Protein AF-0000000079855780 (afdb_homodimer)

Sequence (756 aa):
MIYIISLTVVFCFPNRWIQNNVDSSVEILTSETDYPSYVFHSDAVSFDNFTDKLILQKAIKTQSNPLIYAMDIDNYARYWHGYHTLTRILLVFFNILQIRYLLMMVFYLLFGITCILLYKRFKLAGTIPFILSMISIYPNTVNTSLQFSSVFLLTLIFTDIILIFYEKINLKKLLLFYIFGSITNFFDLLTTPLLTLGIPLLFVLLLSETQLKNKLFTILKLSISWAAGYGFTWIGKWLFGSLILQKNVFTEAIESIFIRTNGTETYSLDRKFTYLANWQNIIPPFSLKYVLVLFLLLGIALCVLCKKYAATRKVMLQILPLLIVGVYPFIWYYVLGNHSQVHHFFTYRTQLIFSLAVLLFFFYPIIAWLENYFETKKMIYIISLTVVFCFPNRWIQNNVDSSVEILTSETDYPSYVFHSDAVSFDNFTDKLILQKAIKTQSNPLIYAMDIDNYARYWHGYHTLTRILLVFFNILQIRYLLMMVFYLLFGITCILLYKRFKLAGTIPFILSMISIYPNTVNTSLQFSSVFLLTLIFTDIILIFYEKINLKKLLLFYIFGSITNFFDLLTTPLLTLGIPLLFVLLLSETQLKNKLFTILKLSISWAAGYGFTWIGKWLFGSLILQKNVFTEAIESIFIRTNGTETYSLDRKFTYLANWQNIIPPFSLKYVLVLFLLLGIALCVLCKKYAATRKVMLQILPLLIVGVYPFIWYYVLGNHSQVHHFFTYRTQLIFSLAVLLFFFYPIIAWLENYFETKK

Radius of gyration: 27.49 Å; Cα contacts (8 Å, |Δi|>4): 1086; chains: 2; bounding box: 56×88×62 Å

Solvent-accessible surface area (backbone atoms only — not comparable to full-atom values): 37831 Å² total; per-residue (Å²): 108,68,67,58,50,47,39,22,55,54,49,63,52,62,51,80,57,27,44,66,27,39,53,54,29,43,53,52,40,58,75,57,41,46,60,41,43,66,93,64,70,42,56,50,45,37,44,60,36,53,57,40,41,48,56,46,56,62,63,48,73,88,52,90,51,28,60,61,31,47,38,32,51,88,80,40,38,62,51,59,62,41,46,45,56,52,49,50,61,47,25,53,80,31,34,54,56,40,47,28,52,49,39,37,47,52,44,54,51,47,51,38,51,44,35,36,51,31,32,74,73,45,35,64,24,48,27,52,27,49,54,57,26,47,50,44,52,41,52,66,51,33,28,52,31,74,74,54,27,55,49,55,53,48,24,49,50,51,31,42,49,47,71,72,38,52,86,78,31,66,85,46,44,44,56,47,31,18,49,45,19,28,53,43,45,33,49,46,86,77,62,45,61,63,38,52,50,40,50,34,48,46,52,51,52,68,69,48,84,68,55,68,72,56,49,52,51,47,54,50,52,40,50,50,26,18,48,46,20,27,48,51,44,47,50,50,38,24,51,53,29,18,66,74,67,70,44,74,34,56,60,58,41,52,53,49,52,46,37,32,30,55,28,45,90,89,48,64,61,50,65,69,55,23,54,48,51,19,53,57,42,41,48,65,84,55,60,66,66,59,56,50,49,50,52,48,52,48,47,50,51,47,52,52,43,38,73,73,30,66,68,44,41,52,48,50,61,65,46,49,66,35,52,62,56,22,45,47,44,60,55,46,41,63,61,34,26,24,47,31,43,77,39,22,44,56,34,23,51,30,38,41,33,27,45,29,26,51,34,36,62,58,42,23,52,53,43,46,49,51,53,50,54,55,54,66,72,98,108,67,69,59,51,49,38,22,56,56,49,62,53,62,50,79,57,28,46,66,29,37,52,53,28,43,52,52,40,59,76,58,41,46,60,42,43,67,92,64,71,40,57,52,45,38,44,59,36,54,56,40,40,48,54,47,57,61,61,49,72,87,53,90,51,30,61,60,31,44,39,32,53,87,82,39,38,64,53,61,62,42,46,46,56,51,49,51,60,48,25,52,79,30,35,52,59,41,46,28,52,49,40,37,44,52,44,54,50,46,52,38,50,43,34,36,51,31,30,75,74,45,34,64,23,46,28,50,28,49,53,58,25,48,48,44,51,42,52,67,50,33,30,52,31,75,71,56,27,56,50,54,52,49,25,49,50,51,30,44,49,46,69,72,39,52,88,78,32,65,86,45,44,44,58,47,31,18,48,43,20,28,53,43,44,33,48,46,86,76,62,45,62,64,37,53,50,41,51,36,48,48,51,52,52,68,69,47,85,68,56,67,73,57,49,53,50,48,53,50,51,39,51,50,27,19,47,47,20,27,47,51,45,48,50,48,39,26,52,52,29,17,66,74,67,70,43,72,34,55,58,58,41,52,54,48,50,46,37,31,29,56,27,45,90,90,48,66,62,50,67,69,56,24,54,49,51,19,50,59,41,42,48,65,84,56,61,64,67,59,57,51,50,52,52,49,53,46,48,50,52,48,52,52,43,38,73,73,30,67,67,43,42,53,49,50,61,64,46,49,64,35,50,62,56,22,46,48,44,60,54,46,39,62,60,34,26,25,46,30,43,78,38,22,47,56,36,23,50,30,37,42,34,28,43,29,26,53,35,37,61,56,41,23,52,52,43,46,49,50,54,51,55,55,54,67,72,97

Foldseek 3Di:
DVLLVLQLVLLVDALVLQVVQLVVQLVVLVVCPQWDAPDPPDLLLTAGSVVVNVLSVLLHQPDPRSSLCQCQRPNPNLANQSQSSPVSVCSSPHHLQVVLVVLLVLLVVLLVLLLVLQCVQQNCLQNVLLVVLCVLSPVNSQSRHSQNSQLVSLLSVLLSCCSVCVVPCVVVLLVSLLVLLQVLRNNHPPQQNCSSQLVSLLVNLVNDPDDPVVNVVSNVSSVVSSVNSNVVNSVVSQVVSCVVNVHRSVVVNVVVLCCQQANDPVQGFDLVLLVVLLVVSSDPPDDVVVVVVVVVVLVVVLVVCVVVPVVLVVSLNSLVCLQVSLCVLVVVCNRRVNNSNVSSSRSSSSNSSNSSSSSSNRRNSVVVVVVVVVVVVD/DCLLVLQLVLLVDALVLQVVQLVVQLVVLVVCPQWDAPDPPDLLLTAGSVVVNVLSVLLHQPDPRSSLCQCQRPNPNLANQSQSSPVSVCSSPHHLQVVLVVLLVLLVVLLVLLLVLQCVQQNCLQNVLLVVLCVLSPVNSQSRHSQNSQLVSLLSVLLSCCSVCVVPCVVVLLVSLLVLLQVLRNNHPPQQNCSSQLVSLLVNLVNDPDDPVVNVVSNVSSVVSSVNSNVVSSVVSQVVSCVVVVHRSVVVNVVVLCCQQQNDPVQGFDLVLLVVLLVVSSDPPDDVVVVVVVVVVLVVVLVVCVVVDVVLVVSLNSLVCLQVSLCVLVVVCNRRVNNSNVSSSRSSSSNSSNSSSSSSNRRNSVVVVVVVVVVVVD

Organism: NCBI:txid1812858

pLDDT: mean 94.57, std 5.44, range [59.91, 98.88]

Nearest PDB structures (foldseek):
  8pn9-assembly1_A  TM=2.980E-01  e=8.329E+00  Homo sapiens

Structure (mmCIF, N/CA/C/O backbone):
data_AF-0000000079855780-model_v1
#
loop_
_entity.id
_entity.type
_entity.pdbx_description
1 polymer 'Glycosyltransferase RgtA/B/C/D-like domain-containing protein'
#
loop_
_atom_site.group_PDB
_atom_site.id
_atom_site.type_symbol
_atom_site.label_atom_id
_atom_site.label_alt_id
_atom_site.label_comp_id
_atom_site.label_asym_id
_atom_site.label_entity_id
_atom_site.label_seq_id
_atom_site.pdbx_PDB_ins_code
_atom_site.Cartn_x
_atom_site.Cartn_y
_atom_site.Cartn_z
_atom_site.occupancy
_atom_site.B_iso_or_equiv
_atom_site.auth_seq_id
_atom_site.auth_comp_id
_atom_site.auth_asym_id
_atom_site.auth_atom_id
_atom_site.pdbx_PDB_model_num
ATOM 1 N N . MET A 1 1 ? 6.895 -35.25 -3.934 1 87.19 1 MET A N 1
ATOM 2 C CA . MET A 1 1 ? 6.871 -35.844 -2.6 1 87.19 1 MET A CA 1
ATOM 3 C C . MET A 1 1 ? 6.762 -34.781 -1.528 1 87.19 1 MET A C 1
ATOM 5 O O . MET A 1 1 ? 5.906 -34.844 -0.645 1 87.19 1 MET A O 1
ATOM 9 N N . ILE A 1 2 ? 7.398 -33.656 -1.661 1 94.56 2 ILE A N 1
ATOM 10 C CA . ILE A 1 2 ? 7.391 -32.594 -0.657 1 94.56 2 ILE A CA 1
ATOM 11 C C . ILE A 1 2 ? 5.996 -31.969 -0.564 1 94.56 2 ILE A C 1
ATOM 13 O O . ILE A 1 2 ? 5.516 -31.672 0.531 1 94.56 2 ILE A O 1
ATOM 17 N N . TYR A 1 3 ? 5.324 -31.844 -1.674 1 97.25 3 TYR A N 1
ATOM 18 C CA . TYR A 1 3 ? 3.992 -31.25 -1.708 1 97.25 3 TYR A CA 1
ATOM 19 C C . TYR A 1 3 ? 2.975 -32.156 -1.021 1 97.25 3 TYR A C 1
ATOM 21 O O . TYR A 1 3 ? 2.145 -31.688 -0.24 1 97.25 3 TYR A O 1
ATOM 29 N N . ILE A 1 4 ? 3.094 -33.438 -1.234 1 96.69 4 ILE A N 1
ATOM 30 C CA . ILE A 1 4 ? 2.188 -34.406 -0.633 1 96.69 4 ILE A CA 1
ATOM 31 C C . ILE A 1 4 ? 2.408 -34.438 0.877 1 96.69 4 ILE A C 1
ATOM 33 O O . ILE A 1 4 ? 1.448 -34.406 1.651 1 96.69 4 ILE A O 1
ATOM 37 N N . ILE A 1 5 ? 3.641 -34.5 1.258 1 97.06 5 ILE A N 1
ATOM 38 C CA . ILE A 1 5 ? 3.986 -34.594 2.67 1 97.06 5 ILE A CA 1
ATOM 39 C C . ILE A 1 5 ? 3.545 -33.344 3.412 1 97.06 5 ILE A C 1
ATOM 41 O O . ILE A 1 5 ? 2.951 -33.438 4.488 1 97.06 5 ILE A O 1
ATOM 45 N N . SER A 1 6 ? 3.818 -32.188 2.85 1 97.25 6 SER A N 1
ATOM 46 C CA . SER A 1 6 ? 3.475 -30.953 3.512 1 97.25 6 SER A CA 1
ATOM 47 C C . SER A 1 6 ? 1.967 -30.828 3.713 1 97.25 6 SER A C 1
ATOM 49 O O . SER A 1 6 ? 1.509 -30.438 4.789 1 97.25 6 SER A O 1
ATOM 51 N N . LEU A 1 7 ? 1.221 -31.156 2.709 1 96.81 7 LEU A N 1
ATOM 52 C CA . LEU A 1 7 ? -0.233 -31.094 2.805 1 96.81 7 LEU A CA 1
ATOM 53 C C . LEU A 1 7 ? -0.762 -32.125 3.803 1 96.81 7 LEU A C 1
ATOM 55 O O . LEU A 1 7 ? -1.667 -31.812 4.582 1 96.81 7 LEU A O 1
ATOM 59 N N . THR A 1 8 ? -0.196 -33.312 3.768 1 96.69 8 THR A N 1
ATOM 60 C CA . THR A 1 8 ? -0.633 -34.375 4.676 1 96.69 8 THR A CA 1
ATOM 61 C C . THR A 1 8 ? -0.361 -33.969 6.125 1 96.69 8 THR A C 1
ATOM 63 O O . THR A 1 8 ? -1.209 -34.188 6.996 1 96.69 8 THR A O 1
ATOM 66 N N . VAL A 1 9 ? 0.755 -33.406 6.367 1 97 9 VAL A N 1
ATOM 67 C CA . VAL A 1 9 ? 1.158 -33.031 7.719 1 97 9 VAL A CA 1
ATOM 68 C C . VAL A 1 9 ? 0.186 -31.984 8.281 1 97 9 VAL A C 1
ATOM 70 O O . VAL A 1 9 ? -0.262 -32.094 9.43 1 97 9 VAL A O 1
ATOM 73 N N . VAL A 1 10 ? -0.196 -31.016 7.516 1 96.44 10 VAL A N 1
ATOM 74 C CA . VAL A 1 10 ? -1.055 -29.953 8.023 1 96.44 10 VAL A CA 1
ATOM 75 C C . VAL A 1 10 ? -2.459 -30.5 8.273 1 96.44 10 VAL A C 1
ATOM 77 O O . VAL A 1 10 ? -3.146 -30.047 9.195 1 96.44 10 VAL A O 1
ATOM 80 N N . PHE A 1 11 ? -2.84 -31.516 7.539 1 96.62 11 PHE A N 1
ATOM 81 C CA . PHE A 1 11 ? -4.172 -32.062 7.715 1 96.62 11 PHE A CA 1
ATOM 82 C C . PHE A 1 11 ? -4.176 -33.125 8.82 1 96.62 11 PHE A C 1
ATOM 84 O O . PHE A 1 11 ? -5.227 -33.656 9.172 1 96.62 11 PHE A O 1
ATOM 91 N N . CYS A 1 12 ? -3.018 -33.406 9.375 1 95.94 12 CYS A N 1
ATOM 92 C CA . CYS A 1 12 ? -2.951 -34.25 10.555 1 95.94 12 CYS A CA 1
ATOM 93 C C . CYS A 1 12 ? -3.402 -33.469 11.797 1 95.94 12 CYS A C 1
ATOM 95 O O . CYS A 1 12 ? -3.812 -34.094 12.789 1 95.94 12 CYS A O 1
ATOM 97 N N . PHE A 1 13 ? -3.318 -32.188 11.734 1 94.94 13 PHE A N 1
ATOM 98 C CA . PHE A 1 13 ? -3.809 -31.375 12.852 1 94.94 13 PHE A CA 1
ATOM 99 C C . PHE A 1 13 ? -5.32 -31.516 12.992 1 94.94 13 PHE A C 1
ATOM 101 O O . PHE A 1 13 ? -6.043 -31.516 12 1 94.94 13 PHE A O 1
ATOM 108 N N . PRO A 1 14 ? -5.793 -31.656 14.195 1 95.75 14 PRO A N 1
ATOM 109 C CA . PRO A 1 14 ? -7.23 -31.875 14.367 1 95.75 14 PRO A CA 1
ATOM 110 C C . PRO A 1 14 ? -8.062 -30.656 13.961 1 95.75 14 PRO A C 1
ATOM 112 O O . PRO A 1 14 ? -7.633 -29.516 14.164 1 95.75 14 PRO A O 1
ATOM 115 N N . ASN A 1 15 ? -9.188 -30.875 13.5 1 97 15 ASN A N 1
ATOM 116 C CA . ASN A 1 15 ? -10.125 -29.844 13.086 1 97 15 ASN A CA 1
ATOM 117 C C . ASN A 1 15 ? -10.477 -28.906 14.242 1 97 15 ASN A C 1
ATOM 119 O O . ASN A 1 15 ? -10.703 -27.719 14.039 1 97 15 ASN A O 1
ATOM 123 N N . ARG A 1 16 ? -10.492 -29.422 15.422 1 97 16 ARG A N 1
ATOM 124 C CA . ARG A 1 16 ? -10.906 -28.656 16.594 1 97 16 ARG A CA 1
ATOM 125 C C . ARG A 1 16 ? -10.008 -27.438 16.797 1 97 16 ARG A C 1
ATOM 127 O O . ARG A 1 16 ? -10.43 -26.438 17.375 1 97 16 ARG A O 1
ATOM 134 N N . TRP A 1 17 ? -8.797 -27.531 16.281 1 97.31 17 TRP A N 1
ATOM 135 C CA . TRP A 1 17 ? -7.84 -26.438 16.469 1 97.31 17 TRP A CA 1
ATOM 136 C C . TRP A 1 17 ? -8.219 -25.234 15.609 1 97.31 17 TRP A C 1
ATOM 138 O O . TRP A 1 17 ? -7.801 -24.109 15.898 1 97.31 17 TRP A O 1
ATOM 148 N N . ILE A 1 18 ? -8.969 -25.453 14.555 1 98.06 18 ILE A N 1
ATOM 149 C CA . ILE A 1 18 ? -9.188 -24.359 13.625 1 98.06 18 ILE A CA 1
ATOM 150 C C . ILE A 1 18 ? -10.68 -24.094 13.477 1 98.06 18 ILE A C 1
ATOM 152 O O . ILE A 1 18 ? -11.086 -23.094 12.875 1 98.06 18 ILE A O 1
ATOM 156 N N . GLN A 1 19 ? -11.547 -24.891 14.047 1 98.06 19 GLN A N 1
ATOM 157 C CA . GLN A 1 19 ? -12.992 -24.875 13.828 1 98.06 19 GLN A CA 1
ATOM 158 C C . GLN A 1 19 ? -13.586 -23.5 14.164 1 98.06 19 GLN A C 1
ATOM 160 O O . GLN A 1 19 ? -14.328 -22.938 13.367 1 98.06 19 GLN A O 1
ATOM 165 N N . ASN A 1 20 ? -13.273 -23.016 15.289 1 97.75 20 ASN A N 1
ATOM 166 C CA . ASN A 1 20 ? -13.828 -21.75 15.734 1 97.75 20 ASN A CA 1
ATOM 167 C C . ASN A 1 20 ? -13.445 -20.609 14.789 1 97.75 20 ASN A C 1
ATOM 169 O O . ASN A 1 20 ? -14.281 -19.781 14.445 1 97.75 20 ASN A O 1
ATOM 173 N N . ASN A 1 21 ? -12.227 -20.562 14.406 1 97.75 21 ASN A N 1
ATOM 174 C CA . ASN A 1 21 ? -11.758 -19.516 13.508 1 97.75 21 ASN A CA 1
ATOM 175 C C . ASN A 1 21 ? -12.359 -19.656 12.117 1 97.75 21 ASN A C 1
ATOM 177 O O . ASN A 1 21 ? -12.633 -18.672 11.445 1 97.75 21 ASN A O 1
ATOM 181 N N . VAL A 1 22 ? -12.555 -20.844 11.656 1 98.56 22 VAL A N 1
ATOM 182 C CA . VAL A 1 22 ? -13.195 -21.078 10.367 1 98.56 22 VAL A CA 1
ATOM 183 C C . VAL A 1 22 ? -14.648 -20.609 10.422 1 98.56 22 VAL A C 1
ATOM 185 O O . VAL A 1 22 ? -15.109 -19.891 9.539 1 98.56 22 VAL A O 1
ATOM 188 N N . ASP A 1 23 ? -15.344 -21.016 11.484 1 98.5 23 ASP A N 1
ATOM 189 C CA . ASP A 1 23 ? -16.75 -20.672 11.625 1 98.5 23 ASP A CA 1
ATOM 190 C C . ASP A 1 23 ? -16.953 -19.156 11.672 1 98.5 23 ASP A C 1
ATOM 192 O O . ASP A 1 23 ? -17.797 -18.625 10.961 1 98.5 23 ASP A O 1
ATOM 196 N N . SER A 1 24 ? -16.203 -18.562 12.453 1 97.75 24 SER A N 1
ATOM 197 C CA . SER A 1 24 ? -16.297 -17.109 12.562 1 97.75 24 SER A CA 1
ATOM 198 C C . SER A 1 24 ? -15.922 -16.438 11.242 1 97.75 24 SER A C 1
ATOM 200 O O . SER A 1 24 ? -16.531 -15.438 10.859 1 97.75 24 SER A O 1
ATOM 202 N N . SER A 1 25 ? -14.922 -16.922 10.594 1 98.19 25 SER A N 1
ATOM 203 C CA . SER A 1 25 ? -14.484 -16.375 9.312 1 98.19 25 SER A CA 1
ATOM 204 C C . SER A 1 25 ? -15.578 -16.5 8.258 1 98.19 25 SER A C 1
ATOM 206 O O . SER A 1 25 ? -15.836 -15.562 7.5 1 98.19 25 SER A O 1
ATOM 208 N N . VAL A 1 26 ? -16.172 -17.625 8.18 1 98.38 26 VAL A N 1
ATOM 209 C CA . VAL A 1 26 ? -17.234 -17.891 7.207 1 98.38 26 VAL A CA 1
ATOM 210 C C . VAL A 1 26 ? -18.422 -16.969 7.473 1 98.38 26 VAL A C 1
ATOM 212 O O . VAL A 1 26 ? -19.031 -16.438 6.539 1 98.38 26 VAL A O 1
ATOM 215 N N . GLU A 1 27 ? -18.719 -16.781 8.695 1 98.19 27 GLU A N 1
ATOM 216 C CA . GLU A 1 27 ? -19.797 -15.859 9.062 1 98.19 27 GLU A CA 1
ATOM 217 C C . GLU A 1 27 ? -19.5 -14.445 8.586 1 98.19 27 GLU A C 1
ATOM 219 O O . GLU A 1 27 ? -20.375 -13.766 8.039 1 98.19 27 GLU A O 1
ATOM 224 N N . ILE A 1 28 ? -18.312 -14.008 8.789 1 97.38 28 ILE A N 1
ATOM 225 C CA . ILE A 1 28 ? -17.875 -12.672 8.383 1 97.38 28 ILE A CA 1
ATOM 226 C C . ILE A 1 28 ? -17.984 -12.539 6.867 1 97.38 28 ILE A C 1
ATOM 228 O O . ILE A 1 28 ? -18.562 -11.57 6.359 1 97.38 28 ILE A O 1
ATOM 232 N N . LEU A 1 29 ? -17.484 -13.469 6.164 1 98.06 29 LEU A N 1
ATOM 233 C CA . LEU A 1 29 ? -17.469 -13.422 4.707 1 98.06 29 LEU A CA 1
ATOM 234 C C . LEU A 1 29 ? -18.891 -13.492 4.156 1 98.06 29 LEU A C 1
ATOM 236 O O . LEU A 1 29 ? -19.203 -12.867 3.133 1 98.06 29 LEU A O 1
ATOM 240 N N . THR A 1 30 ? -19.703 -14.266 4.793 1 98 30 THR A N 1
ATOM 241 C CA . THR A 1 30 ? -21.109 -14.352 4.379 1 98 30 THR A CA 1
ATOM 242 C C . THR A 1 30 ? -21.797 -13 4.535 1 98 30 THR A C 1
ATOM 244 O O . THR A 1 30 ? -22.562 -12.586 3.666 1 98 30 THR A O 1
ATOM 247 N N . SER A 1 31 ? -21.5 -12.32 5.586 1 96.81 31 SER A N 1
ATOM 248 C CA . SER A 1 31 ? -22.109 -11.023 5.832 1 96.81 31 SER A CA 1
ATOM 249 C C . SER A 1 31 ? -21.625 -9.984 4.816 1 96.81 31 SER A C 1
ATOM 251 O O . SER A 1 31 ? -22.344 -9.039 4.504 1 96.81 31 SER A O 1
ATOM 253 N N . GLU A 1 32 ? -20.422 -10.148 4.195 1 96.62 32 GLU A N 1
ATOM 254 C CA . GLU A 1 32 ? -19.859 -9.234 3.211 1 96.62 32 GLU A CA 1
ATOM 255 C C . GLU A 1 32 ? -20.406 -9.516 1.814 1 96.62 32 GLU A C 1
ATOM 257 O O . GLU A 1 32 ? -20.188 -8.734 0.888 1 96.62 32 GLU A O 1
ATOM 262 N N . THR A 1 33 ? -21.016 -10.57 1.585 1 96.69 33 THR A N 1
ATOM 263 C CA . THR A 1 33 ? -21.5 -11.062 0.296 1 96.69 33 THR A CA 1
ATOM 264 C C . THR A 1 33 ? -20.359 -11.688 -0.496 1 96.69 33 THR A C 1
ATOM 266 O O . THR A 1 33 ? -19.188 -11.547 -0.126 1 96.69 33 THR A O 1
ATOM 269 N N . ASP A 1 34 ? -20.578 -12.258 -1.58 1 97.25 34 ASP A N 1
ATOM 270 C CA . ASP A 1 34 ? -19.609 -13.078 -2.301 1 97.25 34 ASP A CA 1
ATOM 271 C C . ASP A 1 34 ? -18.656 -12.211 -3.113 1 97.25 34 ASP A C 1
ATOM 273 O O . ASP A 1 34 ? -17.469 -12.531 -3.238 1 97.25 34 ASP A O 1
ATOM 277 N N . TYR A 1 35 ? -19.172 -11.164 -3.625 1 97.19 35 TYR A N 1
ATOM 278 C CA . TYR A 1 35 ? -18.344 -10.352 -4.516 1 97.19 35 TYR A CA 1
ATOM 279 C C . TYR A 1 35 ? -18.5 -8.867 -4.207 1 97.19 35 TYR A C 1
ATOM 281 O O . TYR A 1 35 ? -18.906 -8.086 -5.066 1 97.19 35 TYR A O 1
ATOM 289 N N . PRO A 1 36 ? -18.094 -8.469 -3.021 1 96.62 36 PRO A N 1
ATOM 290 C CA . PRO A 1 36 ? -18.188 -7.043 -2.695 1 96.62 36 PRO A CA 1
ATOM 291 C C . PRO A 1 36 ? -17.156 -6.195 -3.434 1 96.62 36 PRO A C 1
ATOM 293 O O . PRO A 1 36 ? -16.047 -6.66 -3.691 1 96.62 36 PRO A O 1
ATOM 296 N N . SER A 1 37 ? -17.562 -5 -3.824 1 95.31 37 SER A N 1
ATOM 297 C CA . SER A 1 37 ? -16.672 -4 -4.418 1 95.31 37 SER A CA 1
ATOM 298 C C . SER A 1 37 ? -16.547 -2.77 -3.527 1 95.31 37 SER A C 1
ATOM 300 O O . SER A 1 37 ? -17.438 -1.905 -3.531 1 95.31 37 SER A O 1
ATOM 302 N N . TYR A 1 38 ? -15.445 -2.664 -2.883 1 93.62 38 TYR A N 1
ATOM 303 C CA . TYR A 1 38 ? -15.25 -1.588 -1.917 1 93.62 38 TYR A CA 1
ATOM 304 C C . TYR A 1 38 ? -14.57 -0.39 -2.564 1 93.62 38 TYR A C 1
ATOM 306 O O . TYR A 1 38 ? -13.711 -0.554 -3.438 1 93.62 38 TYR A O 1
ATOM 314 N N . VAL A 1 39 ? -14.93 0.792 -2.246 1 94.25 39 VAL A N 1
ATOM 315 C CA . VAL A 1 39 ? -14.219 2.055 -2.41 1 94.25 39 VAL A CA 1
ATOM 316 C C . VAL A 1 39 ? -14.344 2.537 -3.854 1 94.25 39 VAL A C 1
ATOM 318 O O . VAL A 1 39 ? -14.648 3.707 -4.098 1 94.25 39 VAL A O 1
ATOM 321 N N . PHE A 1 40 ? -14.203 1.647 -4.898 1 95.19 40 PHE A N 1
ATOM 322 C CA . PHE A 1 40 ? -14.133 2.096 -6.285 1 95.19 40 PHE A CA 1
ATOM 323 C C . PHE A 1 40 ? -15.352 1.632 -7.066 1 95.19 40 PHE A C 1
ATOM 325 O O . PHE A 1 40 ? -15.57 2.062 -8.203 1 95.19 40 PHE A O 1
ATOM 332 N N . HIS A 1 41 ? -16.109 0.708 -6.602 1 93 41 HIS A N 1
ATOM 333 C CA . HIS A 1 41 ? -17.391 0.271 -7.152 1 93 41 HIS A CA 1
ATOM 334 C C . HIS A 1 41 ? -17.234 -0.172 -8.602 1 93 41 HIS A C 1
ATOM 336 O O . HIS A 1 41 ? -17.984 0.284 -9.477 1 93 41 HIS A O 1
ATOM 342 N N . SER A 1 42 ? -16.297 -0.988 -8.859 1 94.25 42 SER A N 1
ATOM 343 C CA . SER A 1 42 ? -16.062 -1.571 -10.18 1 94.25 42 SER A CA 1
ATOM 344 C C . SER A 1 42 ? -15.719 -3.053 -10.078 1 94.25 42 SER A C 1
ATOM 346 O O . SER A 1 42 ? -15.398 -3.547 -8.992 1 94.25 42 SER A O 1
ATOM 348 N N . ASP A 1 43 ? -15.758 -3.697 -11.195 1 95.25 43 ASP A N 1
ATOM 349 C CA . ASP A 1 43 ? -15.391 -5.109 -11.227 1 95.25 43 ASP A CA 1
ATOM 350 C C . ASP A 1 43 ? -13.906 -5.301 -10.898 1 95.25 43 ASP A C 1
ATOM 352 O O . ASP A 1 43 ? -13.523 -6.32 -10.32 1 95.25 43 ASP A O 1
ATOM 356 N N . ALA A 1 44 ? -13.18 -4.336 -11.172 1 96.12 44 ALA A N 1
ATOM 357 C CA . ALA A 1 44 ? -11.727 -4.43 -11.031 1 96.12 44 ALA A CA 1
ATOM 358 C C . ALA A 1 44 ? -11.328 -4.586 -9.57 1 96.12 44 ALA A C 1
ATOM 360 O O . ALA A 1 44 ? -10.258 -5.121 -9.273 1 96.12 44 ALA A O 1
ATOM 361 N N . VAL A 1 45 ? -12.242 -4.176 -8.664 1 97.19 45 VAL A N 1
ATOM 362 C CA . VAL A 1 45 ? -11.875 -4.211 -7.258 1 97.19 45 VAL A CA 1
ATOM 363 C C . VAL A 1 45 ? -12.766 -5.207 -6.516 1 97.19 45 VAL A C 1
ATOM 365 O O . VAL A 1 45 ? -12.828 -5.191 -5.281 1 97.19 45 VAL A O 1
ATOM 368 N N . SER A 1 46 ? -13.391 -6.07 -7.246 1 96.94 46 SER A N 1
ATOM 369 C CA . SER A 1 46 ? -14.25 -7.078 -6.637 1 96.94 46 SER A CA 1
ATOM 370 C C . SER A 1 46 ? -13.43 -8.102 -5.859 1 96.94 46 SER A C 1
ATOM 372 O O . SER A 1 46 ? -12.453 -8.648 -6.379 1 96.94 46 SER A O 1
ATOM 374 N N . PHE A 1 47 ? -13.859 -8.305 -4.625 1 97.31 47 PHE A N 1
ATOM 375 C CA . PHE A 1 47 ? -13.305 -9.406 -3.842 1 97.31 47 PHE A CA 1
ATOM 376 C C . PHE A 1 47 ? -13.906 -10.734 -4.273 1 97.31 47 PHE A C 1
ATOM 378 O O . PHE A 1 47 ? -14.992 -10.766 -4.863 1 97.31 47 PHE A O 1
ATOM 385 N N . ASP A 1 48 ? -13.195 -11.742 -4.09 1 96.88 48 ASP A N 1
ATOM 386 C CA . ASP A 1 48 ? -13.719 -13.078 -4.328 1 96.88 48 ASP A CA 1
ATOM 387 C C . ASP A 1 48 ? -13.945 -13.82 -3.012 1 96.88 48 ASP A C 1
ATOM 389 O O . ASP A 1 48 ? -13.305 -14.836 -2.744 1 96.88 48 ASP A O 1
ATOM 393 N N . ASN A 1 49 ? -14.945 -13.352 -2.283 1 97.62 49 ASN A N 1
ATOM 394 C CA . ASN A 1 49 ? -15.258 -13.953 -0.991 1 97.62 49 ASN A CA 1
ATOM 395 C C . ASN A 1 49 ? -15.852 -15.352 -1.152 1 97.62 49 ASN A C 1
ATOM 397 O O . ASN A 1 49 ? -15.797 -16.156 -0.227 1 97.62 49 ASN A O 1
ATOM 401 N N . PHE A 1 50 ? -16.469 -15.586 -2.293 1 97.31 50 PHE A N 1
ATOM 402 C CA . PHE A 1 50 ? -16.953 -16.922 -2.574 1 97.31 50 PHE A CA 1
ATOM 403 C C . PHE A 1 50 ? -15.836 -17.953 -2.463 1 97.31 50 PHE A C 1
ATOM 405 O O . PHE A 1 50 ? -15.969 -18.938 -1.74 1 97.31 50 PHE A O 1
ATOM 412 N N . THR A 1 51 ? -14.758 -17.672 -3.133 1 96.69 51 THR A N 1
ATOM 413 C CA . THR A 1 51 ? -13.625 -18.594 -3.123 1 96.69 51 THR A CA 1
ATOM 414 C C . THR A 1 51 ? -12.93 -18.578 -1.766 1 96.69 51 THR A C 1
ATOM 416 O O . THR A 1 51 ? -12.469 -19.609 -1.287 1 96.69 51 THR A O 1
ATOM 419 N N . ASP A 1 52 ? -12.82 -17.422 -1.138 1 97.62 52 ASP A N 1
ATOM 420 C CA . ASP A 1 52 ? -12.219 -17.359 0.194 1 97.62 52 ASP A CA 1
ATOM 421 C C . ASP A 1 52 ? -12.984 -18.234 1.182 1 97.62 52 ASP A C 1
ATOM 423 O O . ASP A 1 52 ? -12.383 -18.922 2 1 97.62 52 ASP A O 1
ATOM 427 N N . LYS A 1 53 ? -14.297 -18.172 1.068 1 97.38 53 LYS A N 1
ATOM 428 C CA . LYS A 1 53 ? -15.125 -19.016 1.922 1 97.38 53 LYS A CA 1
ATOM 429 C C . LYS A 1 53 ? -14.859 -20.5 1.657 1 97.38 53 LYS A C 1
ATOM 431 O O . LYS A 1 53 ? -14.742 -21.297 2.594 1 97.38 53 LYS A O 1
ATOM 436 N N . LEU A 1 54 ? -14.734 -20.812 0.42 1 95.56 54 LEU A N 1
ATOM 437 C CA . LEU A 1 54 ? -14.461 -22.188 0.04 1 95.56 54 LEU A CA 1
ATOM 438 C C . LEU A 1 54 ? -13.117 -22.656 0.596 1 95.56 54 LEU A C 1
ATOM 440 O O . LEU A 1 54 ? -13.008 -23.781 1.094 1 95.56 54 LEU A O 1
ATOM 444 N N . ILE A 1 55 ? -12.133 -21.812 0.487 1 96.25 55 ILE A N 1
ATOM 445 C CA . ILE A 1 55 ? -10.805 -22.109 1.005 1 96.25 55 ILE A CA 1
ATOM 446 C C . ILE A 1 55 ? -10.891 -22.406 2.5 1 96.25 55 ILE A C 1
ATOM 448 O O . ILE A 1 55 ? -10.336 -23.406 2.977 1 96.25 55 ILE A O 1
ATOM 452 N N . LEU A 1 56 ? -11.602 -21.609 3.172 1 97.81 56 LEU A N 1
ATOM 453 C CA . LEU A 1 56 ? -11.711 -21.734 4.621 1 97.81 56 LEU A CA 1
ATOM 454 C C . LEU A 1 56 ? -12.523 -22.984 4.988 1 97.81 56 LEU A C 1
ATOM 456 O O . LEU A 1 56 ? -12.148 -23.719 5.898 1 97.81 56 LEU A O 1
ATOM 460 N N . GLN A 1 57 ? -13.594 -23.203 4.262 1 96.69 57 GLN A N 1
ATOM 461 C CA . GLN A 1 57 ? -14.43 -24.375 4.527 1 96.69 57 GLN A CA 1
ATOM 462 C C . GLN A 1 57 ? -13.672 -25.656 4.23 1 96.69 57 GLN A C 1
ATOM 464 O O . GLN A 1 57 ? -13.797 -26.641 4.973 1 96.69 57 GLN A O 1
ATOM 469 N N . LYS A 1 58 ? -12.875 -25.625 3.254 1 96.12 58 LYS A N 1
ATOM 470 C CA . LYS A 1 58 ? -12.133 -26.812 2.83 1 96.12 58 LYS A CA 1
ATOM 471 C C . LYS A 1 58 ? -10.945 -27.078 3.75 1 96.12 58 LYS A C 1
ATOM 473 O O . LYS A 1 58 ? -10.328 -28.141 3.691 1 96.12 58 LYS A O 1
ATOM 478 N N . ALA A 1 59 ? -10.695 -26.109 4.59 1 96.81 59 ALA A N 1
ATOM 479 C CA . ALA A 1 59 ? -9.648 -26.328 5.582 1 96.81 59 ALA A CA 1
ATOM 480 C C . ALA A 1 59 ? -10.086 -27.344 6.633 1 96.81 59 ALA A C 1
ATOM 482 O O . ALA A 1 59 ? -9.25 -27.938 7.32 1 96.81 59 ALA A O 1
ATOM 483 N N . ILE A 1 60 ? -11.367 -27.547 6.773 1 96.69 60 ILE A N 1
ATOM 484 C CA . ILE A 1 60 ? -11.906 -28.547 7.688 1 96.69 60 ILE A CA 1
ATOM 485 C C . ILE A 1 60 ? -11.906 -29.922 7.012 1 96.69 60 ILE A C 1
ATOM 487 O O . ILE A 1 60 ? -12.586 -30.109 6.004 1 96.69 60 ILE A O 1
ATOM 491 N N . LYS A 1 61 ? -11.156 -30.75 7.57 1 94.56 61 LYS A N 1
ATOM 492 C CA . LYS A 1 61 ? -11.078 -32.094 7.016 1 94.56 61 LYS A CA 1
ATOM 493 C C . LYS A 1 61 ? -12.383 -32.875 7.234 1 94.56 61 LYS A C 1
ATOM 495 O O . LYS A 1 61 ? -12.883 -32.938 8.359 1 94.56 61 LYS A O 1
ATOM 500 N N . THR A 1 62 ? -12.852 -33.438 6.188 1 92.31 62 THR A N 1
ATOM 501 C CA . THR A 1 62 ? -14.102 -34.188 6.277 1 92.31 62 THR A CA 1
ATOM 502 C C . THR A 1 62 ? -13.836 -35.688 6.25 1 92.31 62 THR A C 1
ATOM 504 O O . THR A 1 62 ? -14.75 -36.5 6.504 1 92.31 62 THR A O 1
ATOM 507 N N . GLN A 1 63 ? -12.633 -36.062 5.914 1 89.38 63 GLN A N 1
ATOM 508 C CA . GLN A 1 63 ? -12.211 -37.469 5.895 1 89.38 63 GLN A CA 1
ATOM 509 C C . GLN A 1 63 ? -11.227 -37.75 7.02 1 89.38 63 GLN A C 1
ATOM 511 O O . GLN A 1 63 ? -10.43 -36.875 7.391 1 89.38 63 GLN A O 1
ATOM 516 N N . SER A 1 64 ? -11.273 -39 7.457 1 89 64 SER A N 1
ATOM 517 C CA . SER A 1 64 ? -10.461 -39.406 8.609 1 89 64 SER A CA 1
ATOM 518 C C . SER A 1 64 ? -8.992 -39.5 8.227 1 89 64 SER A C 1
ATOM 520 O O . SER A 1 64 ? -8.109 -39.125 9.008 1 89 64 SER A O 1
ATOM 522 N N . ASN A 1 65 ? -8.742 -39.969 7.008 1 94.75 65 ASN A N 1
ATOM 523 C CA . ASN A 1 65 ? -7.359 -40.156 6.566 1 94.75 65 ASN A CA 1
ATOM 524 C C . ASN A 1 65 ? -6.797 -38.875 5.961 1 94.75 65 ASN A C 1
ATOM 526 O O . ASN A 1 65 ? -7.227 -38.438 4.887 1 94.75 65 ASN A O 1
ATOM 530 N N . PRO A 1 66 ? -5.793 -38.281 6.609 1 96.06 66 PRO A N 1
ATOM 531 C CA . PRO A 1 66 ? -5.254 -37 6.148 1 96.06 66 PRO A CA 1
ATOM 532 C C . PRO A 1 66 ? -4.652 -37.062 4.75 1 96.06 66 PRO A C 1
ATOM 534 O O . PRO A 1 66 ? -4.73 -36.094 3.98 1 96.06 66 PRO A O 1
ATOM 537 N N . LEU A 1 67 ? -4.035 -38.156 4.445 1 96.25 67 LEU A N 1
ATOM 538 C CA . LEU A 1 67 ? -3.436 -38.312 3.127 1 96.25 67 LEU A CA 1
ATOM 539 C C . LEU A 1 67 ? -4.508 -38.344 2.041 1 96.25 67 LEU A C 1
ATOM 541 O O . LEU A 1 67 ? -4.355 -37.688 1 1 96.25 67 LEU A O 1
ATOM 545 N N . ILE A 1 68 ? -5.562 -39.062 2.256 1 95.69 68 ILE A N 1
ATOM 546 C CA . ILE A 1 68 ? -6.664 -39.156 1.303 1 95.69 68 ILE A CA 1
ATOM 547 C C . ILE A 1 68 ? -7.32 -37.781 1.133 1 95.69 68 ILE A C 1
ATOM 549 O O . ILE A 1 68 ? -7.613 -37.375 0.011 1 95.69 68 ILE A O 1
ATOM 553 N N . TYR A 1 69 ? -7.5 -37.094 2.191 1 96.12 69 TYR A N 1
ATOM 554 C CA . TYR A 1 69 ? -8.109 -35.781 2.107 1 96.12 69 TYR A CA 1
ATOM 555 C C . TYR A 1 69 ? -7.203 -34.812 1.362 1 96.12 69 TYR A C 1
ATOM 557 O O . TYR A 1 69 ? -7.672 -34.031 0.534 1 96.12 69 TYR A O 1
ATOM 565 N N . ALA A 1 70 ? -5.965 -34.875 1.659 1 95.69 70 ALA A N 1
ATOM 566 C CA . ALA A 1 70 ? -4.996 -34 1.004 1 95.69 70 ALA A CA 1
ATOM 567 C C . ALA A 1 70 ? -5.027 -34.188 -0.51 1 95.69 70 ALA A C 1
ATOM 569 O O . ALA A 1 70 ? -4.77 -33.25 -1.262 1 95.69 70 ALA A O 1
ATOM 570 N N . MET A 1 71 ? -5.348 -35.375 -0.933 1 94.69 71 MET A N 1
ATOM 571 C CA . MET A 1 71 ? -5.34 -35.688 -2.359 1 94.69 71 MET A CA 1
ATOM 572 C C . MET A 1 71 ? -6.711 -35.406 -2.979 1 94.69 71 MET A C 1
ATOM 574 O O . MET A 1 71 ? -6.84 -35.344 -4.203 1 94.69 71 MET A O 1
ATOM 578 N N . ASP A 1 72 ? -7.668 -35.312 -2.107 1 93.31 72 ASP A N 1
ATOM 579 C CA . ASP A 1 72 ? -9.023 -35.062 -2.592 1 93.31 72 ASP A CA 1
ATOM 580 C C . ASP A 1 72 ? -9.797 -34.156 -1.655 1 93.31 72 ASP A C 1
ATOM 582 O O . ASP A 1 72 ? -10.773 -34.562 -1.023 1 93.31 72 ASP A O 1
ATOM 586 N N . ILE A 1 73 ? -9.422 -32.906 -1.688 1 92.56 73 ILE A N 1
ATOM 587 C CA . ILE A 1 73 ? -10.047 -31.938 -0.804 1 92.56 73 ILE A CA 1
ATOM 588 C C . ILE A 1 73 ? -11.453 -31.609 -1.302 1 92.56 73 ILE A C 1
ATOM 590 O O . ILE A 1 73 ? -11.617 -30.844 -2.262 1 92.56 73 ILE A O 1
ATOM 594 N N . ASP A 1 74 ? -12.438 -32.156 -0.662 1 87.31 74 ASP A N 1
ATOM 595 C CA . ASP A 1 74 ? -13.852 -31.969 -0.936 1 87.31 74 ASP A CA 1
ATOM 596 C C . ASP A 1 74 ? -14.18 -32.281 -2.4 1 87.31 74 ASP A C 1
ATOM 598 O O . ASP A 1 74 ? -14.766 -31.438 -3.092 1 87.31 74 ASP A O 1
ATOM 602 N N . ASN A 1 75 ? -13.688 -33.312 -2.883 1 81.5 75 ASN A N 1
ATOM 603 C CA . ASN A 1 75 ? -13.953 -33.844 -4.215 1 81.5 75 ASN A CA 1
ATOM 604 C C . ASN A 1 75 ? -13.328 -32.969 -5.305 1 81.5 75 ASN A C 1
ATOM 606 O O . ASN A 1 75 ? -13.898 -32.844 -6.387 1 81.5 75 ASN A O 1
ATOM 610 N N . TYR A 1 76 ? -12.359 -32.344 -4.926 1 87.44 76 TYR A N 1
ATOM 611 C CA . TYR A 1 76 ? -11.617 -31.516 -5.859 1 87.44 76 TYR A CA 1
ATOM 612 C C . TYR A 1 76 ? -10.18 -32.031 -6.012 1 87.44 76 TYR A C 1
ATOM 614 O O . TYR A 1 76 ? -9.234 -31.297 -5.691 1 87.44 76 TYR A O 1
ATOM 622 N N . ALA A 1 77 ? -10.055 -33.094 -6.703 1 91.69 77 ALA A N 1
ATOM 623 C CA . ALA A 1 77 ? -8.789 -33.844 -6.738 1 91.69 77 ALA A CA 1
ATOM 624 C C . ALA A 1 77 ? -7.852 -33.25 -7.789 1 91.69 77 ALA A C 1
ATOM 626 O O . ALA A 1 77 ? -6.645 -33.5 -7.766 1 91.69 77 ALA A O 1
ATOM 627 N N . ARG A 1 78 ? -8.352 -32.438 -8.586 1 91.44 78 ARG A N 1
ATOM 628 C CA . ARG A 1 78 ? -7.543 -31.969 -9.695 1 91.44 78 ARG A CA 1
ATOM 629 C C . ARG A 1 78 ? -6.559 -30.891 -9.234 1 91.44 78 ARG A C 1
ATOM 631 O O . ARG A 1 78 ? -5.539 -30.656 -9.875 1 91.44 78 ARG A O 1
ATOM 638 N N . TYR A 1 79 ? -6.863 -30.188 -8.109 1 93.44 79 TYR A N 1
ATOM 639 C CA . TYR A 1 79 ? -5.996 -29.125 -7.605 1 93.44 79 TYR A CA 1
ATOM 640 C C . TYR A 1 79 ? -5.195 -29.609 -6.398 1 93.44 79 TYR A C 1
ATOM 642 O O . TYR A 1 79 ? -5.656 -30.469 -5.645 1 93.44 79 TYR A O 1
ATOM 650 N N . TRP A 1 80 ? -4.023 -29 -6.238 1 94.94 80 TRP A N 1
ATOM 651 C CA . TRP A 1 80 ? -3.195 -29.328 -5.082 1 94.94 80 TRP A CA 1
ATOM 652 C C . TRP A 1 80 ? -3.752 -28.688 -3.816 1 94.94 80 TRP A C 1
ATOM 654 O O . TRP A 1 80 ? -3.725 -29.281 -2.742 1 94.94 80 TRP A O 1
ATOM 664 N N . HIS A 1 81 ? -4.27 -27.438 -3.934 1 95.44 81 HIS A N 1
ATOM 665 C CA . HIS A 1 81 ? -4.707 -26.641 -2.799 1 95.44 81 HIS A CA 1
ATOM 666 C C . HIS A 1 81 ? -3.561 -26.391 -1.821 1 95.44 81 HIS A C 1
ATOM 668 O O . HIS A 1 81 ? -3.748 -26.469 -0.605 1 95.44 81 HIS A O 1
ATOM 674 N N . GLY A 1 82 ? -2.371 -26.203 -2.344 1 95.81 82 GLY A N 1
ATOM 675 C CA . GLY A 1 82 ? -1.166 -26.047 -1.546 1 95.81 82 GLY A CA 1
ATOM 676 C C . GLY A 1 82 ? -1.246 -24.891 -0.569 1 95.81 82 GLY A C 1
ATOM 677 O O . GLY A 1 82 ? -0.52 -24.859 0.426 1 95.81 82 GLY A O 1
ATOM 678 N N . TYR A 1 83 ? -2.15 -23.953 -0.821 1 94.56 83 TYR A N 1
ATOM 679 C CA . TYR A 1 83 ? -2.322 -22.812 0.064 1 94.56 83 TYR A CA 1
ATOM 680 C C . TYR A 1 83 ? -2.744 -23.25 1.459 1 94.56 83 TYR A C 1
ATOM 682 O O . TYR A 1 83 ? -2.551 -22.531 2.436 1 94.56 83 TYR A O 1
ATOM 690 N N . HIS A 1 84 ? -3.215 -24.406 1.635 1 96.19 84 HIS A N 1
ATOM 691 C CA . HIS A 1 84 ? -3.662 -24.891 2.938 1 96.19 84 HIS A CA 1
ATOM 692 C C . HIS A 1 84 ? -2.479 -25.172 3.855 1 96.19 84 HIS A C 1
ATOM 694 O O . HIS A 1 84 ? -2.639 -25.234 5.078 1 96.19 84 HIS A O 1
ATOM 700 N N . THR A 1 85 ? -1.264 -25.375 3.266 1 96.25 85 THR A N 1
ATOM 701 C CA . THR A 1 85 ? -0.081 -25.562 4.098 1 96.25 85 THR A CA 1
ATOM 702 C C . THR A 1 85 ? 0.153 -24.344 4.984 1 96.25 85 THR A C 1
ATOM 704 O O . THR A 1 85 ? 0.69 -24.469 6.086 1 96.25 85 THR A O 1
ATOM 707 N N . LEU A 1 86 ? -0.323 -23.234 4.566 1 95.81 86 LEU A N 1
ATOM 708 C CA . LEU A 1 86 ? -0.173 -22.016 5.344 1 95.81 86 LEU A CA 1
ATOM 709 C C . LEU A 1 86 ? -1.492 -21.625 6.004 1 95.81 86 LEU A C 1
ATOM 711 O O . LEU A 1 86 ? -1.513 -21.219 7.168 1 95.81 86 LEU A O 1
ATOM 715 N N . THR A 1 87 ? -2.555 -21.766 5.309 1 96.81 87 THR A N 1
ATOM 716 C CA . THR A 1 87 ? -3.854 -21.297 5.781 1 96.81 87 THR A CA 1
ATOM 717 C C . THR A 1 87 ? -4.277 -22.062 7.035 1 96.81 87 THR A C 1
ATOM 719 O O . THR A 1 87 ? -4.793 -21.453 7.98 1 96.81 87 THR A O 1
ATOM 722 N N . ARG A 1 88 ? -4.086 -23.344 7.086 1 97.06 88 ARG A N 1
ATOM 723 C CA . ARG A 1 88 ? -4.48 -24.125 8.258 1 97.06 88 ARG A CA 1
ATOM 724 C C . ARG A 1 88 ? -3.656 -23.734 9.477 1 97.06 88 ARG A C 1
ATOM 726 O O . ARG A 1 88 ? -4.176 -23.688 10.594 1 97.06 88 ARG A O 1
ATOM 733 N N . ILE A 1 89 ? -2.396 -23.469 9.242 1 96.69 89 ILE A N 1
ATOM 734 C CA . ILE A 1 89 ? -1.546 -23.031 10.336 1 96.69 89 ILE A CA 1
ATOM 735 C C . ILE A 1 89 ? -2.027 -21.672 10.852 1 96.69 89 ILE A C 1
ATOM 737 O O . ILE A 1 89 ? -2.139 -21.453 12.062 1 96.69 89 ILE A O 1
ATOM 741 N N . LEU A 1 90 ? -2.361 -20.797 10.016 1 96.62 90 LEU A N 1
ATOM 742 C CA . LEU A 1 90 ? -2.836 -19.469 10.383 1 96.62 90 LEU A CA 1
ATOM 743 C C . LEU A 1 90 ? -4.176 -19.562 11.117 1 96.62 90 LEU A C 1
ATOM 745 O O . LEU A 1 90 ? -4.418 -18.812 12.07 1 96.62 90 LEU A O 1
ATOM 749 N N . LEU A 1 91 ? -4.977 -20.453 10.719 1 97.75 91 LEU A N 1
ATOM 750 C CA . LEU A 1 91 ? -6.324 -20.594 11.258 1 97.75 91 LEU A CA 1
ATOM 751 C C . LEU A 1 91 ? -6.289 -21.141 12.688 1 97.75 91 LEU A C 1
ATOM 753 O O . LEU A 1 91 ? -7.285 -21.062 13.406 1 97.75 91 LEU A O 1
ATOM 757 N N . VAL A 1 92 ? -5.16 -21.75 13.055 1 96.06 92 VAL A N 1
ATOM 758 C CA . VAL A 1 92 ? -5.023 -22.172 14.445 1 96.06 92 VAL A CA 1
ATOM 759 C C . VAL A 1 92 ? -5.094 -20.953 15.359 1 96.06 92 VAL A C 1
ATOM 761 O O . VAL A 1 92 ? -5.66 -21.016 16.453 1 96.06 92 VAL A O 1
ATOM 764 N N . PHE A 1 93 ? -4.668 -19.812 14.844 1 92.81 93 PHE A N 1
ATOM 765 C CA . PHE A 1 93 ? -4.496 -18.656 15.727 1 92.81 93 PHE A CA 1
ATOM 766 C C . PHE A 1 93 ? -5.406 -17.516 15.305 1 92.81 93 PHE A C 1
ATOM 768 O O . PHE A 1 93 ? -5.766 -16.656 16.125 1 92.81 93 PHE A O 1
ATOM 775 N N . PHE A 1 94 ? -5.801 -17.531 14.016 1 95.38 94 PHE A N 1
ATOM 776 C CA . PHE A 1 94 ? -6.344 -16.297 13.484 1 95.38 94 PHE A CA 1
ATOM 777 C C . PHE A 1 94 ? -7.629 -16.562 12.703 1 95.38 94 PHE A C 1
ATOM 779 O O . PHE A 1 94 ? -7.758 -17.594 12.039 1 95.38 94 PHE A O 1
ATOM 786 N N . ASN A 1 95 ? -8.547 -15.617 12.805 1 96.44 95 ASN A N 1
ATOM 787 C CA . ASN A 1 95 ? -9.68 -15.609 11.875 1 96.44 95 ASN A CA 1
ATOM 788 C C . ASN A 1 95 ? -9.375 -14.781 10.633 1 96.44 95 ASN A C 1
ATOM 790 O O . ASN A 1 95 ? -8.258 -14.297 10.461 1 96.44 95 ASN A O 1
ATOM 794 N N . ILE A 1 96 ? -10.359 -14.586 9.766 1 97.38 96 ILE A N 1
ATOM 795 C CA . ILE A 1 96 ? -10.141 -14.023 8.438 1 97.38 96 ILE A CA 1
ATOM 796 C C . ILE A 1 96 ? -9.703 -12.57 8.555 1 97.38 96 ILE A C 1
ATOM 798 O O . ILE A 1 96 ? -8.883 -12.094 7.77 1 97.38 96 ILE A O 1
ATOM 802 N N . LEU A 1 97 ? -10.203 -11.805 9.516 1 96.38 97 LEU A N 1
ATOM 803 C CA . LEU A 1 97 ? -9.828 -10.406 9.68 1 96.38 97 LEU A CA 1
ATOM 804 C C . LEU A 1 97 ? -8.352 -10.281 10.047 1 96.38 97 LEU A C 1
ATOM 806 O O . LEU A 1 97 ? -7.641 -9.43 9.516 1 96.38 97 LEU A O 1
ATOM 810 N N . GLN A 1 98 ? -7.93 -11.117 10.93 1 95.81 98 GLN A N 1
ATOM 811 C CA . GLN A 1 98 ? -6.539 -11.141 11.359 1 95.81 98 GLN A CA 1
ATOM 812 C C . GLN A 1 98 ? -5.621 -11.625 10.242 1 95.81 98 GLN A C 1
ATOM 814 O O . GLN A 1 98 ? -4.516 -11.109 10.07 1 95.81 98 GLN A O 1
ATOM 819 N N . ILE A 1 99 ? -6.047 -12.547 9.453 1 97 99 ILE A N 1
ATOM 820 C CA . ILE A 1 99 ? -5.277 -13.047 8.32 1 97 99 ILE A CA 1
ATOM 821 C C . ILE A 1 99 ? -5.137 -11.945 7.273 1 97 99 ILE A C 1
ATOM 823 O O . ILE A 1 99 ? -4.051 -11.742 6.719 1 97 99 ILE A O 1
ATOM 827 N N . ARG A 1 100 ? -6.234 -11.234 7.02 1 97.56 100 ARG A N 1
ATOM 828 C CA . ARG A 1 100 ? -6.184 -10.109 6.094 1 97.56 100 ARG A CA 1
ATOM 829 C C . ARG A 1 100 ? -5.137 -9.086 6.531 1 97.56 100 ARG A C 1
ATOM 831 O O . ARG A 1 100 ? -4.391 -8.555 5.707 1 97.56 100 ARG A O 1
ATOM 838 N N . TYR A 1 101 ? -5.102 -8.844 7.828 1 96.94 101 TYR A N 1
ATOM 839 C CA . TYR A 1 101 ? -4.133 -7.895 8.367 1 96.94 101 TYR A CA 1
ATOM 840 C C . TYR A 1 101 ? -2.709 -8.383 8.141 1 96.94 101 TYR A C 1
ATOM 842 O O . TYR A 1 101 ? -1.834 -7.598 7.758 1 96.94 101 TYR A O 1
ATOM 850 N N . LEU A 1 102 ? -2.459 -9.648 8.312 1 96.56 102 LEU A N 1
ATOM 851 C CA . LEU A 1 102 ? -1.143 -10.242 8.094 1 96.56 102 LEU A CA 1
ATOM 852 C C . LEU A 1 102 ? -0.751 -10.18 6.625 1 96.56 102 LEU A C 1
ATOM 854 O O . LEU A 1 102 ? 0.403 -9.898 6.297 1 96.56 102 LEU A O 1
ATOM 858 N N . LEU A 1 103 ? -1.713 -10.477 5.789 1 97.94 103 LEU A N 1
ATOM 859 C CA . LEU A 1 103 ? -1.451 -10.406 4.355 1 97.94 103 LEU A CA 1
ATOM 860 C C . LEU A 1 103 ? -1.065 -8.992 3.938 1 97.94 103 LEU A C 1
ATOM 862 O O . LEU A 1 103 ? -0.115 -8.805 3.172 1 97.94 103 LEU A O 1
ATOM 866 N N . MET A 1 104 ? -1.791 -8.008 4.445 1 97.94 104 MET A N 1
ATOM 867 C CA . MET A 1 104 ? -1.474 -6.609 4.18 1 97.94 104 MET A CA 1
ATOM 868 C C . MET A 1 104 ? -0.062 -6.273 4.648 1 97.94 104 MET A C 1
ATOM 870 O O . MET A 1 104 ? 0.702 -5.637 3.92 1 97.94 104 MET A O 1
ATOM 874 N N . MET A 1 105 ? 0.271 -6.766 5.789 1 97.5 105 MET A N 1
ATOM 875 C CA . MET A 1 105 ? 1.587 -6.52 6.371 1 97.5 105 MET A CA 1
ATOM 876 C C . MET A 1 105 ? 2.688 -7.113 5.496 1 97.5 105 MET A C 1
ATOM 878 O O . MET A 1 105 ? 3.648 -6.426 5.148 1 97.5 105 MET A O 1
ATOM 882 N N . VAL A 1 106 ? 2.562 -8.367 5.09 1 98.19 106 VAL A N 1
ATOM 883 C CA . VAL A 1 106 ? 3.572 -9.055 4.297 1 98.19 106 VAL A CA 1
ATOM 884 C C . VAL A 1 106 ? 3.682 -8.398 2.92 1 98.19 106 VAL A C 1
ATOM 886 O O . VAL A 1 106 ? 4.785 -8.242 2.387 1 98.19 106 VAL A O 1
ATOM 889 N N . PHE A 1 107 ? 2.543 -8.023 2.381 1 98.56 107 PHE A N 1
ATOM 890 C CA . PHE A 1 107 ? 2.543 -7.383 1.072 1 98.56 107 PHE A CA 1
ATOM 891 C C . PHE A 1 107 ? 3.344 -6.086 1.108 1 98.56 107 PHE A C 1
ATOM 893 O O . PHE A 1 107 ? 4.227 -5.871 0.274 1 98.56 107 PHE A O 1
ATOM 900 N N . TYR A 1 108 ? 3.088 -5.219 2.104 1 98.56 108 TYR A N 1
ATOM 901 C CA . TYR A 1 108 ? 3.781 -3.938 2.193 1 98.56 108 TYR A CA 1
ATOM 902 C C . TYR A 1 108 ? 5.266 -4.137 2.465 1 98.56 108 TYR A C 1
ATOM 904 O O . TYR A 1 108 ? 6.105 -3.389 1.955 1 98.56 108 TYR A O 1
ATOM 912 N N . LEU A 1 109 ? 5.594 -5.117 3.229 1 98.38 109 LEU A N 1
ATOM 913 C CA . LEU A 1 109 ? 6.992 -5.43 3.49 1 98.38 109 LEU A CA 1
ATOM 914 C C . LEU A 1 109 ? 7.707 -5.84 2.205 1 98.38 109 LEU A C 1
ATOM 916 O O . LEU A 1 109 ? 8.758 -5.293 1.873 1 98.38 109 LEU A O 1
ATOM 920 N N . LEU A 1 110 ? 7.078 -6.75 1.473 1 98.69 110 LEU A N 1
ATOM 921 C CA . LEU A 1 110 ? 7.684 -7.234 0.237 1 98.69 110 LEU A CA 1
ATOM 922 C C . LEU A 1 110 ? 7.727 -6.133 -0.817 1 98.69 110 LEU A C 1
ATOM 924 O O . LEU A 1 110 ? 8.711 -6.012 -1.554 1 98.69 110 LEU A O 1
ATOM 928 N N . PHE A 1 111 ? 6.641 -5.344 -0.891 1 98.56 111 PHE A N 1
ATOM 929 C CA . PHE A 1 111 ? 6.59 -4.219 -1.818 1 98.56 111 PHE A CA 1
ATOM 930 C C . PHE A 1 111 ? 7.734 -3.244 -1.549 1 98.56 111 PHE A C 1
ATOM 932 O O . PHE A 1 111 ? 8.422 -2.816 -2.477 1 98.56 111 PHE A O 1
ATOM 939 N N . GLY A 1 112 ? 7.938 -2.898 -0.247 1 98.56 112 GLY A N 1
ATOM 940 C CA . GLY A 1 112 ? 9.047 -2.035 0.13 1 98.56 112 GLY A CA 1
ATOM 941 C C . GLY A 1 112 ? 10.398 -2.609 -0.237 1 98.56 112 GLY A C 1
ATOM 942 O O . GLY A 1 112 ? 11.242 -1.911 -0.807 1 98.56 112 GLY A O 1
ATOM 943 N N . ILE A 1 113 ? 10.602 -3.893 -0.019 1 98.38 113 ILE A N 1
ATOM 944 C CA . ILE A 1 113 ? 11.859 -4.562 -0.316 1 98.38 113 ILE A CA 1
ATOM 945 C C . ILE A 1 113 ? 12.094 -4.574 -1.825 1 98.38 113 ILE A C 1
ATOM 947 O O . ILE A 1 113 ? 13.211 -4.312 -2.289 1 98.38 113 ILE A O 1
ATOM 951 N N . THR A 1 114 ? 11.039 -4.848 -2.564 1 98.75 114 THR A N 1
ATOM 952 C CA . THR A 1 114 ? 11.164 -4.863 -4.016 1 98.75 114 THR A CA 1
ATOM 953 C C . THR A 1 114 ? 11.555 -3.484 -4.543 1 98.75 114 THR A C 1
ATOM 955 O O . THR A 1 114 ? 12.406 -3.367 -5.422 1 98.75 114 THR A O 1
ATOM 958 N N . CYS A 1 115 ? 10.945 -2.443 -3.992 1 98.69 115 CYS A N 1
ATOM 959 C CA . CYS A 1 115 ? 11.297 -1.088 -4.402 1 98.69 115 CYS A CA 1
ATOM 960 C C . CYS A 1 115 ? 12.773 -0.8 -4.129 1 98.69 115 CYS A C 1
ATOM 962 O O . CYS A 1 115 ? 13.461 -0.212 -4.965 1 98.69 115 CYS A O 1
ATOM 964 N N . ILE A 1 116 ? 13.242 -1.234 -3.004 1 98.62 116 ILE A N 1
ATOM 965 C CA . ILE A 1 116 ? 14.633 -1.018 -2.611 1 98.62 116 ILE A CA 1
ATOM 966 C C . ILE A 1 116 ? 15.562 -1.746 -3.58 1 98.62 116 ILE A C 1
ATOM 968 O O . ILE A 1 116 ? 16.531 -1.166 -4.074 1 98.62 116 ILE A O 1
ATOM 972 N N . LEU A 1 117 ? 15.234 -2.975 -3.844 1 98.69 117 LEU A N 1
ATOM 973 C CA . LEU A 1 117 ? 16.078 -3.785 -4.707 1 98.69 117 LEU A CA 1
ATOM 974 C C . LEU A 1 117 ? 16.078 -3.25 -6.137 1 98.69 117 LEU A C 1
ATOM 976 O O . LEU A 1 117 ? 17.109 -3.238 -6.805 1 98.69 117 LEU A O 1
ATOM 980 N N . LEU A 1 118 ? 14.953 -2.807 -6.605 1 98.69 118 LEU A N 1
ATOM 981 C CA . LEU A 1 118 ? 14.859 -2.221 -7.938 1 98.69 118 LEU A CA 1
ATOM 982 C C . LEU A 1 118 ? 15.68 -0.941 -8.023 1 98.69 118 LEU A C 1
ATOM 984 O O . LEU A 1 118 ? 16.359 -0.703 -9.031 1 98.69 118 LEU A O 1
ATOM 988 N N . TYR A 1 119 ? 15.609 -0.174 -7.012 1 98.25 119 TYR A N 1
ATOM 989 C CA . TYR A 1 119 ? 16.391 1.059 -7.008 1 98.25 119 TYR A CA 1
ATOM 990 C C . TYR A 1 119 ? 17.875 0.759 -7.031 1 98.25 119 TYR A C 1
ATOM 992 O O . TYR A 1 119 ? 18.656 1.455 -7.695 1 98.25 119 TYR A O 1
ATOM 1000 N N . LYS A 1 120 ? 18.25 -0.225 -6.273 1 97.38 120 LYS A N 1
ATOM 1001 C CA . LYS A 1 120 ? 19.656 -0.608 -6.23 1 97.38 120 LYS A CA 1
ATOM 1002 C C . LYS A 1 120 ? 20.156 -1.02 -7.613 1 97.38 120 LYS A C 1
ATOM 1004 O O . LYS A 1 120 ? 21.297 -0.731 -7.977 1 97.38 120 LYS A O 1
ATOM 1009 N N . ARG A 1 121 ? 19.25 -1.646 -8.352 1 97.12 121 ARG A N 1
ATOM 1010 C CA . ARG A 1 121 ? 19.656 -2.207 -9.633 1 97.12 121 ARG A CA 1
ATOM 1011 C C . ARG A 1 121 ? 19.469 -1.202 -10.766 1 97.12 121 ARG A C 1
ATOM 1013 O O . ARG A 1 121 ? 20.266 -1.136 -11.695 1 97.12 121 ARG A O 1
ATOM 1020 N N . PHE A 1 122 ? 18.391 -0.438 -10.656 1 97.12 122 PHE A N 1
ATOM 1021 C CA . PHE A 1 122 ? 17.984 0.314 -11.844 1 97.12 122 PHE A CA 1
ATOM 1022 C C . PHE A 1 122 ? 17.688 1.764 -11.484 1 97.12 122 PHE A C 1
ATOM 1024 O O . PHE A 1 122 ? 17.203 2.529 -12.32 1 97.12 122 PHE A O 1
ATOM 1031 N N . LYS A 1 123 ? 17.906 2.121 -10.195 1 97 123 LYS A N 1
ATOM 1032 C CA . LYS A 1 123 ? 17.531 3.447 -9.711 1 97 123 LYS A CA 1
ATOM 1033 C C . LYS A 1 123 ? 16.047 3.721 -9.945 1 97 123 LYS A C 1
ATOM 1035 O O . LYS A 1 123 ? 15.219 2.82 -9.805 1 97 123 LYS A O 1
ATOM 1040 N N . LEU A 1 124 ? 15.664 4.891 -10.195 1 96.88 124 LEU A N 1
ATOM 1041 C CA . LEU A 1 124 ? 14.258 5.234 -10.328 1 96.88 124 LEU A CA 1
ATOM 1042 C C . LEU A 1 124 ? 13.703 4.762 -11.672 1 96.88 124 LEU A C 1
ATOM 1044 O O . LEU A 1 124 ? 12.492 4.578 -11.82 1 96.88 124 LEU A O 1
ATOM 1048 N N . ALA A 1 125 ? 14.57 4.535 -12.625 1 96.88 125 ALA A N 1
ATOM 1049 C CA . ALA A 1 125 ? 14.172 4.133 -13.969 1 96.88 125 ALA A CA 1
ATOM 1050 C C . ALA A 1 125 ? 13.438 2.793 -13.945 1 96.88 125 ALA A C 1
ATOM 1052 O O . ALA A 1 125 ? 12.523 2.562 -14.734 1 96.88 125 ALA A O 1
ATOM 1053 N N . GLY A 1 126 ? 13.867 1.919 -13.07 1 97.38 126 GLY A N 1
ATOM 1054 C CA . GLY A 1 126 ? 13.188 0.643 -12.93 1 97.38 126 GLY A CA 1
ATOM 1055 C C . GLY A 1 126 ? 12.117 0.655 -11.852 1 97.38 126 GLY A C 1
ATOM 1056 O O . GLY A 1 126 ? 11.133 -0.088 -11.938 1 97.38 126 GLY A O 1
ATOM 1057 N N . THR A 1 127 ? 12.242 1.53 -10.859 1 98.38 127 THR A N 1
ATOM 1058 C CA . THR A 1 127 ? 11.406 1.515 -9.664 1 98.38 127 THR A CA 1
ATOM 1059 C C . THR A 1 127 ? 10.07 2.193 -9.93 1 98.38 127 THR A C 1
ATOM 1061 O O . THR A 1 127 ? 9.016 1.67 -9.562 1 98.38 127 THR A O 1
ATOM 1064 N N . ILE A 1 128 ? 10.055 3.309 -10.617 1 97.62 128 ILE A N 1
ATOM 1065 C CA . ILE A 1 128 ? 8.852 4.094 -10.844 1 97.62 128 ILE A CA 1
ATOM 1066 C C . ILE A 1 128 ? 7.883 3.312 -11.727 1 97.62 128 ILE A C 1
ATOM 1068 O O . ILE A 1 128 ? 6.703 3.172 -11.398 1 97.62 128 ILE A O 1
ATOM 1072 N N . PRO A 1 129 ? 8.375 2.729 -12.812 1 98.06 129 PRO A N 1
ATOM 1073 C CA . PRO A 1 129 ? 7.457 1.923 -13.625 1 98.06 129 PRO A CA 1
ATOM 1074 C C . PRO A 1 129 ? 6.863 0.748 -12.852 1 98.06 129 PRO A C 1
ATOM 1076 O O . PRO A 1 129 ? 5.695 0.405 -13.039 1 98.06 129 PRO A O 1
ATOM 1079 N N . PHE A 1 130 ? 7.668 0.14 -12.023 1 98.69 130 PHE A N 1
ATOM 1080 C CA . PHE A 1 130 ? 7.172 -0.971 -11.219 1 98.69 130 PHE A CA 1
ATOM 1081 C C . PHE A 1 130 ? 6.043 -0.512 -10.297 1 98.69 130 PHE A C 1
ATOM 1083 O O . PHE A 1 130 ? 4.984 -1.141 -10.25 1 98.69 130 PHE A O 1
ATOM 1090 N N . ILE A 1 131 ? 6.234 0.586 -9.602 1 98.5 131 ILE A N 1
ATOM 1091 C CA . ILE A 1 131 ? 5.238 1.094 -8.664 1 98.5 131 ILE A CA 1
ATOM 1092 C C . ILE A 1 131 ? 3.963 1.471 -9.422 1 98.5 131 ILE A C 1
ATOM 1094 O O . ILE A 1 131 ? 2.861 1.084 -9.023 1 98.5 131 ILE A O 1
ATOM 1098 N N . LEU A 1 132 ? 4.121 2.154 -10.531 1 96.88 132 LEU A N 1
ATOM 1099 C CA . LEU A 1 132 ? 2.969 2.605 -11.305 1 96.88 132 LEU A CA 1
ATOM 1100 C C . LEU A 1 132 ? 2.189 1.419 -11.859 1 96.88 132 LEU A C 1
ATOM 1102 O O . LEU A 1 132 ? 0.957 1.448 -11.906 1 96.88 132 LEU A O 1
ATOM 1106 N N . SER A 1 133 ? 2.91 0.427 -12.289 1 98.12 133 SER A N 1
ATOM 1107 C CA . SER A 1 133 ? 2.217 -0.751 -12.797 1 98.12 133 SER A CA 1
ATOM 1108 C C . SER A 1 133 ? 1.441 -1.46 -11.695 1 98.12 133 SER A C 1
ATOM 1110 O O . SER A 1 133 ? 0.344 -1.97 -11.93 1 98.12 133 SER A O 1
ATOM 1112 N N . MET A 1 134 ? 1.958 -1.513 -10.484 1 98.19 134 MET A N 1
ATOM 1113 C CA . MET A 1 134 ? 1.304 -2.164 -9.352 1 98.19 134 MET A CA 1
ATOM 1114 C C . MET A 1 134 ? -0.016 -1.479 -9.023 1 98.19 134 MET A C 1
ATOM 1116 O O . MET A 1 134 ? -0.966 -2.131 -8.586 1 98.19 134 MET A O 1
ATOM 1120 N N . ILE A 1 135 ? -0.121 -0.198 -9.312 1 97.56 135 ILE A N 1
ATOM 1121 C CA . ILE A 1 135 ? -1.337 0.554 -9.023 1 97.56 135 ILE A CA 1
ATOM 1122 C C . ILE A 1 135 ? -2.48 0.046 -9.898 1 97.56 135 ILE A C 1
ATOM 1124 O O . ILE A 1 135 ? -3.637 0.023 -9.469 1 97.56 135 ILE A O 1
ATOM 1128 N N . SER A 1 136 ? -2.156 -0.406 -11.031 1 96.06 136 SER A N 1
ATOM 1129 C CA . SER A 1 136 ? -3.164 -0.78 -12.023 1 96.06 136 SER A CA 1
ATOM 1130 C C . SER A 1 136 ? -3.92 -2.033 -11.586 1 96.06 136 SER A C 1
ATOM 1132 O O . SER A 1 136 ? -5.004 -2.32 -12.109 1 96.06 136 SER A O 1
ATOM 1134 N N . ILE A 1 137 ? -3.416 -2.738 -10.633 1 97.31 137 ILE A N 1
ATOM 1135 C CA . ILE A 1 137 ? -4.078 -3.979 -10.234 1 97.31 137 ILE A CA 1
ATOM 1136 C C . ILE A 1 137 ? -4.848 -3.762 -8.938 1 97.31 137 ILE A C 1
ATOM 1138 O O . ILE A 1 137 ? -5.34 -4.719 -8.336 1 97.31 137 ILE A O 1
ATOM 1142 N N . TYR A 1 138 ? -4.879 -2.5 -8.43 1 97.56 138 TYR A N 1
ATOM 1143 C CA . TYR A 1 138 ? -5.566 -2.172 -7.184 1 97.56 138 TYR A CA 1
ATOM 1144 C C . TYR A 1 138 ? -5.012 -2.988 -6.02 1 97.56 138 TYR A C 1
ATOM 1146 O O . TYR A 1 138 ? -5.723 -3.807 -5.434 1 97.56 138 TYR A O 1
ATOM 1154 N N . PRO A 1 139 ? -3.793 -2.646 -5.637 1 97.88 139 PRO A N 1
ATOM 1155 C CA . PRO A 1 139 ? -3.078 -3.451 -4.645 1 97.88 139 PRO A CA 1
ATOM 1156 C C . PRO A 1 139 ? -3.807 -3.52 -3.303 1 97.88 139 PRO A C 1
ATOM 1158 O O . PRO A 1 139 ? -3.625 -4.477 -2.545 1 97.88 139 PRO A O 1
ATOM 1161 N N . ASN A 1 140 ? -4.719 -2.578 -2.965 1 97.69 140 ASN A N 1
ATOM 1162 C CA . ASN A 1 140 ? -5.465 -2.598 -1.713 1 97.69 140 ASN A CA 1
ATOM 1163 C C . ASN A 1 140 ? -6.395 -3.807 -1.634 1 97.69 140 ASN A C 1
ATOM 1165 O O . ASN A 1 140 ? -6.656 -4.324 -0.547 1 97.69 140 ASN A O 1
ATOM 1169 N N . THR A 1 141 ? -6.898 -4.223 -2.789 1 97.56 141 THR A N 1
ATOM 1170 C CA . THR A 1 141 ? -7.766 -5.395 -2.848 1 97.56 141 THR A CA 1
ATOM 1171 C C . THR A 1 141 ? -6.945 -6.68 -2.785 1 97.56 141 THR A C 1
ATOM 1173 O O . THR A 1 141 ? -7.285 -7.605 -2.047 1 97.56 141 THR A O 1
ATOM 1176 N N . VAL A 1 142 ? -5.848 -6.652 -3.42 1 97.31 142 VAL A N 1
ATOM 1177 C CA . VAL A 1 142 ? -4.996 -7.828 -3.572 1 97.31 142 VAL A CA 1
ATOM 1178 C C . VAL A 1 142 ? -4.363 -8.18 -2.23 1 97.31 142 VAL A C 1
ATOM 1180 O O . VAL A 1 142 ? -4.254 -9.359 -1.88 1 97.31 142 VAL A O 1
ATOM 1183 N N . ASN A 1 143 ? -4.039 -7.176 -1.452 1 97.75 143 ASN A N 1
ATOM 1184 C CA . ASN A 1 143 ? -3.258 -7.453 -0.252 1 97.75 143 ASN A CA 1
ATOM 1185 C C . ASN A 1 143 ? -4.152 -7.812 0.931 1 97.75 143 ASN A C 1
ATOM 1187 O O . ASN A 1 143 ? -3.66 -8.078 2.027 1 97.75 143 ASN A O 1
ATOM 1191 N N . THR A 1 144 ? -5.516 -7.883 0.709 1 97.31 144 THR A N 1
ATOM 1192 C CA . THR A 1 144 ? -6.426 -8.234 1.793 1 97.31 144 THR A CA 1
ATOM 1193 C C . THR A 1 144 ? -7.387 -9.336 1.355 1 97.31 144 THR A C 1
ATOM 1195 O O . THR A 1 144 ? -8.453 -9.508 1.948 1 97.31 144 THR A O 1
ATOM 1198 N N . SER A 1 145 ? -7.113 -10 0.282 1 96.69 145 SER A N 1
ATOM 1199 C CA . SER A 1 145 ? -7.863 -11.156 -0.2 1 96.69 145 SER A CA 1
ATOM 1200 C C . SER A 1 145 ? -7.027 -12.43 -0.119 1 96.69 145 SER A C 1
ATOM 1202 O O . SER A 1 145 ? -5.895 -12.469 -0.606 1 96.69 145 SER A O 1
ATOM 1204 N N . LEU A 1 146 ? -7.586 -13.391 0.433 1 94.75 146 LEU A N 1
ATOM 1205 C CA . LEU A 1 146 ? -6.875 -14.648 0.624 1 94.75 146 LEU A CA 1
ATOM 1206 C C . LEU A 1 146 ? -6.52 -15.281 -0.717 1 94.75 146 LEU A C 1
ATOM 1208 O O . LEU A 1 146 ? -5.367 -15.656 -0.947 1 94.75 146 LEU A O 1
ATOM 1212 N N . GLN A 1 147 ? -7.453 -15.312 -1.569 1 93.88 147 GLN A N 1
ATOM 1213 C CA . GLN A 1 147 ? -7.281 -15.984 -2.854 1 93.88 147 GLN A CA 1
ATOM 1214 C C . GLN A 1 147 ? -6.336 -15.203 -3.762 1 93.88 147 GLN A C 1
ATOM 1216 O O . GLN A 1 147 ? -5.516 -15.789 -4.465 1 93.88 147 GLN A O 1
ATOM 1221 N N . PHE A 1 148 ? -6.359 -13.883 -3.74 1 96 148 PHE A N 1
ATOM 1222 C CA . PHE A 1 148 ? -5.59 -13.07 -4.668 1 96 148 PHE A CA 1
ATOM 1223 C C . PHE A 1 148 ? -4.152 -12.906 -4.184 1 96 148 PHE A C 1
ATOM 1225 O O . PHE A 1 148 ? -3.225 -12.828 -4.992 1 96 148 PHE A O 1
ATOM 1232 N N . SER A 1 149 ? -3.947 -12.875 -2.957 1 96.44 149 SER A N 1
ATOM 1233 C CA . SER A 1 149 ? -2.67 -12.469 -2.379 1 96.44 149 SER A CA 1
ATOM 1234 C C . SER A 1 149 ? -1.579 -13.492 -2.682 1 96.44 149 SER A C 1
ATOM 1236 O O . SER A 1 149 ? -0.418 -13.133 -2.879 1 96.44 149 SER A O 1
ATOM 1238 N N . SER A 1 150 ? -1.914 -14.773 -2.732 1 95.62 150 SER A N 1
ATOM 1239 C CA . SER A 1 150 ? -0.92 -15.836 -2.812 1 95.62 150 SER A CA 1
ATOM 1240 C C . SER A 1 150 ? 0.001 -15.648 -4.012 1 95.62 150 SER A C 1
ATOM 1242 O O . SER A 1 150 ? 1.225 -15.609 -3.863 1 95.62 150 SER A O 1
ATOM 1244 N N . VAL A 1 151 ? -0.572 -15.438 -5.148 1 97.75 151 VAL A N 1
ATOM 1245 C CA . VAL A 1 151 ? 0.227 -15.352 -6.367 1 97.75 151 VAL A CA 1
ATOM 1246 C C . VAL A 1 151 ? 1.027 -14.047 -6.367 1 97.75 151 VAL A C 1
ATOM 1248 O O . VAL A 1 151 ? 2.164 -14.016 -6.844 1 97.75 151 VAL A O 1
ATOM 1251 N N . PHE A 1 152 ? 0.48 -12.992 -5.855 1 98.31 152 PHE A N 1
ATOM 1252 C CA . PHE A 1 152 ? 1.172 -11.711 -5.852 1 98.31 152 PHE A CA 1
ATOM 1253 C C . PHE A 1 152 ? 2.342 -11.727 -4.875 1 98.31 152 PHE A C 1
ATOM 1255 O O . PHE A 1 152 ? 3.406 -11.18 -5.164 1 98.31 152 PHE A O 1
ATOM 1262 N N . LEU A 1 153 ? 2.141 -12.352 -3.729 1 98.38 153 LEU A N 1
ATOM 1263 C CA . LEU A 1 153 ? 3.244 -12.5 -2.785 1 98.38 153 LEU A CA 1
ATOM 1264 C C . LEU A 1 153 ? 4.363 -13.344 -3.383 1 98.38 153 LEU A C 1
ATOM 1266 O O . LEU A 1 153 ? 5.539 -12.992 -3.273 1 98.38 153 LEU A O 1
ATOM 1270 N N . LEU A 1 154 ? 4.023 -14.422 -4.074 1 98.62 154 LEU A N 1
ATOM 1271 C CA . LEU A 1 154 ? 5.016 -15.258 -4.754 1 98.62 154 LEU A CA 1
ATOM 1272 C C . LEU A 1 154 ? 5.746 -14.461 -5.828 1 98.62 154 LEU A C 1
ATOM 1274 O O . LEU A 1 154 ? 6.965 -14.57 -5.965 1 98.62 154 LEU A O 1
ATOM 1278 N N . THR A 1 155 ? 4.965 -13.688 -6.559 1 98.88 155 THR A N 1
ATOM 1279 C CA . THR A 1 155 ? 5.551 -12.883 -7.625 1 98.88 155 THR A CA 1
ATOM 1280 C C . THR A 1 155 ? 6.602 -11.922 -7.062 1 98.88 155 THR A C 1
ATOM 1282 O O . THR A 1 155 ? 7.695 -11.805 -7.617 1 98.88 155 THR A O 1
ATOM 1285 N N . LEU A 1 156 ? 6.266 -11.258 -5.973 1 98.81 156 LEU A N 1
ATOM 1286 C CA . LEU A 1 156 ? 7.203 -10.328 -5.352 1 98.81 156 LEU A CA 1
ATOM 1287 C C . LEU A 1 156 ? 8.422 -11.07 -4.809 1 98.81 156 LEU A C 1
ATOM 1289 O O . LEU A 1 156 ? 9.555 -10.625 -4.996 1 98.81 156 LEU A O 1
ATOM 1293 N N . ILE A 1 157 ? 8.203 -12.203 -4.184 1 98.81 157 ILE A N 1
ATOM 1294 C CA . ILE A 1 157 ? 9.297 -13 -3.633 1 98.81 157 ILE A CA 1
ATOM 1295 C C . ILE A 1 157 ? 10.219 -13.453 -4.758 1 98.81 157 ILE A C 1
ATOM 1297 O O . ILE A 1 157 ? 11.445 -13.32 -4.664 1 98.81 157 ILE A O 1
ATOM 1301 N N . PHE A 1 158 ? 9.656 -14 -5.848 1 98.69 158 PHE A N 1
ATOM 1302 C CA . PHE A 1 158 ? 10.438 -14.5 -6.969 1 98.69 158 PHE A CA 1
ATOM 1303 C C . PHE A 1 158 ? 11.211 -13.367 -7.637 1 98.69 158 PHE A C 1
ATOM 1305 O O . PHE A 1 158 ? 12.367 -13.547 -8.031 1 98.69 158 PHE A O 1
ATOM 1312 N N . THR A 1 159 ? 10.555 -12.227 -7.766 1 98.69 159 THR A N 1
ATOM 1313 C CA . THR A 1 159 ? 11.234 -11.062 -8.312 1 98.69 159 THR A CA 1
ATOM 1314 C C . THR A 1 159 ? 12.414 -10.656 -7.438 1 98.69 159 THR A C 1
ATOM 1316 O O . THR A 1 159 ? 13.5 -10.367 -7.945 1 98.69 159 THR A O 1
ATOM 1319 N N . ASP A 1 160 ? 12.234 -10.656 -6.141 1 98.44 160 ASP A N 1
ATOM 1320 C CA . ASP A 1 160 ? 13.297 -10.297 -5.207 1 98.44 160 ASP A CA 1
ATOM 1321 C C . ASP A 1 160 ? 14.453 -11.289 -5.289 1 98.44 160 ASP A C 1
ATOM 1323 O O . ASP A 1 160 ? 15.625 -10.898 -5.219 1 98.44 160 ASP A O 1
ATOM 1327 N N . ILE A 1 161 ? 14.102 -12.539 -5.453 1 97.94 161 ILE A N 1
ATOM 1328 C CA . ILE A 1 161 ? 15.125 -13.57 -5.582 1 97.94 161 ILE A CA 1
ATOM 1329 C C . ILE A 1 161 ? 15.984 -13.289 -6.812 1 97.94 161 ILE A C 1
ATOM 1331 O O . ILE A 1 161 ? 17.219 -13.352 -6.742 1 97.94 161 ILE A O 1
ATOM 1335 N N . ILE A 1 162 ? 15.336 -12.953 -7.895 1 97.62 162 ILE A N 1
ATOM 1336 C CA . ILE A 1 162 ? 16.062 -12.641 -9.125 1 97.62 162 ILE A CA 1
ATOM 1337 C C . ILE A 1 162 ? 16.938 -11.414 -8.906 1 97.62 162 ILE A C 1
ATOM 1339 O O . ILE A 1 162 ? 18.109 -11.414 -9.289 1 97.62 162 ILE A O 1
ATOM 1343 N N . LEU A 1 163 ? 16.422 -10.414 -8.281 1 97.62 163 LEU A N 1
ATOM 1344 C CA . LEU A 1 163 ? 17.141 -9.156 -8.109 1 97.62 163 LEU A CA 1
ATOM 1345 C C . LEU A 1 163 ? 18.328 -9.336 -7.176 1 97.62 163 LEU A C 1
ATOM 1347 O O . LEU A 1 163 ? 19.359 -8.68 -7.348 1 97.62 163 LEU A O 1
ATOM 1351 N N . ILE A 1 164 ? 18.188 -10.234 -6.238 1 96.5 164 ILE A N 1
ATOM 1352 C CA . ILE A 1 164 ? 19.234 -10.438 -5.246 1 96.5 164 ILE A CA 1
ATOM 1353 C C . ILE A 1 164 ? 20.312 -11.359 -5.816 1 96.5 164 ILE A C 1
ATOM 1355 O O . ILE A 1 164 ? 21.5 -11.094 -5.676 1 96.5 164 ILE A O 1
ATOM 1359 N N . PHE A 1 165 ? 19.938 -12.375 -6.578 1 94.62 165 PHE A N 1
ATOM 1360 C CA . PHE A 1 165 ? 20.875 -13.461 -6.855 1 94.62 165 PHE A CA 1
ATOM 1361 C C . PHE A 1 165 ? 21.172 -13.539 -8.344 1 94.62 165 PHE A C 1
ATOM 1363 O O . PHE A 1 165 ? 21.734 -14.531 -8.82 1 94.62 165 PHE A O 1
ATOM 1370 N N . TYR A 1 166 ? 20.828 -12.633 -9.062 1 93.06 166 TYR A N 1
ATOM 1371 C CA . TYR A 1 166 ? 20.922 -12.68 -10.523 1 93.06 166 TYR A CA 1
ATOM 1372 C C . TYR A 1 166 ? 22.297 -13.164 -10.961 1 93.06 166 TYR A C 1
ATOM 1374 O O . TYR A 1 166 ? 22.406 -14.039 -11.82 1 93.06 166 TYR A O 1
ATOM 1382 N N . GLU A 1 167 ? 23.406 -12.609 -10.398 1 90.38 167 GLU A N 1
ATOM 1383 C CA . GLU A 1 167 ? 24.766 -12.938 -10.82 1 90.38 167 GLU A CA 1
ATOM 1384 C C . GLU A 1 167 ? 25.141 -14.359 -10.406 1 90.38 167 GLU A C 1
ATOM 1386 O O . GLU A 1 167 ? 25.953 -15.008 -11.07 1 90.38 167 GLU A O 1
ATOM 1391 N N . LYS A 1 168 ? 24.5 -14.773 -9.406 1 88.81 168 LYS A N 1
ATOM 1392 C CA . LYS A 1 168 ? 24.875 -16.078 -8.852 1 88.81 168 LYS A CA 1
ATOM 1393 C C . LYS A 1 168 ? 24.094 -17.203 -9.516 1 88.81 168 LYS A C 1
ATOM 1395 O O . LYS A 1 168 ? 24.484 -18.375 -9.422 1 88.81 168 LYS A O 1
ATOM 1400 N N . ILE A 1 169 ? 23.094 -16.844 -10.227 1 82.31 169 ILE A N 1
ATOM 1401 C CA . ILE A 1 169 ? 22.188 -17.875 -10.711 1 82.31 169 ILE A CA 1
ATOM 1402 C C . ILE A 1 169 ? 22.422 -18.125 -12.195 1 82.31 169 ILE A C 1
ATOM 1404 O O . ILE A 1 169 ? 21.578 -18.688 -12.891 1 82.31 169 ILE A O 1
ATOM 1408 N N . ASN A 1 170 ? 23.469 -18.125 -12.734 1 74.56 170 ASN A N 1
ATOM 1409 C CA . ASN A 1 170 ? 23.734 -18.328 -14.156 1 74.56 170 ASN A CA 1
ATOM 1410 C C . ASN A 1 170 ? 22.906 -19.484 -14.727 1 74.56 170 ASN A C 1
ATOM 1412 O O . ASN A 1 170 ? 21.766 -19.281 -15.172 1 74.56 170 ASN A O 1
ATOM 1416 N N . LEU A 1 171 ? 23.438 -20.672 -14.719 1 63.06 171 LEU A N 1
ATOM 1417 C CA . LEU A 1 171 ? 22.781 -21.859 -15.242 1 63.06 171 LEU A CA 1
ATOM 1418 C C . LEU A 1 171 ? 21.641 -22.297 -14.328 1 63.06 171 LEU A C 1
ATOM 1420 O O . LEU A 1 171 ? 20.719 -23 -14.766 1 63.06 171 LEU A O 1
ATOM 1424 N N . LYS A 1 172 ? 21.469 -21.641 -13.43 1 87.56 172 LYS A N 1
ATOM 1425 C CA . LYS A 1 172 ? 20.484 -22.047 -12.43 1 87.56 172 LYS A CA 1
ATOM 1426 C C . LYS A 1 172 ? 19.188 -21.281 -12.57 1 87.56 172 LYS A C 1
ATOM 1428 O O . LYS A 1 172 ? 18.219 -21.547 -11.852 1 87.56 172 LYS A O 1
ATOM 1433 N N . LYS A 1 173 ? 19.25 -20.562 -13.688 1 91.19 173 LYS A N 1
ATOM 1434 C CA . LYS A 1 173 ? 18.031 -19.797 -13.906 1 91.19 173 LYS A CA 1
ATOM 1435 C C . LYS A 1 173 ? 16.906 -20.688 -14.414 1 91.19 173 LYS A C 1
ATOM 1437 O O . LYS A 1 173 ? 15.734 -20.516 -14.047 1 91.19 173 LYS A O 1
ATOM 1442 N N . LEU A 1 174 ? 17.25 -21.641 -15.266 1 95.06 174 LEU A N 1
ATOM 1443 C CA . LEU A 1 174 ? 16.25 -22.578 -15.781 1 95.06 174 LEU A CA 1
ATOM 1444 C C . LEU A 1 174 ? 15.586 -23.344 -14.648 1 95.06 174 LEU A C 1
ATOM 1446 O O . LEU A 1 174 ? 14.359 -23.469 -14.602 1 95.06 174 LEU A O 1
ATOM 1450 N N . LEU A 1 175 ? 16.422 -23.812 -13.773 1 96.31 175 LEU A N 1
ATOM 1451 C CA . LEU A 1 175 ? 15.898 -24.547 -12.633 1 96.31 175 LEU A CA 1
ATOM 1452 C C . LEU A 1 175 ? 15.039 -23.641 -11.75 1 96.31 175 LEU A C 1
ATOM 1454 O O . LEU A 1 175 ? 14.008 -24.078 -11.227 1 96.31 175 LEU A O 1
ATOM 1458 N N . LEU A 1 176 ? 15.5 -22.453 -11.57 1 97.5 176 LEU A N 1
ATOM 1459 C CA . LEU A 1 176 ? 14.766 -21.516 -10.742 1 97.5 176 LEU A CA 1
ATOM 1460 C C . LEU A 1 176 ? 13.383 -21.25 -11.32 1 97.5 176 LEU A C 1
ATOM 1462 O O . LEU A 1 176 ? 12.391 -21.25 -10.586 1 97.5 176 LEU A O 1
ATOM 1466 N N . PHE A 1 177 ? 13.273 -21 -12.602 1 98.38 177 PHE A N 1
ATOM 1467 C CA . PHE A 1 177 ? 11.984 -20.719 -13.227 1 98.38 177 PHE A CA 1
ATOM 1468 C C . PHE A 1 177 ? 11.109 -21.969 -13.234 1 98.38 177 PHE A C 1
ATOM 1470 O O . PHE A 1 177 ? 9.883 -21.875 -13.141 1 98.38 177 PHE A O 1
ATOM 1477 N N . TYR A 1 178 ? 11.758 -23.172 -13.336 1 98.31 178 TYR A N 1
ATOM 1478 C CA . TYR A 1 178 ? 11.023 -24.422 -13.148 1 98.31 178 TYR A CA 1
ATOM 1479 C C . TYR A 1 178 ? 10.391 -24.469 -11.758 1 98.31 178 TYR A C 1
ATOM 1481 O O . TYR A 1 178 ? 9.211 -24.797 -11.617 1 98.31 178 TYR A O 1
ATOM 1489 N N . ILE A 1 179 ? 11.172 -24.125 -10.773 1 98.19 179 ILE A N 1
ATOM 1490 C CA . ILE A 1 179 ? 10.711 -24.125 -9.383 1 98.19 179 ILE A CA 1
ATOM 1491 C C . ILE A 1 179 ? 9.625 -23.078 -9.203 1 98.19 179 ILE A C 1
ATOM 1493 O O . ILE A 1 179 ? 8.633 -23.312 -8.5 1 98.19 179 ILE A O 1
ATOM 1497 N N . PHE A 1 180 ? 9.781 -21.891 -9.859 1 98.62 180 PHE A N 1
ATOM 1498 C CA . PHE A 1 180 ? 8.758 -20.844 -9.805 1 98.62 180 PHE A CA 1
ATOM 1499 C C . PHE A 1 180 ? 7.422 -21.375 -10.312 1 98.62 180 PHE A C 1
ATOM 1501 O O . PHE A 1 180 ? 6.387 -21.188 -9.672 1 98.62 180 PHE A O 1
ATOM 1508 N N . GLY A 1 181 ? 7.5 -22.047 -11.43 1 98.75 181 GLY A N 1
ATOM 1509 C CA . GLY A 1 181 ? 6.289 -22.625 -11.984 1 98.75 181 GLY A CA 1
ATOM 1510 C C . GLY A 1 181 ? 5.668 -23.672 -11.086 1 98.75 181 GLY A C 1
ATOM 1511 O O . GLY A 1 181 ? 4.453 -23.688 -10.875 1 98.75 181 GLY A O 1
ATOM 1512 N N . SER A 1 182 ? 6.504 -24.516 -10.539 1 98.69 182 SER A N 1
ATOM 1513 C CA . SER A 1 182 ? 6.051 -25.594 -9.68 1 98.69 182 SER A CA 1
ATOM 1514 C C . SER A 1 182 ? 5.379 -25.062 -8.422 1 98.69 182 SER A C 1
ATOM 1516 O O . SER A 1 182 ? 4.266 -25.469 -8.086 1 98.69 182 SER A O 1
ATOM 1518 N N . ILE A 1 183 ? 5.977 -24.109 -7.777 1 98.62 183 ILE A N 1
ATOM 1519 C CA . ILE A 1 183 ? 5.445 -23.531 -6.551 1 98.62 183 ILE A CA 1
ATOM 1520 C C . ILE A 1 183 ? 4.148 -22.781 -6.848 1 98.62 183 ILE A C 1
ATOM 1522 O O . ILE A 1 183 ? 3.205 -22.828 -6.055 1 98.62 183 ILE A O 1
ATOM 1526 N N . THR A 1 184 ? 4.125 -22.125 -7.969 1 98.56 184 THR A N 1
ATOM 1527 C CA . THR A 1 184 ? 2.928 -21.391 -8.367 1 98.56 184 THR A CA 1
ATOM 1528 C C . THR A 1 184 ? 1.737 -22.328 -8.508 1 98.56 184 THR A C 1
ATOM 1530 O O . THR A 1 184 ? 0.648 -22.047 -8.008 1 98.56 184 THR A O 1
ATOM 1533 N N . ASN A 1 185 ? 1.969 -23.438 -9.188 1 98.06 185 ASN A N 1
ATOM 1534 C CA . ASN A 1 185 ? 0.906 -24.422 -9.367 1 98.06 185 ASN A CA 1
ATOM 1535 C C . ASN A 1 185 ? 0.399 -24.953 -8.031 1 98.06 185 ASN A C 1
ATOM 1537 O O . ASN A 1 185 ? -0.808 -25.109 -7.84 1 98.06 185 ASN A O 1
ATOM 1541 N N . PHE A 1 186 ? 1.301 -25.172 -7.113 1 97.81 186 PHE A N 1
ATOM 1542 C CA . PHE A 1 186 ? 0.974 -25.734 -5.809 1 97.81 186 PHE A CA 1
ATOM 1543 C C . PHE A 1 186 ? 0.09 -24.797 -5.012 1 97.81 186 PHE A C 1
ATOM 1545 O O . PHE A 1 186 ? -0.857 -25.219 -4.352 1 97.81 186 PHE A O 1
ATOM 1552 N N . PHE A 1 187 ? 0.287 -23.469 -5.152 1 97.12 187 PHE A N 1
ATOM 1553 C CA . PHE A 1 187 ? -0.368 -22.516 -4.273 1 97.12 187 PHE A CA 1
ATOM 1554 C C . PHE A 1 187 ? -1.581 -21.891 -4.957 1 97.12 187 PHE A C 1
ATOM 1556 O O . PHE A 1 187 ? -2.504 -21.422 -4.285 1 97.12 187 PHE A O 1
ATOM 1563 N N . ASP A 1 188 ? -1.617 -21.859 -6.234 1 95.75 188 ASP A N 1
ATOM 1564 C CA . ASP A 1 188 ? -2.576 -21.016 -6.945 1 95.75 188 ASP A CA 1
ATOM 1565 C C . ASP A 1 188 ? -3.793 -21.828 -7.387 1 95.75 188 ASP A C 1
ATOM 1567 O O . ASP A 1 188 ? -3.666 -23 -7.766 1 95.75 188 ASP A O 1
ATOM 1571 N N . LEU A 1 189 ? -4.941 -21.203 -7.336 1 93.19 189 LEU A N 1
ATOM 1572 C CA . LEU A 1 189 ? -6.191 -21.75 -7.844 1 93.19 189 LEU A CA 1
ATOM 1573 C C . LEU A 1 189 ? -6.539 -21.172 -9.203 1 93.19 189 LEU A C 1
ATOM 1575 O O . LEU A 1 189 ? -7.676 -20.734 -9.422 1 93.19 189 LEU A O 1
ATOM 1579 N N . LEU A 1 190 ? -5.543 -20.969 -10.031 1 94 190 LEU A N 1
ATOM 1580 C CA . LEU A 1 190 ? -5.684 -20.453 -11.391 1 94 190 LEU A CA 1
ATOM 1581 C C . LEU A 1 190 ? -6.188 -19.016 -11.375 1 94 190 LEU A C 1
ATOM 1583 O O . LEU A 1 190 ? -7.137 -18.672 -12.086 1 94 190 LEU A O 1
ATOM 1587 N N . THR A 1 191 ? -5.645 -18.172 -10.516 1 96.38 191 THR A N 1
ATOM 1588 C CA . THR A 1 191 ? -5.965 -16.75 -10.492 1 96.38 191 THR A CA 1
ATOM 1589 C C . THR A 1 191 ? -5.172 -15.992 -11.562 1 96.38 191 THR A C 1
ATOM 1591 O O . THR A 1 191 ? -5.617 -15.883 -12.703 1 96.38 191 THR A O 1
ATOM 1594 N N . THR A 1 192 ? -3.924 -15.719 -11.242 1 97.94 192 THR A N 1
ATOM 1595 C CA . THR A 1 192 ? -3.047 -15.039 -12.188 1 97.94 192 THR A CA 1
ATOM 1596 C C . THR A 1 192 ? -1.644 -15.641 -12.148 1 97.94 192 THR A C 1
ATOM 1598 O O . THR A 1 192 ? -0.66 -14.922 -11.961 1 97.94 192 THR A O 1
ATOM 1601 N N . PRO A 1 193 ? -1.532 -16.875 -12.414 1 98.25 193 PRO A N 1
ATOM 1602 C CA . PRO A 1 193 ? -0.258 -17.578 -12.219 1 98.25 193 PRO A CA 1
ATOM 1603 C C . PRO A 1 193 ? 0.844 -17.047 -13.141 1 98.25 193 PRO A C 1
ATOM 1605 O O . PRO A 1 193 ? 2.021 -17.062 -12.766 1 98.25 193 PRO A O 1
ATOM 1608 N N . LEU A 1 194 ? 0.475 -16.547 -14.281 1 98.75 194 LEU A N 1
ATOM 1609 C CA . LEU A 1 194 ? 1.442 -16.109 -15.273 1 98.75 194 LEU A CA 1
ATOM 1610 C C . LEU A 1 194 ? 2.312 -14.984 -14.727 1 98.75 194 LEU A C 1
ATOM 1612 O O . LEU A 1 194 ? 3.4 -14.719 -15.242 1 98.75 194 LEU A O 1
ATOM 1616 N N . LEU A 1 195 ? 1.892 -14.336 -13.688 1 98.88 195 LEU A N 1
ATOM 1617 C CA . LEU A 1 195 ? 2.645 -13.242 -13.086 1 98.88 195 LEU A CA 1
ATOM 1618 C C . LEU A 1 195 ? 3.988 -13.734 -12.555 1 98.88 195 LEU A C 1
ATOM 1620 O O . LEU A 1 195 ? 4.984 -13.008 -12.609 1 98.88 195 LEU A O 1
ATOM 1624 N N . THR A 1 196 ? 4.02 -14.961 -12.031 1 98.81 196 THR A N 1
ATOM 1625 C CA . THR A 1 196 ? 5.223 -15.5 -11.414 1 98.81 196 THR A CA 1
ATOM 1626 C C . THR A 1 196 ? 6.266 -15.859 -12.477 1 98.81 196 THR A C 1
ATOM 1628 O O . THR A 1 196 ? 7.418 -16.141 -12.148 1 98.81 196 THR A O 1
ATOM 1631 N N . LEU A 1 197 ? 5.879 -15.836 -13.719 1 98.81 197 LEU A N 1
ATOM 1632 C CA . LEU A 1 197 ? 6.789 -15.945 -14.852 1 98.81 197 LEU A CA 1
ATOM 1633 C C . LEU A 1 197 ? 7.156 -14.562 -15.391 1 98.81 197 LEU A C 1
ATOM 1635 O O . LEU A 1 197 ? 8.336 -14.211 -15.445 1 98.81 197 LEU A O 1
ATOM 1639 N N . GLY A 1 198 ? 6.137 -13.828 -15.742 1 98.81 198 GLY A N 1
ATOM 1640 C CA . GLY A 1 198 ? 6.289 -12.609 -16.531 1 98.81 198 GLY A CA 1
ATOM 1641 C C . GLY A 1 198 ? 7.066 -11.531 -15.805 1 98.81 198 GLY A C 1
ATOM 1642 O O . GLY A 1 198 ? 7.984 -10.93 -16.375 1 98.81 198 GLY A O 1
ATOM 1643 N N . ILE A 1 199 ? 6.762 -11.273 -14.547 1 98.88 199 ILE A N 1
ATOM 1644 C CA . ILE A 1 199 ? 7.344 -10.141 -13.836 1 98.88 199 ILE A CA 1
ATOM 1645 C C . ILE A 1 199 ? 8.82 -10.398 -13.57 1 98.88 199 ILE A C 1
ATOM 1647 O O . ILE A 1 199 ? 9.68 -9.586 -13.922 1 98.88 199 ILE A O 1
ATOM 1651 N N . PRO A 1 200 ? 9.195 -11.539 -12.969 1 98.56 200 PRO A N 1
ATOM 1652 C CA . PRO A 1 200 ? 10.625 -11.797 -12.797 1 98.56 200 PRO A CA 1
ATOM 1653 C C . PRO A 1 200 ? 11.391 -11.836 -14.117 1 98.56 200 PRO A C 1
ATOM 1655 O O . PRO A 1 200 ? 12.531 -11.391 -14.188 1 98.56 200 PRO A O 1
ATOM 1658 N N . LEU A 1 201 ? 10.742 -12.391 -15.148 1 98.5 201 LEU A N 1
ATOM 1659 C CA . LEU A 1 201 ? 11.383 -12.5 -16.453 1 98.5 201 LEU A CA 1
ATOM 1660 C C . LEU A 1 201 ? 11.703 -11.117 -17.016 1 98.5 201 LEU A C 1
ATOM 1662 O O . LEU A 1 201 ? 12.758 -10.922 -17.641 1 98.5 201 LEU A O 1
ATOM 1666 N N . LEU A 1 202 ? 10.836 -10.148 -16.875 1 98.69 202 LEU A N 1
ATOM 1667 C CA . LEU A 1 202 ? 11.094 -8.781 -17.312 1 98.69 202 LEU A CA 1
ATOM 1668 C C . LEU A 1 202 ? 12.375 -8.242 -16.688 1 98.69 202 LEU A C 1
ATOM 1670 O O . LEU A 1 202 ? 13.188 -7.613 -17.359 1 98.69 202 LEU A O 1
ATOM 1674 N N . PHE A 1 203 ? 12.594 -8.547 -15.453 1 98 203 PHE A N 1
ATOM 1675 C CA . PHE A 1 203 ? 13.758 -7.992 -14.773 1 98 203 PHE A CA 1
ATOM 1676 C C . PHE A 1 203 ? 15.008 -8.797 -15.102 1 98 203 PHE A C 1
ATOM 1678 O O . PHE A 1 203 ? 16.109 -8.25 -15.125 1 98 203 PHE A O 1
ATOM 1685 N N . VAL A 1 204 ? 14.852 -10.102 -15.391 1 97.06 204 VAL A N 1
ATOM 1686 C CA . VAL A 1 204 ? 15.984 -10.852 -15.922 1 97.06 204 VAL A CA 1
ATOM 1687 C C . VAL A 1 204 ? 16.484 -10.203 -17.203 1 97.06 204 VAL A C 1
ATOM 1689 O O . VAL A 1 204 ? 17.688 -10.039 -17.406 1 97.06 204 VAL A O 1
ATOM 1692 N N . LEU A 1 205 ? 15.539 -9.844 -18.062 1 97.06 205 LEU A N 1
ATOM 1693 C CA . LEU A 1 205 ? 15.875 -9.25 -19.359 1 97.06 205 LEU A CA 1
ATOM 1694 C C . LEU A 1 205 ? 16.5 -7.871 -19.172 1 97.06 205 LEU A C 1
ATOM 1696 O O . LEU A 1 205 ? 17.406 -7.492 -19.906 1 97.06 205 LEU A O 1
ATOM 1700 N N . LEU A 1 206 ? 16.016 -7.168 -18.219 1 95.88 206 LEU A N 1
ATOM 1701 C CA . LEU A 1 206 ? 16.562 -5.836 -17.953 1 95.88 206 LEU A CA 1
ATOM 1702 C C . LEU A 1 206 ? 17.969 -5.922 -17.391 1 95.88 206 LEU A C 1
ATOM 1704 O O . LEU A 1 206 ? 18.797 -5.043 -17.656 1 95.88 206 LEU A O 1
ATOM 1708 N N . LEU A 1 207 ? 18.219 -6.918 -16.656 1 94.88 207 LEU A N 1
ATOM 1709 C CA . LEU A 1 207 ? 19.531 -7.117 -16.047 1 94.88 207 LEU A CA 1
ATOM 1710 C C . LEU A 1 207 ? 20.531 -7.672 -17.062 1 94.88 207 LEU A C 1
ATOM 1712 O O . LEU A 1 207 ? 21.734 -7.492 -16.922 1 94.88 207 LEU A O 1
ATOM 1716 N N . SER A 1 208 ? 19.969 -8.32 -18.047 1 92.31 208 SER A N 1
ATOM 1717 C CA . SER A 1 208 ? 20.812 -8.992 -19.031 1 92.31 208 SER A CA 1
ATOM 1718 C C . SER A 1 208 ? 21.516 -7.984 -19.922 1 92.31 208 SER A C 1
ATOM 1720 O O . SER A 1 208 ? 20.891 -7.055 -20.438 1 92.31 208 SER A O 1
ATOM 1722 N N . GLU A 1 209 ? 22.75 -8.141 -20.156 1 86.62 209 GLU A N 1
ATOM 1723 C CA . GLU A 1 209 ? 23.531 -7.281 -21.031 1 86.62 209 GLU A CA 1
ATOM 1724 C C . GLU A 1 209 ? 23.797 -7.953 -22.375 1 86.62 209 GLU A C 1
ATOM 1726 O O . GLU A 1 209 ? 24.578 -7.453 -23.188 1 86.62 209 GLU A O 1
ATOM 1731 N N . THR A 1 210 ? 23.125 -8.938 -22.625 1 87 210 THR A N 1
ATOM 1732 C CA . THR A 1 210 ? 23.375 -9.711 -23.844 1 87 210 THR A CA 1
ATOM 1733 C C . THR A 1 210 ? 22.703 -9.055 -25.047 1 87 210 THR A C 1
ATOM 1735 O O . THR A 1 210 ? 21.938 -8.102 -24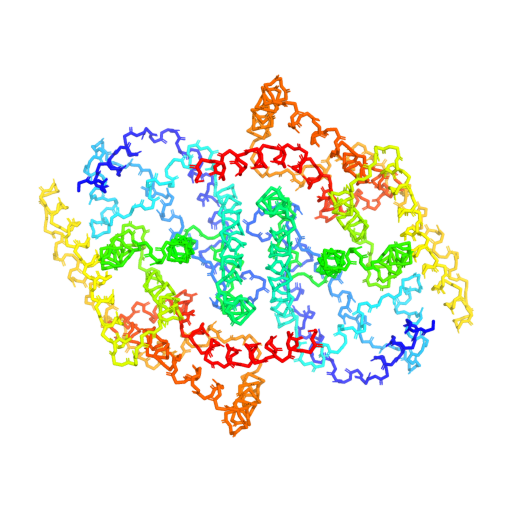.891 1 87 210 THR A O 1
ATOM 1738 N N . GLN A 1 211 ? 23 -9.586 -26.203 1 87.56 211 GLN A N 1
ATOM 1739 C CA . GLN A 1 211 ? 22.422 -9.102 -27.453 1 87.56 211 GLN A CA 1
ATOM 1740 C C . GLN A 1 211 ? 20.953 -9.508 -27.578 1 87.56 211 GLN A C 1
ATOM 1742 O O . GLN A 1 211 ? 20.484 -10.367 -26.844 1 87.56 211 GLN A O 1
ATOM 1747 N N . LEU A 1 212 ? 20.328 -8.922 -28.484 1 89.88 212 LEU A N 1
ATOM 1748 C CA . LEU A 1 212 ? 18.891 -9.094 -28.703 1 89.88 212 LEU A CA 1
ATOM 1749 C C . LEU A 1 212 ? 18.547 -10.555 -28.953 1 89.88 212 LEU A C 1
ATOM 1751 O O . LEU A 1 212 ? 17.609 -11.086 -28.375 1 89.88 212 LEU A O 1
ATOM 1755 N N . LYS A 1 213 ? 19.328 -11.195 -29.828 1 90.62 213 LYS A N 1
ATOM 1756 C CA . LYS A 1 213 ? 19.078 -12.594 -30.172 1 90.62 213 LYS A CA 1
ATOM 1757 C C . LYS A 1 213 ? 19.141 -13.477 -28.922 1 90.62 213 LYS A C 1
ATOM 1759 O O . LYS A 1 213 ? 18.297 -14.359 -28.75 1 90.62 213 LYS A O 1
ATOM 1764 N N . ASN A 1 214 ? 20.078 -13.258 -28.109 1 93.12 214 ASN A N 1
ATOM 1765 C CA . ASN A 1 214 ? 20.234 -14.039 -26.875 1 93.12 214 ASN A CA 1
ATOM 1766 C C . ASN A 1 214 ? 19.109 -13.773 -25.891 1 93.12 214 ASN A C 1
ATOM 1768 O O . ASN A 1 214 ? 18.703 -14.672 -25.156 1 93.12 214 ASN A O 1
ATOM 1772 N N . LYS A 1 215 ? 18.594 -12.594 -25.922 1 94.75 215 LYS A N 1
ATOM 1773 C CA . LYS A 1 215 ? 17.453 -12.266 -25.062 1 94.75 215 LYS A CA 1
ATOM 1774 C C . LYS A 1 215 ? 16.203 -13.008 -25.5 1 94.75 215 LYS A C 1
ATOM 1776 O O . LYS A 1 215 ? 15.406 -13.445 -24.656 1 94.75 215 LYS A O 1
ATOM 1781 N N . LEU A 1 216 ? 16.047 -13.125 -26.766 1 95.75 216 LEU A N 1
ATOM 1782 C CA . LEU A 1 216 ? 14.914 -13.883 -27.281 1 95.75 216 LEU A CA 1
ATOM 1783 C C . LEU A 1 216 ? 14.984 -15.344 -26.859 1 95.75 216 LEU A C 1
ATOM 1785 O O . LEU A 1 216 ? 13.977 -15.938 -26.484 1 95.75 216 LEU A O 1
ATOM 1789 N N . PHE A 1 217 ? 16.188 -15.898 -26.922 1 95.62 217 PHE A N 1
ATOM 1790 C CA . PHE A 1 217 ? 16.375 -17.281 -26.5 1 95.62 217 PHE A CA 1
ATOM 1791 C C . PHE A 1 217 ? 16.109 -17.422 -25 1 95.62 217 PHE A C 1
ATOM 1793 O O . PHE A 1 217 ? 15.562 -18.422 -24.547 1 95.62 217 PHE A O 1
ATOM 1800 N N . THR A 1 218 ? 16.531 -16.422 -24.297 1 95.06 218 THR A N 1
ATOM 1801 C CA . THR A 1 218 ? 16.297 -16.422 -22.859 1 95.06 218 THR A CA 1
ATOM 1802 C C . THR A 1 218 ? 14.797 -16.422 -22.562 1 95.06 218 THR A C 1
ATOM 1804 O O . THR A 1 218 ? 14.328 -17.141 -21.688 1 95.06 218 THR A O 1
ATOM 1807 N N . ILE A 1 219 ? 14.062 -15.602 -23.266 1 98 219 ILE A N 1
ATOM 1808 C CA . ILE A 1 219 ? 12.617 -15.539 -23.109 1 98 219 ILE A CA 1
ATOM 1809 C C . ILE A 1 219 ? 12.008 -16.922 -23.344 1 98 219 ILE A C 1
ATOM 1811 O O . ILE A 1 219 ? 11.219 -17.406 -22.531 1 98 219 ILE A O 1
ATOM 1815 N N . LEU A 1 220 ? 12.414 -17.547 -24.375 1 97.75 220 LEU A N 1
ATOM 1816 C CA . LEU A 1 220 ? 11.867 -18.844 -24.734 1 97.75 220 LEU A CA 1
ATOM 1817 C C . LEU A 1 220 ? 12.25 -19.906 -23.719 1 97.75 220 LEU A C 1
ATOM 1819 O O . LEU A 1 220 ? 11.391 -20.656 -23.234 1 97.75 220 LEU A O 1
ATOM 1823 N N . LYS A 1 221 ? 13.5 -19.984 -23.375 1 97 221 LYS A N 1
ATOM 1824 C CA . LYS A 1 221 ? 14 -21.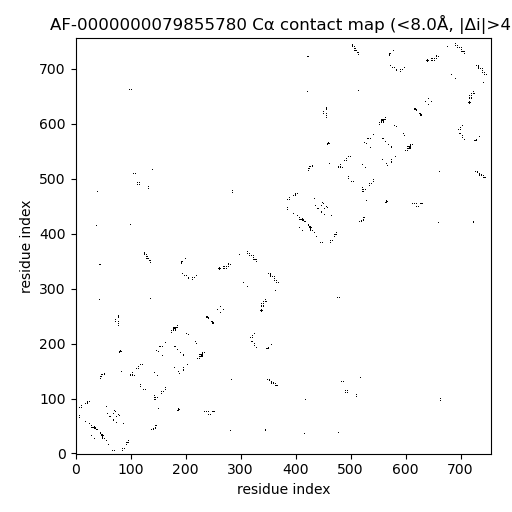016 -22.469 1 97 221 LYS A CA 1
ATOM 1825 C C . LYS A 1 221 ? 13.375 -20.891 -21.094 1 97 221 LYS A C 1
ATOM 1827 O O . LYS A 1 221 ? 12.93 -21.891 -20.516 1 97 221 LYS A O 1
ATOM 1832 N N . LEU A 1 222 ? 13.344 -19.703 -20.594 1 98 222 LEU A N 1
ATOM 1833 C CA . LEU A 1 222 ? 12.812 -19.5 -19.25 1 98 222 LEU A CA 1
ATOM 1834 C C . LEU A 1 222 ? 11.305 -19.688 -19.219 1 98 222 LEU A C 1
ATOM 1836 O O . LEU A 1 222 ? 10.75 -20.172 -18.234 1 98 222 LEU A O 1
ATOM 1840 N N . SER A 1 223 ? 10.641 -19.297 -20.297 1 98.62 223 SER A N 1
ATOM 1841 C CA . SER A 1 223 ? 9.203 -19.516 -20.391 1 98.62 223 SER A CA 1
ATOM 1842 C C . SER A 1 223 ? 8.875 -21 -20.453 1 98.62 223 SER A C 1
ATOM 1844 O O . SER A 1 223 ? 7.934 -21.469 -19.797 1 98.62 223 SER A O 1
ATOM 1846 N N . ILE A 1 224 ? 9.633 -21.719 -21.203 1 98.44 224 ILE A N 1
ATOM 1847 C CA . ILE A 1 224 ? 9.422 -23.172 -21.312 1 98.44 224 ILE A CA 1
ATOM 1848 C C . ILE A 1 224 ? 9.719 -23.844 -19.984 1 98.44 224 ILE A C 1
ATOM 1850 O O . ILE A 1 224 ? 8.984 -24.75 -19.562 1 98.44 224 ILE A O 1
ATOM 1854 N N . SER A 1 225 ? 10.781 -23.406 -19.375 1 98.38 225 SER A N 1
ATOM 1855 C CA . SER A 1 225 ? 11.141 -23.969 -18.078 1 98.38 225 SER A CA 1
ATOM 1856 C C . SER A 1 225 ? 10.039 -23.734 -17.047 1 98.38 225 SER A C 1
ATOM 1858 O O . SER A 1 225 ? 9.656 -24.641 -16.312 1 98.38 225 SER A O 1
ATOM 1860 N N . TRP A 1 226 ? 9.547 -22.516 -16.969 1 98.69 226 TRP A N 1
ATOM 1861 C CA . TRP A 1 226 ? 8.445 -22.203 -16.047 1 98.69 226 TRP A CA 1
ATOM 1862 C C . TRP A 1 226 ? 7.215 -23.047 -16.375 1 98.69 226 TRP A C 1
ATOM 1864 O O . TRP A 1 226 ? 6.578 -23.594 -15.484 1 98.69 226 TRP A O 1
ATOM 1874 N N . ALA A 1 227 ? 6.855 -23.141 -17.672 1 98.56 227 ALA A N 1
ATOM 1875 C CA . ALA A 1 227 ? 5.695 -23.906 -18.109 1 98.56 227 ALA A CA 1
ATOM 1876 C C . ALA A 1 227 ? 5.84 -25.375 -17.75 1 98.56 227 ALA A C 1
ATOM 1878 O O . ALA A 1 227 ? 4.863 -26.031 -17.391 1 98.56 227 ALA A O 1
ATOM 1879 N N . ALA A 1 228 ? 7.031 -25.875 -17.906 1 98.56 228 ALA A N 1
ATOM 1880 C CA . ALA A 1 228 ? 7.297 -27.266 -17.531 1 98.56 228 ALA A CA 1
ATOM 1881 C C . ALA A 1 228 ? 7.086 -27.484 -16.047 1 98.56 228 ALA A C 1
ATOM 1883 O O . ALA A 1 228 ? 6.434 -28.453 -15.633 1 98.56 228 ALA A O 1
ATOM 1884 N N . GLY A 1 229 ? 7.645 -26.594 -15.242 1 98.62 229 GLY A N 1
ATOM 1885 C CA . GLY A 1 229 ? 7.414 -26.688 -13.805 1 98.62 229 GLY A CA 1
ATOM 1886 C C . GLY A 1 229 ? 5.945 -26.625 -13.43 1 98.62 229 GLY A C 1
ATOM 1887 O O . GLY A 1 229 ? 5.465 -27.438 -12.633 1 98.62 229 GLY A O 1
ATOM 1888 N N . TYR A 1 230 ? 5.273 -25.703 -14.031 1 98.38 230 TYR A N 1
ATOM 1889 C CA . TYR A 1 230 ? 3.85 -25.5 -13.789 1 98.38 230 TYR A CA 1
ATOM 1890 C C . TYR A 1 230 ? 3.049 -26.719 -14.242 1 98.38 230 TYR A C 1
ATOM 1892 O O . TYR A 1 230 ? 2.219 -27.234 -13.492 1 98.38 230 TYR A O 1
ATOM 1900 N N . GLY A 1 231 ? 3.322 -27.234 -15.414 1 97.25 231 GLY A N 1
ATOM 1901 C CA . GLY A 1 231 ? 2.604 -28.344 -16.016 1 97.25 231 GLY A CA 1
ATOM 1902 C C . GLY A 1 231 ? 2.895 -29.672 -15.352 1 97.25 231 GLY A C 1
ATOM 1903 O O . GLY A 1 231 ? 1.977 -30.438 -15.062 1 97.25 231 GLY A O 1
ATOM 1904 N N . PHE A 1 232 ? 4.156 -29.953 -15.078 1 97.81 232 PHE A N 1
ATOM 1905 C CA . PHE A 1 232 ? 4.516 -31.234 -14.477 1 97.81 232 PHE A CA 1
ATOM 1906 C C . PHE A 1 232 ? 3.982 -31.328 -13.055 1 97.81 232 PHE A C 1
ATOM 1908 O O . PHE A 1 232 ? 3.684 -32.406 -12.57 1 97.81 232 PHE A O 1
ATOM 1915 N N . THR A 1 233 ? 3.865 -30.172 -12.438 1 97.88 233 THR A N 1
ATOM 1916 C CA . THR A 1 233 ? 3.252 -30.188 -11.109 1 97.88 233 THR A CA 1
ATOM 1917 C C . THR A 1 233 ? 1.774 -30.562 -11.203 1 97.88 233 THR A C 1
ATOM 1919 O O . THR A 1 233 ? 1.256 -31.281 -10.344 1 97.88 233 THR A O 1
ATOM 1922 N N . TRP A 1 234 ? 1.066 -30.125 -12.227 1 96.19 234 TRP A N 1
ATOM 1923 C CA . TRP A 1 234 ? -0.295 -30.562 -12.5 1 96.19 234 TRP A CA 1
ATOM 1924 C C . TRP A 1 234 ? -0.341 -32.062 -12.703 1 96.19 234 TRP A C 1
ATOM 1926 O O . TRP A 1 234 ? -1.125 -32.781 -12.055 1 96.19 234 TRP A O 1
ATOM 1936 N N . ILE A 1 235 ? 0.489 -32.562 -13.539 1 96.56 235 ILE A N 1
ATOM 1937 C CA . ILE A 1 235 ? 0.52 -33.969 -13.891 1 96.56 235 ILE A CA 1
ATOM 1938 C C . ILE A 1 235 ? 0.839 -34.812 -12.648 1 96.56 235 ILE A C 1
ATOM 1940 O O . ILE A 1 235 ? 0.253 -35.875 -12.445 1 96.56 235 ILE A O 1
ATOM 1944 N N . GLY A 1 236 ? 1.783 -34.312 -11.898 1 96.5 236 GLY A N 1
ATOM 1945 C CA . GLY A 1 236 ? 2.098 -34.969 -10.648 1 96.5 236 GLY A CA 1
ATOM 1946 C C . GLY A 1 236 ? 0.896 -35.125 -9.734 1 96.5 236 GLY A C 1
ATOM 1947 O O . GLY A 1 236 ? 0.684 -36.188 -9.148 1 96.5 236 GLY A O 1
ATOM 1948 N N . LYS A 1 237 ? 0.135 -34.125 -9.609 1 96.25 237 LYS A N 1
ATOM 1949 C CA . LYS A 1 237 ? -1.071 -34.156 -8.789 1 96.25 237 LYS A CA 1
ATOM 1950 C C . LYS A 1 237 ? -2.047 -35.219 -9.32 1 96.25 237 LYS A C 1
ATOM 1952 O O . LYS A 1 237 ? -2.611 -36 -8.555 1 96.25 237 LYS A O 1
ATOM 1957 N N . TRP A 1 238 ? -2.26 -35.219 -10.609 1 96.5 238 TRP A N 1
ATOM 1958 C CA . TRP A 1 238 ? -3.211 -36.156 -11.227 1 96.5 238 TRP A CA 1
ATOM 1959 C C . TRP A 1 238 ? -2.73 -37.594 -11.102 1 96.5 238 TRP A C 1
ATOM 1961 O O . TRP A 1 238 ? -3.527 -38.5 -10.852 1 96.5 238 TRP A O 1
ATOM 1971 N N . LEU A 1 239 ? -1.47 -37.781 -11.242 1 96 239 LEU A N 1
ATOM 1972 C CA . LEU A 1 239 ? -0.877 -39.094 -11.156 1 96 239 LEU A CA 1
ATOM 1973 C C . LEU A 1 239 ? -0.981 -39.656 -9.734 1 96 239 LEU A C 1
ATOM 1975 O O . LEU A 1 239 ? -1.535 -40.719 -9.516 1 96 239 LEU A O 1
ATOM 1979 N N . PHE A 1 240 ? -0.477 -38.906 -8.781 1 95.81 240 PHE A N 1
ATOM 1980 C CA . PHE A 1 240 ? -0.487 -39.344 -7.398 1 95.81 240 PHE A CA 1
ATOM 1981 C C . PHE A 1 240 ? -1.91 -39.406 -6.855 1 95.81 240 PHE A C 1
ATOM 1983 O O . PHE A 1 240 ? -2.246 -40.281 -6.059 1 95.81 240 PHE A O 1
ATOM 1990 N N . GLY A 1 241 ? -2.697 -38.375 -7.27 1 94.81 241 GLY A N 1
ATOM 1991 C CA . GLY A 1 241 ? -4.102 -38.406 -6.891 1 94.81 241 GLY A CA 1
ATOM 1992 C C . GLY A 1 241 ? -4.805 -39.656 -7.375 1 94.81 241 GLY A C 1
ATOM 1993 O O . GLY A 1 241 ? -5.555 -40.281 -6.621 1 94.81 241 GLY A O 1
ATOM 1994 N N . SER A 1 242 ? -4.516 -40.062 -8.57 1 95.75 242 SER A N 1
ATOM 1995 C CA . SER A 1 242 ? -5.129 -41.281 -9.125 1 95.75 242 SER A CA 1
ATOM 1996 C C . SER A 1 242 ? -4.652 -42.531 -8.406 1 95.75 242 SER A C 1
ATOM 1998 O O . SER A 1 242 ? -5.445 -43.438 -8.125 1 95.75 242 SER A O 1
ATOM 2000 N N . LEU A 1 243 ? -3.393 -42.594 -8.094 1 95.56 243 LEU A N 1
ATOM 2001 C CA . LEU A 1 243 ? -2.805 -43.75 -7.445 1 95.56 243 LEU A CA 1
ATOM 2002 C C . LEU A 1 243 ? -3.324 -43.906 -6.02 1 95.56 243 LEU A C 1
ATOM 2004 O O . LEU A 1 243 ? -3.686 -45 -5.598 1 95.56 243 LEU A O 1
ATOM 2008 N N . ILE A 1 244 ? -3.391 -42.844 -5.32 1 94.31 244 ILE A N 1
ATOM 2009 C CA . ILE A 1 244 ? -3.742 -42.875 -3.904 1 94.31 244 ILE A CA 1
ATOM 2010 C C . ILE A 1 244 ? -5.254 -43.031 -3.752 1 94.31 244 ILE A C 1
ATOM 2012 O O . ILE A 1 244 ? -5.723 -43.781 -2.891 1 94.31 244 ILE A O 1
ATOM 2016 N N . LEU A 1 245 ? -6 -42.344 -4.566 1 94.38 245 LEU A N 1
ATOM 2017 C CA . LEU A 1 245 ? -7.453 -42.344 -4.453 1 94.38 245 LEU A CA 1
ATOM 2018 C C . LEU A 1 245 ? -8.07 -43.5 -5.223 1 94.38 245 LEU A C 1
ATOM 2020 O O . LEU A 1 245 ? -9.25 -43.812 -5.043 1 94.38 245 LEU A O 1
ATOM 2024 N N . GLN A 1 246 ? -7.348 -44.031 -6.086 1 93.62 246 GLN A N 1
ATOM 2025 C CA . GLN A 1 246 ? -7.801 -45.156 -6.918 1 93.62 246 GLN A CA 1
ATOM 2026 C C . GLN A 1 246 ? -8.953 -44.719 -7.824 1 93.62 246 GLN A C 1
ATOM 2028 O O . GLN A 1 246 ? -9.977 -45.406 -7.906 1 93.62 246 GLN A O 1
ATOM 2033 N N . LYS A 1 247 ? -8.852 -43.594 -8.281 1 92.19 247 LYS A N 1
ATOM 2034 C CA . LYS A 1 247 ? -9.75 -43.062 -9.297 1 92.19 247 LYS A CA 1
ATOM 2035 C C . LYS A 1 247 ? -8.984 -42.312 -10.375 1 92.19 247 LYS A C 1
ATOM 2037 O O . LYS A 1 247 ? -7.832 -41.906 -10.164 1 92.19 247 LYS A O 1
ATOM 2042 N N . ASN A 1 248 ? -9.578 -42.125 -11.484 1 92.94 248 ASN A N 1
ATOM 2043 C CA . ASN A 1 248 ? -8.906 -41.469 -12.602 1 92.94 248 ASN A CA 1
ATOM 2044 C C . ASN A 1 248 ? -9.047 -39.938 -12.508 1 92.94 248 ASN A C 1
ATOM 2046 O O . ASN A 1 248 ? -9.977 -39.375 -13.078 1 92.94 248 ASN A O 1
ATOM 2050 N N . VAL A 1 249 ? -8.156 -39.344 -12 1 93.5 249 VAL A N 1
ATOM 2051 C CA . VAL A 1 249 ? -8.172 -37.906 -11.797 1 93.5 249 VAL A CA 1
ATOM 2052 C C . VAL A 1 249 ? -7.879 -37.219 -13.125 1 93.5 249 VAL A C 1
ATOM 2054 O O . VAL A 1 249 ? -8.297 -36.062 -13.328 1 93.5 249 VAL A O 1
ATOM 2057 N N . PHE A 1 250 ? -7.234 -37.875 -14.062 1 93.06 250 PHE A N 1
ATOM 2058 C CA . PHE A 1 250 ? -6.91 -37.312 -15.367 1 93.06 250 PHE A CA 1
ATOM 2059 C C . PHE A 1 250 ? -8.18 -36.938 -16.125 1 93.06 250 PHE A C 1
ATOM 2061 O O . PHE A 1 250 ? -8.234 -35.906 -16.797 1 93.06 250 PHE A O 1
ATOM 2068 N N . THR A 1 251 ? -9.141 -37.719 -16.047 1 90.19 251 THR A N 1
ATOM 2069 C CA . THR A 1 251 ? -10.391 -37.5 -16.781 1 90.19 251 THR A CA 1
ATOM 2070 C C . THR A 1 251 ? -11.062 -36.219 -16.312 1 90.19 251 THR A C 1
ATOM 2072 O O . THR A 1 251 ? -11.5 -35.406 -17.125 1 90.19 251 THR A O 1
ATOM 2075 N N . GLU A 1 252 ? -11.133 -36.062 -15.094 1 87.75 252 GLU A N 1
ATOM 2076 C CA . GLU A 1 252 ? -11.719 -34.875 -14.516 1 87.75 252 GLU A CA 1
ATOM 2077 C C . GLU A 1 252 ? -10.93 -33.625 -14.93 1 87.75 252 GLU A C 1
ATOM 2079 O O . GLU A 1 252 ? -11.523 -32.594 -15.234 1 87.75 252 GLU A O 1
ATOM 2084 N N . ALA A 1 253 ? -9.688 -33.75 -14.875 1 89.62 253 ALA A N 1
ATOM 2085 C CA . ALA A 1 253 ? -8.812 -32.656 -15.219 1 89.62 253 ALA A CA 1
ATOM 2086 C C . ALA A 1 253 ? -8.992 -32.25 -16.688 1 89.62 253 ALA A C 1
ATOM 2088 O O . ALA A 1 253 ? -9.102 -31.062 -17 1 89.62 253 ALA A O 1
ATOM 2089 N N . ILE A 1 254 ? -9.016 -33.219 -17.562 1 87.44 254 ILE A N 1
ATOM 2090 C CA . ILE A 1 254 ? -9.148 -32.969 -18.984 1 87.44 254 ILE A CA 1
ATOM 2091 C C . ILE A 1 254 ? -10.5 -32.281 -19.266 1 87.44 254 ILE A C 1
ATOM 2093 O O . ILE A 1 254 ? -10.578 -31.359 -20.078 1 87.44 254 ILE A O 1
ATOM 2097 N N . GLU A 1 255 ? -11.516 -32.719 -18.656 1 85.5 255 GLU A N 1
ATOM 2098 C CA . GLU A 1 255 ? -12.828 -32.125 -18.812 1 85.5 255 GLU A CA 1
ATOM 2099 C C . GLU A 1 255 ? -12.82 -30.656 -18.391 1 85.5 255 GLU A C 1
ATOM 2101 O O . GLU A 1 255 ? -13.383 -29.797 -19.062 1 85.5 255 GLU A O 1
ATOM 2106 N N . SER A 1 256 ? -12.188 -30.469 -17.312 1 86.56 256 SER A N 1
ATOM 2107 C CA . SER A 1 256 ? -12.094 -29.094 -16.812 1 86.56 256 SER A CA 1
ATOM 2108 C C . SER A 1 256 ? -11.273 -28.219 -17.75 1 86.56 256 SER A C 1
ATOM 2110 O O . SER A 1 256 ? -11.586 -27.047 -17.953 1 86.56 256 SER A O 1
ATOM 2112 N N . ILE A 1 257 ? -10.242 -28.734 -18.266 1 85.12 257 ILE A N 1
ATOM 2113 C CA . ILE A 1 257 ? -9.406 -28.016 -19.203 1 85.12 257 ILE A CA 1
ATOM 2114 C C . ILE A 1 257 ? -10.242 -27.594 -20.406 1 85.12 257 ILE A C 1
ATOM 2116 O O . ILE A 1 257 ? -10.164 -26.438 -20.859 1 85.12 257 ILE A O 1
ATOM 2120 N N . PHE A 1 258 ? -11.016 -28.469 -20.828 1 82.5 258 PHE A N 1
ATOM 2121 C CA . PHE A 1 258 ? -11.859 -28.172 -21.984 1 82.5 258 PHE A CA 1
ATOM 2122 C C . PHE A 1 258 ? -12.859 -27.078 -21.656 1 82.5 258 PHE A C 1
ATOM 2124 O O . PHE A 1 258 ? -13.078 -26.156 -22.469 1 82.5 258 PHE A O 1
ATOM 2131 N N . ILE A 1 259 ? -13.398 -27.156 -20.578 1 81.38 259 ILE A N 1
ATOM 2132 C CA . ILE A 1 259 ? -14.383 -26.156 -20.156 1 81.38 259 ILE A CA 1
ATOM 2133 C C . ILE A 1 259 ? -13.711 -24.797 -20.016 1 81.38 259 ILE A C 1
ATOM 2135 O O . ILE A 1 259 ? -14.234 -23.781 -20.469 1 81.38 259 ILE A O 1
ATOM 2139 N N . ARG A 1 260 ? -12.586 -24.719 -19.453 1 84.12 260 ARG A N 1
ATOM 2140 C CA . ARG A 1 260 ? -11.891 -23.469 -19.156 1 84.12 260 ARG A CA 1
ATOM 2141 C C . ARG A 1 260 ? -11.297 -22.859 -20.422 1 84.12 260 ARG A C 1
ATOM 2143 O O . ARG A 1 260 ? -11.016 -21.656 -20.453 1 84.12 260 ARG A O 1
ATOM 2150 N N . THR A 1 261 ? -11.18 -23.609 -21.391 1 85.31 261 THR A N 1
ATOM 2151 C CA . THR A 1 261 ? -10.648 -23.125 -22.672 1 85.31 261 THR A CA 1
ATOM 2152 C C . THR A 1 261 ? -11.773 -22.734 -23.609 1 85.31 261 THR A C 1
ATOM 2154 O O . THR A 1 261 ? -11.766 -21.625 -24.172 1 85.31 261 THR A O 1
ATOM 2157 N N . ASN A 1 262 ? -12.812 -23.594 -23.75 1 84.38 262 ASN A N 1
ATOM 2158 C CA . ASN A 1 262 ? -13.781 -23.453 -24.828 1 84.38 262 ASN A CA 1
ATOM 2159 C C . ASN A 1 262 ? -15.18 -23.141 -24.297 1 84.38 262 ASN A C 1
ATOM 2161 O O . ASN A 1 262 ? -16.062 -22.719 -25.047 1 84.38 262 ASN A O 1
ATOM 2165 N N . GLY A 1 263 ? -15.344 -23.234 -23.172 1 83.62 263 GLY A N 1
ATOM 2166 C CA . GLY A 1 263 ? -16.688 -23.062 -22.625 1 83.62 263 GLY A CA 1
ATOM 2167 C C . GLY A 1 263 ? -17.594 -24.234 -22.891 1 83.62 263 GLY A C 1
ATOM 2168 O O . GLY A 1 263 ? -17.125 -25.328 -23.219 1 83.62 263 GLY A O 1
ATOM 2169 N N . THR A 1 264 ? -18.812 -23.984 -22.438 1 82.62 264 THR A N 1
ATOM 2170 C CA . THR A 1 264 ? -19.844 -24.984 -22.656 1 82.62 264 THR A CA 1
ATOM 2171 C C . THR A 1 264 ? -20.953 -24.422 -23.531 1 82.62 264 THR A C 1
ATOM 2173 O O . THR A 1 264 ? -20.906 -23.266 -23.938 1 82.62 264 THR A O 1
ATOM 2176 N N . GLU A 1 265 ? -21.797 -25.266 -23.859 1 72.06 265 GLU A N 1
ATOM 2177 C CA . GLU A 1 265 ? -22.953 -24.828 -24.625 1 72.06 265 GLU A CA 1
ATOM 2178 C C . GLU A 1 265 ? -23.75 -23.766 -23.859 1 72.06 265 GLU A C 1
ATOM 2180 O O . GLU A 1 265 ? -24.25 -22.812 -24.453 1 72.06 265 GLU A O 1
ATOM 2185 N N . THR A 1 266 ? -23.828 -23.828 -22.625 1 72.31 266 THR A N 1
ATOM 2186 C CA . THR A 1 266 ? -24.562 -22.906 -21.781 1 72.31 266 THR A CA 1
ATOM 2187 C C . THR A 1 266 ? -23.766 -21.609 -21.562 1 72.31 266 THR A C 1
ATOM 2189 O O . THR A 1 266 ? -24.359 -20.547 -21.406 1 72.31 266 THR A O 1
ATOM 2192 N N . TYR A 1 267 ? -22.547 -21.766 -21.547 1 77.5 267 TYR A N 1
ATOM 2193 C CA . TYR A 1 267 ? -21.672 -20.609 -21.391 1 77.5 267 TYR A CA 1
ATOM 2194 C C . TYR A 1 267 ? -20.703 -20.484 -22.562 1 77.5 267 TYR A C 1
ATOM 2196 O O . TYR A 1 267 ? -19.578 -20.953 -22.5 1 77.5 267 TYR A O 1
ATOM 2204 N N . SER A 1 268 ? -21.234 -19.891 -23.562 1 84.56 268 SER A N 1
ATOM 2205 C CA . SER A 1 268 ? -20.484 -19.781 -24.812 1 84.56 268 SER A CA 1
ATOM 2206 C C . SER A 1 268 ? -19.344 -18.781 -24.672 1 84.56 268 SER A C 1
ATOM 2208 O O . SER A 1 268 ? -19.469 -17.766 -24 1 84.56 268 SER A O 1
ATOM 2210 N N . LEU A 1 269 ? -18.297 -19.172 -25.25 1 90.94 269 LEU A N 1
ATOM 2211 C CA . LEU A 1 269 ? -17.109 -18.344 -25.234 1 90.94 269 LEU A CA 1
ATOM 2212 C C . LEU A 1 269 ? -17.234 -17.172 -26.203 1 90.94 269 LEU A C 1
ATOM 2214 O O . LEU A 1 269 ? -17.562 -17.375 -27.375 1 90.94 269 LEU A O 1
ATOM 2218 N N . ASP A 1 270 ? -17.156 -15.969 -25.688 1 93.19 270 ASP A N 1
ATOM 2219 C CA . ASP A 1 270 ? -17.062 -14.727 -26.469 1 93.19 270 ASP A CA 1
ATOM 2220 C C . ASP A 1 270 ? -15.68 -14.094 -26.312 1 93.19 270 ASP A C 1
ATOM 2222 O O . ASP A 1 270 ? -15.445 -13.336 -25.359 1 93.19 270 ASP A O 1
ATOM 2226 N N . ARG A 1 271 ? -14.859 -14.359 -27.25 1 93.56 271 ARG A N 1
ATOM 2227 C CA . ARG A 1 271 ? -13.469 -13.922 -27.172 1 93.56 271 ARG A CA 1
ATOM 2228 C C . ARG A 1 271 ? -13.375 -12.398 -27.125 1 93.56 271 ARG A C 1
ATOM 2230 O O . ARG A 1 271 ? -12.531 -11.852 -26.422 1 93.56 271 ARG A O 1
ATOM 2237 N N . LYS A 1 272 ? -14.18 -11.789 -27.938 1 94.75 272 LYS A N 1
ATOM 2238 C CA . LYS A 1 272 ? -14.172 -10.328 -27.938 1 94.75 272 LYS A CA 1
ATOM 2239 C C . LYS A 1 272 ? -14.5 -9.773 -26.562 1 94.75 272 LYS A C 1
ATOM 2241 O O . LYS A 1 272 ? -13.82 -8.859 -26.062 1 94.75 272 LYS A O 1
ATOM 2246 N N . PHE A 1 273 ? -15.508 -10.32 -25.969 1 94.69 273 PHE A N 1
ATOM 2247 C CA . PHE A 1 273 ? -15.883 -9.898 -24.625 1 94.69 273 PHE A CA 1
ATOM 2248 C C . PHE A 1 273 ? -14.758 -10.172 -23.641 1 94.69 273 PHE A C 1
ATOM 2250 O O . PHE A 1 273 ? -14.453 -9.344 -22.781 1 94.69 273 PHE A O 1
ATOM 2257 N N . THR A 1 274 ? -14.188 -11.344 -23.734 1 96.12 274 THR A N 1
ATOM 2258 C CA . THR A 1 274 ? -13.102 -11.734 -22.844 1 96.12 274 THR A CA 1
ATOM 2259 C C . THR A 1 274 ? -11.984 -10.695 -22.859 1 96.12 274 THR A C 1
ATOM 2261 O O . THR A 1 274 ? -11.555 -10.211 -21.812 1 96.12 274 THR A O 1
ATOM 2264 N N . TYR A 1 275 ? -11.531 -10.32 -24.047 1 96.94 275 TYR A N 1
ATOM 2265 C CA . TYR A 1 275 ? -10.445 -9.359 -24.172 1 96.94 275 TYR A CA 1
ATOM 2266 C C . TYR A 1 275 ? -10.867 -7.984 -23.688 1 96.94 275 TYR A C 1
ATOM 2268 O O . TYR A 1 275 ? -10.133 -7.328 -22.938 1 96.94 275 TYR A O 1
ATOM 2276 N N . LEU A 1 276 ? -12.039 -7.562 -24.016 1 95.81 276 LEU A N 1
ATOM 2277 C CA . LEU A 1 276 ? -12.508 -6.227 -23.672 1 95.81 276 LEU A CA 1
ATOM 2278 C C . LEU A 1 276 ? -12.719 -6.082 -22.172 1 95.81 276 LEU A C 1
ATOM 2280 O O . LEU A 1 276 ? -12.352 -5.062 -21.578 1 95.81 276 LEU A O 1
ATOM 2284 N N . ALA A 1 277 ? -13.359 -7.074 -21.578 1 96.19 277 ALA A N 1
ATOM 2285 C CA . ALA A 1 277 ? -13.641 -7.023 -20.156 1 96.19 277 ALA A CA 1
ATOM 2286 C C . ALA A 1 277 ? -12.352 -6.973 -19.344 1 96.19 277 ALA A C 1
ATOM 2288 O O . ALA A 1 277 ? -12.234 -6.203 -18.391 1 96.19 277 ALA A O 1
ATOM 2289 N N . ASN A 1 278 ? -11.391 -7.801 -19.719 1 97.5 278 ASN A N 1
ATOM 2290 C CA . ASN A 1 278 ? -10.102 -7.785 -19.031 1 97.5 278 ASN A CA 1
ATOM 2291 C C . ASN A 1 278 ? -9.352 -6.48 -19.281 1 97.5 278 ASN A C 1
ATOM 2293 O O . ASN A 1 278 ? -8.758 -5.922 -18.344 1 97.5 278 ASN A O 1
ATOM 2297 N N . TRP A 1 279 ? -9.422 -5.953 -20.453 1 94.56 279 TRP A N 1
ATOM 2298 C CA . TRP A 1 279 ? -8.758 -4.707 -20.812 1 94.56 279 TRP A CA 1
ATOM 2299 C C . TRP A 1 279 ? -9.336 -3.529 -20.031 1 94.56 279 TRP A C 1
ATOM 2301 O O . TRP A 1 279 ? -8.594 -2.705 -19.5 1 94.56 279 TRP A O 1
ATOM 2311 N N . GLN A 1 280 ? -10.57 -3.477 -19.938 1 93.69 280 GLN A N 1
ATOM 2312 C CA . GLN A 1 280 ? -11.25 -2.379 -19.25 1 93.69 280 GLN A CA 1
ATOM 2313 C C . GLN A 1 280 ? -10.875 -2.328 -17.781 1 93.69 280 GLN A C 1
ATOM 2315 O O . GLN A 1 280 ? -10.766 -1.248 -17.188 1 93.69 280 GLN A O 1
ATOM 2320 N N . ASN A 1 281 ? -10.641 -3.447 -17.203 1 95.19 281 ASN A N 1
ATOM 2321 C CA . ASN A 1 281 ? -10.398 -3.525 -15.773 1 95.19 281 ASN A CA 1
ATOM 2322 C C . ASN A 1 281 ? -9 -3.039 -15.406 1 95.19 281 ASN A C 1
ATOM 2324 O O . ASN A 1 281 ? -8.766 -2.586 -14.289 1 95.19 281 ASN A O 1
ATOM 2328 N N . ILE A 1 282 ? -8.086 -3.082 -16.344 1 93.69 282 ILE A N 1
ATOM 2329 C CA . ILE A 1 282 ? -6.715 -2.699 -16.016 1 93.69 282 ILE A CA 1
ATOM 2330 C C . ILE A 1 282 ? -6.527 -1.202 -16.25 1 93.69 282 ILE A C 1
ATOM 2332 O O . ILE A 1 282 ? -5.586 -0.599 -15.734 1 93.69 282 ILE A O 1
ATOM 2336 N N . ILE A 1 283 ? -7.379 -0.594 -17.016 1 88.06 283 ILE A N 1
ATOM 2337 C CA . ILE A 1 283 ? -7.285 0.823 -17.344 1 88.06 283 ILE A CA 1
ATOM 2338 C C . ILE A 1 283 ? -7.684 1.667 -16.141 1 88.06 283 ILE A C 1
ATOM 2340 O O . ILE A 1 283 ? -8.711 1.413 -15.508 1 88.06 283 ILE A O 1
ATOM 2344 N N . PRO A 1 284 ? -6.852 2.611 -15.828 1 85.81 284 PRO A N 1
ATOM 2345 C CA . PRO A 1 284 ? -7.246 3.512 -14.742 1 85.81 284 PRO A CA 1
ATOM 2346 C C . PRO A 1 284 ? -8.609 4.156 -14.977 1 85.81 284 PRO A C 1
ATOM 2348 O O . PRO A 1 284 ? -9.055 4.273 -16.125 1 85.81 284 PRO A O 1
ATOM 2351 N N . PRO A 1 285 ? -9.234 4.469 -13.93 1 85.81 285 PRO A N 1
ATOM 2352 C CA . PRO A 1 285 ? -10.586 5.016 -14.062 1 85.81 285 PRO A CA 1
ATOM 2353 C C . PRO A 1 285 ? -10.602 6.426 -14.656 1 85.81 285 PRO A C 1
ATOM 2355 O O . PRO A 1 285 ? -11.523 7.199 -14.398 1 85.81 285 PRO A O 1
ATOM 2358 N N . PHE A 1 286 ? -9.586 6.648 -15.414 1 84.5 286 PHE A N 1
ATOM 2359 C CA . PHE A 1 286 ? -9.516 7.906 -16.156 1 84.5 286 PHE A CA 1
ATOM 2360 C C . PHE A 1 286 ? -10.086 7.75 -17.547 1 84.5 286 PHE A C 1
ATOM 2362 O O . PHE A 1 286 ? -10.289 6.629 -18.031 1 84.5 286 PHE A O 1
ATOM 2369 N N . SER A 1 287 ? -10.406 8.891 -18.047 1 80.44 287 SER A N 1
ATOM 2370 C CA . SER A 1 287 ? -10.75 8.828 -19.469 1 80.44 287 SER A CA 1
ATOM 2371 C C . SER A 1 287 ? -9.578 8.328 -20.297 1 80.44 287 SER A C 1
ATOM 2373 O O . SER A 1 287 ? -8.438 8.727 -20.078 1 80.44 287 SER A O 1
ATOM 2375 N N . LEU A 1 288 ? -9.867 7.34 -21.078 1 83.75 288 LEU A N 1
ATOM 2376 C CA . LEU A 1 288 ? -8.859 6.746 -21.953 1 83.75 288 LEU A CA 1
ATOM 2377 C C . LEU A 1 288 ? -8.102 7.824 -22.719 1 83.75 288 LEU A C 1
ATOM 2379 O O . LEU A 1 288 ? -6.922 7.656 -23.031 1 83.75 288 LEU A O 1
ATOM 2383 N N . LYS A 1 289 ? -8.805 8.914 -22.906 1 83.44 289 LYS A N 1
ATOM 2384 C CA . LYS A 1 289 ? -8.203 10.023 -23.641 1 83.44 289 LYS A CA 1
ATOM 2385 C C . LYS A 1 289 ? -6.965 10.547 -22.922 1 83.44 289 LYS A C 1
ATOM 2387 O O . LYS A 1 289 ? -5.957 10.859 -23.562 1 83.44 289 LYS A O 1
ATOM 2392 N N . TYR A 1 290 ? -7.004 10.594 -21.656 1 81.88 290 TYR A N 1
ATOM 2393 C CA . TYR A 1 290 ? -5.883 11.125 -20.875 1 81.88 290 TYR A CA 1
ATOM 2394 C C . TYR A 1 290 ? -4.703 10.156 -20.891 1 81.88 290 TYR A C 1
ATOM 2396 O O . TYR A 1 290 ? -3.547 10.578 -20.953 1 81.88 290 TYR A O 1
ATOM 2404 N N . VAL A 1 291 ? -4.98 8.938 -20.891 1 84.62 291 VAL A N 1
ATOM 2405 C CA . VAL A 1 291 ? -3.943 7.91 -20.938 1 84.62 291 VAL A CA 1
ATOM 2406 C C . VAL A 1 291 ? -3.242 7.941 -22.281 1 84.62 291 VAL A C 1
ATOM 2408 O O . VAL A 1 291 ? -2.012 7.879 -22.359 1 84.62 291 VAL A O 1
ATOM 2411 N N . LEU A 1 292 ? -4.02 8.117 -23.312 1 89.31 292 LEU A N 1
ATOM 2412 C CA . LEU A 1 292 ? -3.473 8.156 -24.672 1 89.31 292 LEU A CA 1
ATOM 2413 C C . LEU A 1 292 ? -2.605 9.391 -24.875 1 89.31 292 LEU A C 1
ATOM 2415 O O . LEU A 1 292 ? -1.55 9.32 -25.5 1 89.31 292 LEU A O 1
ATOM 2419 N N . VAL A 1 293 ? -3.045 10.445 -24.328 1 89.88 293 VAL A N 1
ATOM 2420 C CA . VAL A 1 293 ? -2.271 11.672 -24.438 1 89.88 293 VAL A CA 1
ATOM 2421 C C . VAL A 1 293 ? -0.941 11.508 -23.703 1 89.88 293 VAL A C 1
ATOM 2423 O O . VAL A 1 293 ? 0.106 11.93 -24.203 1 89.88 293 VAL A O 1
ATOM 2426 N N . LEU A 1 294 ? -1.016 10.914 -22.531 1 88.31 294 LEU A N 1
ATOM 2427 C CA . LEU A 1 294 ? 0.206 10.688 -21.766 1 88.31 294 LEU A CA 1
ATOM 2428 C C . LEU A 1 294 ? 1.192 9.836 -22.547 1 88.31 294 LEU A C 1
ATOM 2430 O O . LEU A 1 294 ? 2.373 10.18 -22.656 1 88.31 294 LEU A O 1
ATOM 2434 N N . PHE A 1 295 ? 0.747 8.836 -23.172 1 91.94 295 PHE A N 1
ATOM 2435 C CA . PHE A 1 295 ? 1.633 7.926 -23.891 1 91.94 295 PHE A CA 1
ATOM 2436 C C . PHE A 1 295 ? 2.109 8.555 -25.188 1 91.94 295 PHE A C 1
ATOM 2438 O O . PHE A 1 295 ? 3.221 8.281 -25.641 1 91.94 295 PHE A O 1
ATOM 2445 N N . LEU A 1 296 ? 1.252 9.438 -25.734 1 94.19 296 LEU A N 1
ATOM 2446 C CA . LEU A 1 296 ? 1.689 10.195 -26.906 1 94.19 296 LEU A CA 1
ATOM 2447 C C . LEU A 1 296 ? 2.834 11.141 -26.547 1 94.19 296 LEU A C 1
ATOM 2449 O O . LEU A 1 296 ? 3.826 11.219 -27.281 1 94.19 296 LEU A O 1
ATOM 2453 N N . LEU A 1 297 ? 2.672 11.82 -25.453 1 95.06 297 LEU A N 1
ATOM 2454 C CA . LEU A 1 297 ? 3.713 12.734 -25 1 95.06 297 LEU A CA 1
ATOM 2455 C C . LEU A 1 297 ? 5 11.977 -24.688 1 95.06 297 LEU A C 1
ATOM 2457 O O . LEU A 1 297 ? 6.094 12.43 -25.031 1 95.06 297 LEU A O 1
ATOM 2461 N N . LEU A 1 298 ? 4.879 10.836 -24.062 1 94.38 298 LEU A N 1
ATOM 2462 C CA . LEU A 1 298 ? 6.043 10.016 -23.766 1 94.38 298 LEU A CA 1
ATOM 2463 C C . LEU A 1 298 ? 6.703 9.516 -25.047 1 94.38 298 LEU A C 1
ATOM 2465 O O . LEU A 1 298 ? 7.93 9.461 -25.141 1 94.38 298 LEU A O 1
ATOM 2469 N N . GLY A 1 299 ? 5.84 9.195 -26 1 95.12 299 GLY A N 1
ATOM 247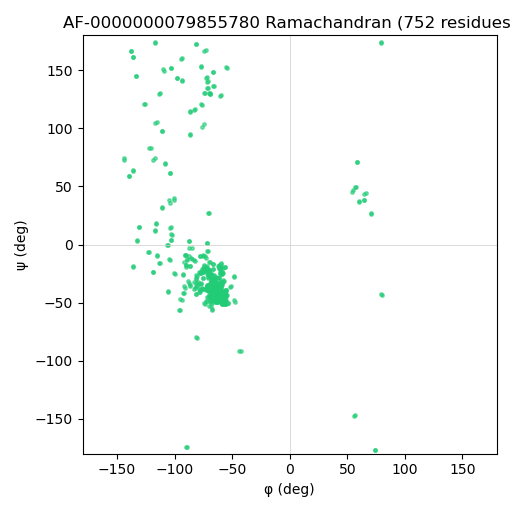0 C CA . GLY A 1 299 ? 6.359 8.766 -27.297 1 95.12 299 GLY A CA 1
ATOM 2471 C C . GLY A 1 299 ? 7.145 9.852 -28.016 1 95.12 299 GLY A C 1
ATOM 2472 O O . GLY A 1 299 ? 8.211 9.586 -28.562 1 95.12 299 GLY A O 1
ATOM 2473 N N . ILE A 1 300 ? 6.621 11.008 -27.953 1 96.25 300 ILE A N 1
ATOM 2474 C CA . ILE A 1 300 ? 7.305 12.141 -28.562 1 96.25 300 ILE A CA 1
ATOM 2475 C C . ILE A 1 300 ? 8.633 12.391 -27.859 1 96.25 300 ILE A C 1
ATOM 2477 O O . ILE A 1 300 ? 9.664 12.57 -28.5 1 96.25 300 ILE A O 1
ATOM 2481 N N . ALA A 1 301 ? 8.562 12.422 -26.578 1 95.06 301 ALA A N 1
ATOM 2482 C CA . ALA A 1 301 ? 9.789 12.617 -25.797 1 95.06 301 ALA A CA 1
ATOM 2483 C C . ALA A 1 301 ? 10.836 11.562 -26.141 1 95.06 301 ALA A C 1
ATOM 2485 O O . ALA A 1 301 ? 12.016 11.883 -26.297 1 95.06 301 ALA A O 1
ATOM 2486 N N . LEU A 1 302 ? 10.414 10.391 -26.281 1 94.75 302 LEU A N 1
ATOM 2487 C CA . LEU A 1 302 ? 11.32 9.289 -26.609 1 94.75 302 LEU A CA 1
ATOM 2488 C C . LEU A 1 302 ? 11.898 9.453 -28 1 94.75 302 LEU A C 1
ATOM 2490 O O . LEU A 1 302 ? 13.086 9.188 -28.219 1 94.75 302 LEU A O 1
ATOM 2494 N N . CYS A 1 303 ? 11.07 9.859 -28.891 1 94.62 303 CYS A N 1
ATOM 2495 C CA . CYS A 1 303 ? 11.539 10.078 -30.266 1 94.62 303 CYS A CA 1
ATOM 2496 C C . CYS A 1 303 ? 12.602 11.172 -30.297 1 94.62 303 CYS A C 1
ATOM 2498 O O . CYS A 1 303 ? 13.633 11.023 -30.953 1 94.62 303 CYS A O 1
ATOM 2500 N N . VAL A 1 304 ? 12.344 12.211 -29.578 1 96.06 304 VAL A N 1
ATOM 2501 C CA . VAL A 1 304 ? 13.281 13.328 -29.531 1 96.06 304 VAL A CA 1
ATOM 2502 C C . VAL A 1 304 ? 14.594 12.875 -28.891 1 96.06 304 VAL A C 1
ATOM 2504 O O . VAL A 1 304 ? 15.672 13.156 -29.406 1 96.06 304 VAL A O 1
ATOM 2507 N N . LEU A 1 305 ? 14.469 12.18 -27.828 1 95.06 305 LEU A N 1
ATOM 2508 C CA . LEU A 1 305 ? 15.664 11.727 -27.109 1 95.06 305 LEU A CA 1
ATOM 2509 C C . LEU A 1 305 ? 16.469 10.742 -27.969 1 95.06 305 LEU A C 1
ATOM 2511 O O . LEU A 1 305 ? 17.688 10.781 -27.984 1 95.06 305 LEU A O 1
ATOM 2515 N N . CYS A 1 306 ? 15.742 9.875 -28.672 1 93.94 306 CYS A N 1
ATOM 2516 C CA . CYS A 1 306 ? 16.406 8.891 -29.531 1 93.94 306 CYS A CA 1
ATOM 2517 C C . CYS A 1 306 ? 17.125 9.562 -30.688 1 93.94 306 CYS A C 1
ATOM 2519 O O . CYS A 1 306 ? 18.172 9.102 -31.125 1 93.94 306 CYS A O 1
ATOM 2521 N N . LYS A 1 307 ? 16.562 10.609 -31.203 1 95 307 LYS A N 1
ATOM 2522 C CA . LYS A 1 307 ? 17.172 11.352 -32.312 1 95 307 LYS A CA 1
ATOM 2523 C C . LYS A 1 307 ? 18.406 12.109 -31.828 1 95 307 LYS A C 1
ATOM 2525 O O . LYS A 1 307 ? 19.422 12.172 -32.531 1 95 307 LYS A O 1
ATOM 2530 N N . LYS A 1 308 ? 18.312 12.578 -30.641 1 95.25 308 LYS A N 1
ATOM 2531 C CA . LYS A 1 308 ? 19.375 13.461 -30.156 1 95.25 308 LYS A CA 1
ATOM 2532 C C . LYS A 1 308 ? 20.5 12.664 -29.5 1 95.25 308 LYS A C 1
ATOM 2534 O O . LYS A 1 308 ? 21.656 13.086 -29.531 1 95.25 308 LYS A O 1
ATOM 2539 N N . TYR A 1 309 ? 20.125 11.555 -28.906 1 94.56 309 TYR A N 1
ATOM 2540 C CA . TYR A 1 309 ? 21.125 10.852 -28.109 1 94.56 309 TYR A CA 1
ATOM 2541 C C . TYR A 1 309 ? 21.234 9.391 -28.547 1 94.56 309 TYR A C 1
ATOM 2543 O O . TYR A 1 309 ? 20.312 8.609 -28.359 1 94.56 309 TYR A O 1
ATOM 2551 N N . ALA A 1 310 ? 22.344 8.969 -28.953 1 92.75 310 ALA A N 1
ATOM 2552 C CA . ALA A 1 310 ? 22.609 7.602 -29.391 1 92.75 310 ALA A CA 1
ATOM 2553 C C . ALA A 1 310 ? 22.5 6.613 -28.234 1 92.75 310 ALA A C 1
ATOM 2555 O O . ALA A 1 310 ? 22.078 5.473 -28.422 1 92.75 310 ALA A O 1
ATOM 2556 N N . ALA A 1 311 ? 22.875 7.074 -27.078 1 91 311 ALA A N 1
ATOM 2557 C CA . ALA A 1 311 ? 22.812 6.23 -25.891 1 91 311 ALA A CA 1
ATOM 2558 C C . ALA A 1 311 ? 21.375 5.812 -25.594 1 91 311 ALA A C 1
ATOM 2560 O O . ALA A 1 311 ? 21.125 4.68 -25.188 1 91 311 ALA A O 1
ATOM 2561 N N . THR A 1 312 ? 20.5 6.727 -25.781 1 93.88 312 THR A N 1
ATOM 2562 C CA . THR A 1 312 ? 19.094 6.434 -25.562 1 93.88 312 THR A CA 1
ATOM 2563 C C . THR A 1 312 ? 18.578 5.426 -26.578 1 93.88 312 THR A C 1
ATOM 2565 O O . THR A 1 312 ? 17.781 4.551 -26.266 1 93.88 312 THR A O 1
ATOM 2568 N N . ARG A 1 313 ? 18.969 5.488 -27.781 1 93 313 ARG A N 1
ATOM 2569 C CA . ARG A 1 313 ? 18.609 4.531 -28.828 1 93 313 ARG A CA 1
ATOM 2570 C C . ARG A 1 313 ? 19.078 3.131 -28.469 1 93 313 ARG A C 1
ATOM 2572 O O . ARG A 1 313 ? 18.359 2.15 -28.672 1 93 313 ARG A O 1
ATOM 2579 N N . LYS A 1 314 ? 20.281 3.084 -28 1 91.06 314 LYS A N 1
ATOM 2580 C CA . LYS A 1 314 ? 20.844 1.799 -27.609 1 91.06 314 LYS A CA 1
ATOM 2581 C C . LYS A 1 314 ? 20.031 1.162 -26.484 1 91.06 314 LYS A C 1
ATOM 2583 O O . LYS A 1 314 ? 19.75 -0.038 -26.516 1 91.06 314 LYS A O 1
ATOM 2588 N N . VAL A 1 315 ? 19.672 1.979 -25.531 1 92.38 315 VAL A N 1
ATOM 2589 C CA . VAL A 1 315 ? 18.875 1.497 -24.406 1 92.38 315 VAL A CA 1
ATOM 2590 C C . VAL A 1 315 ? 17.516 1.004 -24.906 1 92.38 315 VAL A C 1
ATOM 2592 O O . VAL A 1 315 ? 17.047 -0.051 -24.484 1 92.38 315 VAL A O 1
ATOM 2595 N N . MET A 1 316 ? 16.922 1.746 -25.812 1 91.88 316 MET A N 1
ATOM 2596 C CA . MET A 1 316 ? 15.617 1.396 -26.359 1 91.88 316 MET A CA 1
ATOM 2597 C C . MET A 1 316 ? 15.664 0.041 -27.047 1 91.88 316 MET A C 1
ATOM 2599 O O . MET A 1 316 ? 14.75 -0.773 -26.906 1 91.88 316 MET A O 1
ATOM 2603 N N . LEU A 1 317 ? 16.672 -0.193 -27.766 1 90.25 317 LEU A N 1
ATOM 2604 C CA . LEU A 1 317 ? 16.828 -1.457 -28.484 1 90.25 317 LEU A CA 1
ATOM 2605 C C . LEU A 1 317 ? 17.016 -2.609 -27.5 1 90.25 317 LEU A C 1
ATOM 2607 O O . LEU A 1 317 ? 16.531 -3.717 -27.734 1 90.25 317 LEU A O 1
ATOM 2611 N N . GLN A 1 318 ? 17.719 -2.301 -26.453 1 91.88 318 GLN A N 1
ATOM 2612 C CA . GLN A 1 318 ? 18.031 -3.322 -25.453 1 91.88 318 GLN A CA 1
ATOM 2613 C C . GLN A 1 318 ? 16.781 -3.736 -24.688 1 91.88 318 GLN A C 1
ATOM 2615 O O . GLN A 1 318 ? 16.703 -4.852 -24.156 1 91.88 318 GLN A O 1
ATOM 2620 N N . ILE A 1 319 ? 15.812 -2.867 -24.625 1 94.56 319 ILE A N 1
ATOM 2621 C CA . ILE A 1 319 ? 14.672 -3.191 -23.766 1 94.56 319 ILE A CA 1
ATOM 2622 C C . ILE A 1 319 ? 13.477 -3.596 -24.641 1 94.56 319 ILE A C 1
ATOM 2624 O O . ILE A 1 319 ? 12.414 -3.943 -24.125 1 94.56 319 ILE A O 1
ATOM 2628 N N . LEU A 1 320 ? 13.562 -3.611 -25.922 1 94.38 320 LEU A N 1
ATOM 2629 C CA . LEU A 1 320 ? 12.516 -3.98 -26.875 1 94.38 320 LEU A CA 1
ATOM 2630 C C . LEU A 1 320 ? 11.969 -5.371 -26.578 1 94.38 320 LEU A C 1
ATOM 2632 O O . LEU A 1 320 ? 10.758 -5.598 -26.656 1 94.38 320 LEU A O 1
ATOM 2636 N N . PRO A 1 321 ? 12.844 -6.34 -26.188 1 96.56 321 PRO A N 1
ATOM 2637 C CA . PRO A 1 321 ? 12.344 -7.688 -25.906 1 96.56 321 PRO A CA 1
ATOM 2638 C C . PRO A 1 321 ? 11.336 -7.723 -24.766 1 96.56 321 PRO A C 1
ATOM 2640 O O . PRO A 1 321 ? 10.57 -8.688 -24.641 1 96.56 321 PRO A O 1
ATOM 2643 N N . LEU A 1 322 ? 11.312 -6.711 -23.906 1 97.94 322 LEU A N 1
ATOM 2644 C CA . LEU A 1 322 ? 10.344 -6.652 -22.812 1 97.94 322 LEU A CA 1
ATOM 2645 C C . LEU A 1 322 ? 8.922 -6.68 -23.359 1 97.94 322 LEU A C 1
ATOM 2647 O O . LEU A 1 322 ? 8.016 -7.223 -22.703 1 97.94 322 LEU A O 1
ATOM 2651 N N . LEU A 1 323 ? 8.719 -6.102 -24.516 1 97.81 323 LEU A N 1
ATOM 2652 C CA . LEU A 1 323 ? 7.391 -6.008 -25.109 1 97.81 323 LEU A CA 1
ATOM 2653 C C . LEU A 1 323 ? 6.895 -7.383 -25.547 1 97.81 323 LEU A C 1
ATOM 2655 O O . LEU A 1 323 ? 5.684 -7.625 -25.594 1 97.81 323 LEU A O 1
ATOM 2659 N N . ILE A 1 324 ? 7.824 -8.25 -25.875 1 98.12 324 ILE A N 1
ATOM 2660 C CA . ILE A 1 324 ? 7.449 -9.617 -26.219 1 98.12 324 ILE A CA 1
ATOM 2661 C C . ILE A 1 324 ? 6.824 -10.297 -25 1 98.12 324 ILE A C 1
ATOM 2663 O O . ILE A 1 324 ? 5.77 -10.93 -25.109 1 98.12 324 ILE A O 1
ATOM 2667 N N . VAL A 1 325 ? 7.453 -10.125 -23.859 1 98.62 325 VAL A N 1
ATOM 2668 C CA . VAL A 1 325 ? 6.922 -10.68 -22.625 1 98.62 325 VAL A CA 1
ATOM 2669 C C . VAL A 1 325 ? 5.598 -10 -22.281 1 98.62 325 VAL A C 1
ATOM 2671 O O . VAL A 1 325 ? 4.688 -10.633 -21.75 1 98.62 325 VAL A O 1
ATOM 2674 N N . GLY A 1 326 ? 5.48 -8.703 -22.641 1 98.62 326 GLY A N 1
ATOM 2675 C CA . GLY A 1 326 ? 4.277 -7.93 -22.375 1 98.62 326 GLY A CA 1
ATOM 2676 C C . GLY A 1 326 ? 3.041 -8.5 -23.031 1 98.62 326 GLY A C 1
ATOM 2677 O O . GLY A 1 326 ? 1.917 -8.234 -22.609 1 98.62 326 GLY A O 1
ATOM 2678 N N . VAL A 1 327 ? 3.168 -9.375 -24 1 98.25 327 VAL A N 1
ATOM 2679 C CA . VAL A 1 327 ? 2.049 -9.906 -24.766 1 98.25 327 VAL A CA 1
ATOM 2680 C C . VAL A 1 327 ? 1.519 -11.18 -24.094 1 98.25 327 VAL A C 1
ATOM 2682 O O . VAL A 1 327 ? 0.418 -11.633 -24.406 1 98.25 327 VAL A O 1
ATOM 2685 N N . TYR A 1 328 ? 2.18 -11.695 -23.125 1 98.62 328 TYR A N 1
ATOM 2686 C CA . TYR A 1 328 ? 1.871 -12.977 -22.5 1 98.62 328 TYR A CA 1
ATOM 2687 C C . TYR A 1 328 ? 0.43 -13.008 -22.016 1 98.62 328 TYR A C 1
ATOM 2689 O O . TYR A 1 328 ? -0.272 -14.008 -22.188 1 98.62 328 TYR A O 1
ATOM 2697 N N . PRO A 1 329 ? -0.081 -11.922 -21.375 1 98.5 329 PRO A N 1
ATOM 2698 C CA . PRO A 1 329 ? -1.454 -11.984 -20.875 1 98.5 329 PRO A CA 1
ATOM 2699 C C . PRO A 1 329 ? -2.479 -12.234 -21.969 1 98.5 329 PRO A C 1
ATOM 2701 O O . PRO A 1 329 ? -3.471 -12.93 -21.75 1 98.5 329 PRO A O 1
ATOM 2704 N N . PHE A 1 330 ? -2.227 -11.742 -23.094 1 98.12 330 PHE A N 1
ATOM 2705 C CA . PHE A 1 330 ? -3.186 -11.859 -24.188 1 98.12 330 PHE A CA 1
ATOM 2706 C C . PHE A 1 330 ? -3.143 -13.258 -24.797 1 98.12 330 PHE A C 1
ATOM 2708 O O . PHE A 1 330 ? -4.168 -13.773 -25.25 1 98.12 330 PHE A O 1
ATOM 2715 N N . ILE A 1 331 ? -1.967 -13.875 -24.812 1 97.75 331 ILE A N 1
ATOM 2716 C CA . ILE A 1 331 ? -1.867 -15.281 -25.188 1 97.75 331 ILE A CA 1
ATOM 2717 C C . ILE A 1 331 ? -2.617 -16.141 -24.172 1 97.75 331 ILE A C 1
ATOM 2719 O O . ILE A 1 331 ? -3.34 -17.062 -24.547 1 97.75 331 ILE A O 1
ATOM 2723 N N . TRP A 1 332 ? -2.477 -15.797 -22.938 1 97.62 332 TRP A N 1
ATOM 2724 C CA . TRP A 1 332 ? -3.16 -16.5 -21.859 1 97.62 332 TRP A CA 1
ATOM 2725 C C . TRP A 1 332 ? -4.672 -16.438 -22.031 1 97.62 332 TRP A C 1
ATOM 2727 O O . TRP A 1 332 ? -5.371 -17.438 -21.859 1 97.62 332 TRP A O 1
ATOM 2737 N N . TYR A 1 333 ? -5.211 -15.258 -22.391 1 97.12 333 TYR A N 1
ATOM 2738 C CA . TYR A 1 333 ? -6.645 -15.078 -22.594 1 97.12 333 TYR A CA 1
ATOM 2739 C C . TYR A 1 333 ? -7.133 -15.914 -23.766 1 97.12 333 TYR A C 1
ATOM 2741 O O . TYR A 1 333 ? -8.281 -16.359 -23.781 1 97.12 333 TYR A O 1
ATOM 2749 N N . TYR A 1 334 ? -6.227 -16.047 -24.719 1 95.94 334 TYR A N 1
ATOM 2750 C CA . TYR A 1 334 ? -6.59 -16.875 -25.875 1 95.94 334 TYR A CA 1
ATOM 2751 C C . TYR A 1 334 ? -6.684 -18.344 -25.484 1 95.94 334 TYR A C 1
ATOM 2753 O O . TYR A 1 334 ? -7.641 -19.016 -25.859 1 95.94 334 TYR A O 1
ATOM 2761 N N . VAL A 1 335 ? -5.738 -18.844 -24.75 1 94.81 335 VAL A N 1
ATOM 2762 C CA . VAL A 1 335 ? -5.648 -20.266 -24.391 1 94.81 335 VAL A CA 1
ATOM 2763 C C . VAL A 1 335 ? -6.727 -20.594 -23.359 1 94.81 335 VAL A C 1
ATOM 2765 O O . VAL A 1 335 ? -7.445 -21.594 -23.516 1 94.81 335 VAL A O 1
ATOM 2768 N N . LEU A 1 336 ? -6.816 -19.75 -22.312 1 95.62 336 LEU A N 1
ATOM 2769 C CA . LEU A 1 336 ? -7.812 -19.953 -21.266 1 95.62 336 LEU A CA 1
ATOM 2770 C C . LEU A 1 336 ? -8.961 -18.969 -21.406 1 95.62 336 LEU A C 1
ATOM 2772 O O . LEU A 1 336 ? -9.281 -18.234 -20.453 1 95.62 336 LEU A O 1
ATOM 2776 N N . GLY A 1 337 ? -9.633 -19.062 -22.531 1 94.5 337 GLY A N 1
ATOM 2777 C CA . GLY A 1 337 ? -10.625 -18.078 -22.938 1 94.5 337 GLY A CA 1
ATOM 2778 C C . GLY A 1 337 ? -11.828 -18.031 -22.016 1 94.5 337 GLY A C 1
ATOM 2779 O O . GLY A 1 337 ? -12.211 -16.969 -21.531 1 94.5 337 GLY A O 1
ATOM 2780 N N . ASN A 1 338 ? -12.406 -19.156 -21.719 1 94.44 338 ASN A N 1
ATOM 2781 C CA . ASN A 1 338 ? -13.602 -19.219 -20.875 1 94.44 338 ASN A CA 1
ATOM 2782 C C . ASN A 1 338 ? -13.297 -18.75 -19.453 1 94.44 338 ASN A C 1
ATOM 2784 O O . ASN A 1 338 ? -14.062 -18 -18.859 1 94.44 338 ASN A O 1
ATOM 2788 N N . HIS A 1 339 ? -12.234 -19.25 -18.938 1 95.25 339 HIS A N 1
ATOM 2789 C CA . HIS A 1 339 ? -11.828 -18.875 -17.578 1 95.25 339 HIS A CA 1
ATOM 2790 C C . HIS A 1 339 ? -11.641 -17.359 -17.469 1 95.25 339 HIS A C 1
ATOM 2792 O O . HIS A 1 339 ? -12.117 -16.734 -16.516 1 95.25 339 HIS A O 1
ATOM 2798 N N . SER A 1 340 ? -10.992 -16.781 -18.484 1 96.69 340 SER A N 1
ATOM 2799 C CA . SER A 1 340 ? -10.695 -15.352 -18.484 1 96.69 340 SER A CA 1
ATOM 2800 C C . SER A 1 340 ? -11.953 -14.523 -18.688 1 96.69 340 SER A C 1
ATOM 2802 O O . SER A 1 340 ? -12.023 -13.367 -18.266 1 96.69 340 SER A O 1
ATOM 2804 N N . GLN A 1 341 ? -12.883 -15.164 -19.344 1 95.44 341 GLN A N 1
ATOM 2805 C CA . GLN A 1 341 ? -14.164 -14.5 -19.578 1 95.44 341 GLN A CA 1
ATOM 2806 C C . GLN A 1 341 ? -14.984 -14.43 -18.297 1 95.44 341 GLN A C 1
ATOM 2808 O O . GLN A 1 341 ? -15.461 -13.359 -17.922 1 95.44 341 GLN A O 1
ATOM 2813 N N . VAL A 1 342 ? -15.156 -15.531 -17.625 1 93.81 342 VAL A N 1
ATOM 2814 C CA . VAL A 1 342 ? -16.016 -15.648 -16.453 1 93.81 342 VAL A CA 1
ATOM 2815 C C . VAL A 1 342 ? -15.398 -14.906 -15.273 1 93.81 342 VAL A C 1
ATOM 2817 O O . VAL A 1 342 ? -16.109 -14.305 -14.461 1 93.81 342 VAL A O 1
ATOM 2820 N N . HIS A 1 343 ? -14.102 -14.914 -15.156 1 96.69 343 HIS A N 1
ATOM 2821 C CA . HIS A 1 343 ? -13.398 -14.352 -14.008 1 96.69 343 HIS A CA 1
ATOM 2822 C C . HIS A 1 343 ? -12.633 -13.094 -14.391 1 96.69 343 HIS A C 1
ATOM 2824 O O . HIS A 1 343 ? -11.594 -12.781 -13.797 1 96.69 343 HIS A O 1
ATOM 2830 N N . HIS A 1 344 ? -13.156 -12.359 -15.352 1 96.75 344 HIS A N 1
ATOM 2831 C CA . HIS A 1 344 ? -12.477 -11.156 -15.828 1 96.75 344 HIS A CA 1
ATOM 2832 C C . HIS A 1 344 ? -12.219 -10.18 -14.688 1 96.75 344 HIS A C 1
ATOM 2834 O O . HIS A 1 344 ? -11.305 -9.352 -14.766 1 96.75 344 HIS A O 1
ATOM 2840 N N . PHE A 1 345 ? -12.945 -10.305 -13.57 1 96.31 345 PHE A N 1
ATOM 2841 C CA . PHE A 1 345 ? -12.844 -9.375 -12.453 1 96.31 345 PHE A CA 1
ATOM 2842 C C . PHE A 1 345 ? -11.57 -9.609 -11.656 1 96.31 345 PHE A C 1
ATOM 2844 O O . PHE A 1 345 ? -11.164 -8.766 -10.859 1 96.31 345 PHE A O 1
ATOM 2851 N N . PHE A 1 346 ? -10.859 -10.766 -12 1 97.31 346 PHE A N 1
ATOM 2852 C CA . PHE A 1 346 ? -9.555 -10.859 -11.359 1 97.31 346 PHE A CA 1
ATOM 2853 C C . PHE A 1 346 ? -8.5 -11.32 -12.352 1 97.31 346 PHE A C 1
ATOM 2855 O O . PHE A 1 346 ? -7.305 -11.094 -12.141 1 97.31 346 PHE A O 1
ATOM 2862 N N . THR A 1 347 ? -8.852 -11.938 -13.484 1 97.88 347 THR A N 1
ATOM 2863 C CA . THR A 1 347 ? -7.859 -12.398 -14.445 1 97.88 347 THR A CA 1
ATOM 2864 C C . THR A 1 347 ? -7.188 -11.219 -15.141 1 97.88 347 THR A C 1
ATOM 2866 O O . THR A 1 347 ? -6.07 -11.344 -15.648 1 97.88 347 THR A O 1
ATOM 2869 N N . TYR A 1 348 ? -7.836 -10.055 -15.164 1 98.25 348 TYR A N 1
ATOM 2870 C CA . TYR A 1 348 ? -7.258 -8.875 -15.812 1 98.25 348 TYR A CA 1
ATOM 2871 C C . TYR A 1 348 ? -5.91 -8.523 -15.195 1 98.25 348 TYR A C 1
ATOM 2873 O O . TYR A 1 348 ? -5.059 -7.926 -15.859 1 98.25 348 TYR A O 1
ATOM 2881 N N . ARG A 1 349 ? -5.695 -8.914 -13.961 1 98.56 349 ARG A N 1
ATOM 2882 C CA . ARG A 1 349 ? -4.484 -8.555 -13.234 1 98.56 349 ARG A CA 1
ATOM 2883 C C . ARG A 1 349 ? -3.256 -9.219 -13.844 1 98.56 349 ARG A C 1
ATOM 2885 O O . ARG A 1 349 ? -2.123 -8.812 -13.57 1 98.56 349 ARG A O 1
ATOM 2892 N N . THR A 1 350 ? -3.432 -10.234 -14.656 1 98.69 350 THR A N 1
ATOM 2893 C CA . THR A 1 350 ? -2.328 -10.812 -15.406 1 98.69 350 THR A CA 1
ATOM 2894 C C . THR A 1 350 ? -1.678 -9.766 -16.312 1 98.69 350 THR A C 1
ATOM 2896 O O . THR A 1 350 ? -0.489 -9.859 -16.625 1 98.69 350 THR A O 1
ATOM 2899 N N . GLN A 1 351 ? -2.441 -8.758 -16.641 1 98.5 351 GLN A N 1
ATOM 2900 C CA . GLN A 1 351 ? -1.963 -7.684 -17.5 1 98.5 351 GLN A CA 1
ATOM 2901 C C . GLN A 1 351 ? -0.949 -6.801 -16.781 1 98.5 351 GLN A C 1
ATOM 2903 O O . GLN A 1 351 ? -0.359 -5.902 -17.391 1 98.5 351 GLN A O 1
ATOM 2908 N N . LEU A 1 352 ? -0.754 -7.059 -15.539 1 98.69 352 LEU A N 1
ATOM 2909 C CA . LEU A 1 352 ? 0.348 -6.395 -14.852 1 98.69 352 LEU A CA 1
ATOM 2910 C C . LEU A 1 352 ? 1.651 -6.562 -15.625 1 98.69 352 LEU A C 1
ATOM 2912 O O . LEU A 1 352 ? 2.49 -5.66 -15.641 1 98.69 352 LEU A O 1
ATOM 2916 N N . ILE A 1 353 ? 1.823 -7.719 -16.234 1 98.88 353 ILE A N 1
ATOM 2917 C CA . ILE A 1 353 ? 2.996 -7.984 -17.062 1 98.88 353 ILE A CA 1
ATOM 2918 C C . ILE A 1 353 ? 3.066 -6.973 -18.203 1 98.88 353 ILE A C 1
ATOM 2920 O O . ILE A 1 353 ? 4.117 -6.375 -18.438 1 98.88 353 ILE A O 1
ATOM 2924 N N . PHE A 1 354 ? 1.929 -6.805 -18.844 1 98.44 354 PHE A N 1
ATOM 2925 C CA . PHE A 1 354 ? 1.833 -5.867 -19.969 1 98.44 354 PHE A CA 1
ATOM 2926 C C . PHE A 1 354 ? 2.082 -4.441 -19.484 1 98.44 354 PHE A C 1
ATOM 2928 O O . PHE A 1 354 ? 2.865 -3.707 -20.094 1 98.44 354 PHE A O 1
ATOM 2935 N N . SER A 1 355 ? 1.407 -4.078 -18.453 1 97.62 355 SER A N 1
ATOM 2936 C CA . SER A 1 355 ? 1.544 -2.734 -17.891 1 97.62 355 SER A CA 1
ATOM 2937 C C . SER A 1 355 ? 2.998 -2.422 -17.562 1 97.62 355 SER A C 1
ATOM 2939 O O . SER A 1 355 ? 3.504 -1.352 -17.891 1 97.62 355 SER A O 1
ATOM 2941 N N . LEU A 1 356 ? 3.648 -3.336 -16.891 1 98.69 356 LEU A N 1
ATOM 2942 C CA . LEU A 1 356 ? 5.031 -3.113 -16.484 1 98.69 356 LEU A CA 1
ATOM 2943 C C . LEU A 1 356 ? 5.949 -3.053 -17.703 1 98.69 356 LEU A C 1
ATOM 2945 O O . LEU A 1 356 ? 6.828 -2.193 -17.781 1 98.69 356 LEU A O 1
ATOM 2949 N N . ALA A 1 357 ? 5.766 -3.951 -18.641 1 98.56 357 ALA A N 1
ATOM 2950 C CA . ALA A 1 357 ? 6.578 -3.967 -19.859 1 98.56 357 ALA A CA 1
ATOM 2951 C C . ALA A 1 357 ? 6.477 -2.639 -20.609 1 98.56 357 ALA A C 1
ATOM 2953 O O . ALA A 1 357 ? 7.492 -2.061 -21 1 98.56 357 ALA A O 1
ATOM 2954 N N . VAL A 1 358 ? 5.277 -2.141 -20.766 1 97.06 358 VAL A N 1
ATOM 2955 C CA . VAL A 1 358 ? 5.027 -0.911 -21.516 1 97.06 358 VAL A CA 1
ATOM 2956 C C . VAL A 1 358 ? 5.59 0.282 -20.734 1 97.06 358 VAL A C 1
ATOM 2958 O O . VAL A 1 358 ? 6.223 1.164 -21.328 1 97.06 358 VAL A O 1
ATOM 2961 N N . LEU A 1 359 ? 5.363 0.303 -19.469 1 97.25 359 LEU A N 1
ATOM 2962 C CA . LEU A 1 359 ? 5.859 1.414 -18.672 1 97.25 359 LEU A CA 1
ATOM 2963 C C . LEU A 1 359 ? 7.387 1.422 -18.641 1 97.25 359 LEU A C 1
ATOM 2965 O O . LEU A 1 359 ? 8.008 2.486 -18.688 1 97.25 359 LEU A O 1
ATOM 2969 N N . LEU A 1 360 ? 7.973 0.248 -18.5 1 97.88 360 LEU A N 1
ATOM 2970 C CA . LEU A 1 360 ? 9.43 0.171 -18.578 1 97.88 360 LEU A CA 1
ATOM 2971 C C . LEU A 1 360 ? 9.93 0.662 -19.938 1 97.88 360 LEU A C 1
ATOM 2973 O O . LEU A 1 360 ? 10.93 1.379 -20.016 1 97.88 360 LEU A O 1
ATOM 2977 N N . PHE A 1 361 ? 9.211 0.299 -20.969 1 96.38 361 PHE A N 1
ATOM 2978 C CA . PHE A 1 361 ? 9.609 0.676 -22.328 1 96.38 361 PHE A CA 1
ATOM 2979 C C . PHE A 1 361 ? 9.625 2.191 -22.484 1 96.38 361 PHE A C 1
ATOM 2981 O O . PHE A 1 361 ? 10.539 2.746 -23.109 1 96.38 361 PHE A O 1
ATOM 2988 N N . PHE A 1 362 ? 8.711 2.895 -21.906 1 95.5 362 PHE A N 1
ATOM 2989 C CA . PHE A 1 362 ? 8.586 4.336 -22.109 1 95.5 362 PHE A CA 1
ATOM 2990 C C . PHE A 1 362 ? 9.375 5.09 -21.031 1 95.5 362 PHE A C 1
ATOM 2992 O O . PHE A 1 362 ? 10.07 6.059 -21.344 1 95.5 362 PHE A O 1
ATOM 2999 N N . PHE A 1 363 ? 9.312 4.668 -19.812 1 94.75 363 PHE A N 1
ATOM 3000 C CA . PHE A 1 363 ? 9.852 5.445 -18.703 1 94.75 363 PHE A CA 1
ATOM 3001 C C . PHE A 1 363 ? 11.328 5.148 -18.5 1 94.75 363 PHE A C 1
ATOM 3003 O O . PHE A 1 363 ? 12.109 6.039 -18.156 1 94.75 363 PHE A O 1
ATOM 3010 N N . TYR A 1 364 ? 11.711 3.91 -18.734 1 95.25 364 TYR A N 1
ATOM 3011 C CA . TYR A 1 364 ? 13.07 3.508 -18.375 1 95.25 364 TYR A CA 1
ATOM 3012 C C . TYR A 1 364 ? 14.102 4.359 -19.109 1 95.25 364 TYR A C 1
ATOM 3014 O O . TYR A 1 364 ? 14.969 4.973 -18.484 1 95.25 364 TYR A O 1
ATOM 3022 N N . PRO A 1 365 ? 14.031 4.523 -20.422 1 94.88 365 PRO A N 1
ATOM 3023 C CA . PRO A 1 365 ? 15.039 5.328 -21.125 1 94.88 365 PRO A CA 1
ATOM 3024 C C . PRO A 1 365 ? 14.969 6.809 -20.75 1 94.88 365 PRO A C 1
ATOM 3026 O O . PRO A 1 365 ? 16 7.473 -20.656 1 94.88 365 PRO A O 1
ATOM 3029 N N . ILE A 1 366 ? 13.789 7.32 -20.516 1 94.69 366 ILE A N 1
ATOM 3030 C CA . ILE A 1 366 ? 13.602 8.734 -20.203 1 94.69 366 ILE A CA 1
ATOM 3031 C C . ILE A 1 366 ? 14.188 9.039 -18.828 1 94.69 366 ILE A C 1
ATOM 3033 O O . ILE A 1 366 ? 14.969 9.984 -18.672 1 94.69 366 ILE A O 1
ATOM 3037 N N . ILE A 1 367 ? 13.836 8.25 -17.875 1 92.88 367 ILE A N 1
ATOM 3038 C CA . ILE A 1 367 ? 14.289 8.492 -16.5 1 92.88 367 ILE A CA 1
ATOM 3039 C C . ILE A 1 367 ? 15.789 8.227 -16.406 1 92.88 367 ILE A C 1
ATOM 3041 O O . ILE A 1 367 ? 16.516 8.953 -15.719 1 92.88 367 ILE A O 1
ATOM 3045 N N . ALA A 1 368 ? 16.219 7.207 -17.078 1 92.12 368 ALA A N 1
ATOM 3046 C CA . ALA A 1 368 ? 17.641 6.934 -17.094 1 92.12 368 ALA A CA 1
ATOM 3047 C C . ALA A 1 368 ? 18.422 8.109 -17.672 1 92.12 368 ALA A C 1
ATOM 3049 O O . ALA A 1 368 ? 19.5 8.469 -17.188 1 92.12 368 ALA A O 1
ATOM 3050 N N . TRP A 1 369 ? 17.906 8.68 -18.75 1 92.69 369 TRP A N 1
ATOM 3051 C CA . TRP A 1 369 ? 18.531 9.859 -19.359 1 92.69 369 TRP A CA 1
ATOM 3052 C C . TRP A 1 369 ? 18.547 11.031 -18.375 1 92.69 369 TRP A C 1
ATOM 3054 O O . TRP A 1 369 ? 19.547 11.719 -18.234 1 92.69 369 TRP A O 1
ATOM 3064 N N . LEU A 1 370 ? 17.422 11.258 -17.688 1 91.69 370 LEU A N 1
ATOM 3065 C CA . LEU A 1 370 ? 17.312 12.344 -16.719 1 91.69 370 LEU A CA 1
ATOM 3066 C C . LEU A 1 370 ? 18.312 12.164 -15.578 1 91.69 370 LEU A C 1
ATOM 3068 O O . LEU A 1 370 ? 18.953 13.125 -15.148 1 91.69 370 LEU A O 1
ATOM 3072 N N . GLU A 1 371 ? 18.406 10.961 -15.117 1 90.19 371 GLU A N 1
ATOM 3073 C CA . GLU A 1 371 ? 19.328 10.648 -14.031 1 90.19 371 GLU A CA 1
ATOM 3074 C C . GLU A 1 371 ? 20.781 10.875 -14.453 1 90.19 371 GLU A C 1
ATOM 3076 O O . GLU A 1 371 ? 21.578 11.406 -13.68 1 90.19 371 GLU A O 1
ATOM 3081 N N . ASN A 1 372 ? 21.125 10.523 -15.656 1 87 372 ASN A N 1
ATOM 3082 C CA . ASN A 1 372 ? 22.469 10.734 -16.172 1 87 372 ASN A CA 1
ATOM 3083 C C . ASN A 1 372 ? 22.75 12.219 -16.391 1 87 372 ASN A C 1
ATOM 3085 O O . ASN A 1 372 ? 23.859 12.688 -16.156 1 87 372 ASN A O 1
ATOM 3089 N N . TYR A 1 373 ? 21.75 12.867 -16.875 1 85.69 373 TYR A N 1
ATOM 3090 C CA . TYR A 1 373 ? 21.875 14.297 -17.125 1 85.69 373 TYR A CA 1
ATOM 3091 C C . TYR A 1 373 ? 22.172 15.055 -15.836 1 85.69 373 TYR A C 1
ATOM 3093 O O . TYR A 1 373 ? 23.062 15.906 -15.789 1 85.69 373 TYR A O 1
ATOM 3101 N N . PHE A 1 374 ? 21.484 14.695 -14.742 1 84.31 374 PHE A N 1
ATOM 3102 C CA . PHE A 1 374 ? 21.625 15.414 -13.477 1 84.31 374 PHE A CA 1
ATOM 3103 C C . PHE A 1 374 ? 22.875 14.945 -12.734 1 84.31 374 PHE A C 1
ATOM 3105 O O . PHE A 1 374 ? 23.469 15.711 -11.961 1 84.31 374 PHE A O 1
ATOM 3112 N N . GLU A 1 375 ? 23.328 13.75 -12.945 1 81.31 375 GLU A N 1
ATOM 3113 C CA . GLU A 1 375 ? 24.547 13.258 -12.328 1 81.31 375 GLU A CA 1
ATOM 3114 C C . GLU A 1 375 ? 25.781 13.898 -12.953 1 81.31 375 GLU A C 1
ATOM 3116 O O . GLU A 1 375 ? 26.781 14.148 -12.266 1 81.31 375 GLU A O 1
ATOM 3121 N N . THR A 1 376 ? 25.703 14.039 -14.18 1 73.5 376 THR A N 1
ATOM 3122 C CA . THR A 1 376 ? 26.828 14.664 -14.859 1 73.5 376 THR A CA 1
ATOM 3123 C C . THR A 1 376 ? 26.875 16.156 -14.562 1 73.5 376 THR A C 1
ATOM 3125 O O . THR A 1 376 ? 27.938 16.766 -14.594 1 73.5 376 THR A O 1
ATOM 3128 N N . LYS A 1 377 ? 25.875 16.781 -14.188 1 67.06 377 LYS A N 1
ATOM 3129 C CA . LYS A 1 377 ? 25.844 18.203 -13.859 1 67.06 377 LYS A CA 1
ATOM 3130 C C . LYS A 1 377 ? 26.203 18.438 -12.391 1 67.06 377 LYS A C 1
ATOM 3132 O O . LYS A 1 377 ? 26.562 19.547 -12.008 1 67.06 377 LYS A O 1
ATOM 3137 N N . LYS A 1 378 ? 26.281 17.469 -11.688 1 60.47 378 LYS A N 1
ATOM 3138 C CA . LYS A 1 378 ? 26.781 17.594 -10.312 1 60.47 378 LYS A CA 1
ATOM 3139 C C . LYS A 1 378 ? 28.297 17.484 -10.258 1 60.47 378 LYS A C 1
ATOM 3141 O O . LYS A 1 378 ? 28.875 16.578 -10.859 1 60.47 378 LYS A O 1
ATOM 3146 N N . MET B 1 1 ? 0.188 35.625 2.953 1 86.88 1 MET B N 1
ATOM 3147 C CA . MET B 1 1 ? -0.229 36.156 1.663 1 86.88 1 MET B CA 1
ATOM 3148 C C . MET B 1 1 ? -0.325 35.062 0.616 1 86.88 1 MET B C 1
ATOM 3150 O O . MET B 1 1 ? -1.335 34.938 -0.081 1 86.88 1 MET B O 1
ATOM 3154 N N . ILE B 1 2 ? 0.546 34.094 0.608 1 94.5 2 ILE B N 1
ATOM 3155 C CA . ILE B 1 2 ? 0.558 33.031 -0.397 1 94.5 2 ILE B CA 1
ATOM 3156 C C . ILE B 1 2 ? -0.671 32.125 -0.225 1 94.5 2 ILE B C 1
ATOM 3158 O O . ILE B 1 2 ? -1.285 31.719 -1.209 1 94.5 2 ILE B O 1
ATOM 3162 N N . TYR B 1 3 ? -1.081 31.906 0.991 1 97.25 3 TYR B N 1
ATOM 3163 C CA . TYR B 1 3 ? -2.23 31.047 1.277 1 97.25 3 TYR B CA 1
ATOM 3164 C C . TYR B 1 3 ? -3.527 31.719 0.829 1 97.25 3 TYR B C 1
ATOM 3166 O O . TYR B 1 3 ? -4.383 31.062 0.22 1 97.25 3 TYR B O 1
ATOM 3174 N N . ILE B 1 4 ? -3.637 33 1.043 1 96.62 4 ILE B N 1
ATOM 3175 C CA . ILE B 1 4 ? -4.824 33.75 0.655 1 96.62 4 ILE B CA 1
ATOM 3176 C C . ILE B 1 4 ? -4.922 33.812 -0.868 1 96.62 4 ILE B C 1
ATOM 3178 O O . ILE B 1 4 ? -5.988 33.562 -1.437 1 96.62 4 ILE B O 1
ATOM 3182 N N . ILE B 1 5 ? -3.826 34.094 -1.482 1 96.94 5 ILE B N 1
ATOM 3183 C CA . ILE B 1 5 ? -3.797 34.25 -2.934 1 96.94 5 ILE B CA 1
ATOM 3184 C C . ILE B 1 5 ? -4.109 32.906 -3.6 1 96.94 5 ILE B C 1
ATOM 3186 O O . ILE B 1 5 ? -4.91 32.844 -4.535 1 96.94 5 ILE B O 1
ATOM 3190 N N . SER B 1 6 ? -3.49 31.859 -3.127 1 97.12 6 SER B N 1
ATOM 3191 C CA . SER B 1 6 ? -3.693 30.547 -3.738 1 97.12 6 SER B CA 1
ATOM 3192 C C . SER B 1 6 ? -5.152 30.109 -3.641 1 97.12 6 SER B C 1
ATOM 3194 O O . SER B 1 6 ? -5.723 29.609 -4.613 1 97.12 6 SER B O 1
ATOM 3196 N N . LEU B 1 7 ? -5.742 30.312 -2.504 1 96.75 7 LEU B N 1
ATOM 3197 C CA . LEU B 1 7 ? -7.141 29.938 -2.312 1 96.75 7 LEU B CA 1
ATOM 3198 C C . LEU B 1 7 ? -8.055 30.812 -3.164 1 96.75 7 LEU B C 1
ATOM 3200 O O . LEU B 1 7 ? -9.016 30.328 -3.76 1 96.75 7 LEU B O 1
ATOM 3204 N N . THR B 1 8 ? -7.75 32.094 -3.215 1 96.62 8 THR B N 1
ATOM 3205 C CA . THR B 1 8 ? -8.562 33.031 -3.994 1 96.62 8 THR B CA 1
ATOM 3206 C C . THR B 1 8 ? -8.516 32.688 -5.477 1 96.62 8 THR B C 1
ATOM 3208 O O . THR B 1 8 ? -9.539 32.688 -6.16 1 96.62 8 THR B O 1
ATOM 3211 N N . VAL B 1 9 ? -7.371 32.344 -5.949 1 96.94 9 VAL B N 1
ATOM 3212 C CA . VAL B 1 9 ? -7.18 32.031 -7.359 1 96.94 9 VAL B CA 1
ATOM 3213 C C . VAL B 1 9 ? -8.008 30.797 -7.738 1 96.94 9 VAL B C 1
ATOM 3215 O O . VAL B 1 9 ? -8.695 30.797 -8.766 1 96.94 9 VAL B O 1
ATOM 3218 N N . VAL B 1 10 ? -8.016 29.797 -6.934 1 96.44 10 VAL B N 1
ATOM 3219 C CA . VAL B 1 10 ? -8.719 28.562 -7.285 1 96.44 10 VAL B CA 1
ATOM 3220 C C . VAL B 1 10 ? -10.227 28.797 -7.238 1 96.44 10 VAL B C 1
ATOM 3222 O O . VAL B 1 10 ? -10.977 28.203 -8.016 1 96.44 10 VAL B O 1
ATOM 3225 N N . PHE B 1 11 ? -10.656 29.703 -6.414 1 96.62 11 PHE B N 1
ATOM 3226 C CA . PHE B 1 11 ? -12.086 29.984 -6.305 1 96.62 11 PHE B CA 1
ATOM 3227 C C . PHE B 1 11 ? -12.523 30.984 -7.367 1 96.62 11 PHE B C 1
ATOM 3229 O O . PHE B 1 11 ? -13.711 31.281 -7.496 1 96.62 11 PHE B O 1
ATOM 3236 N N . CYS B 1 12 ? -11.586 31.469 -8.133 1 95.81 12 CYS B N 1
ATOM 3237 C CA . CYS B 1 12 ? -11.93 32.281 -9.289 1 95.81 12 CYS B CA 1
ATOM 3238 C C . CYS B 1 12 ? -12.453 31.422 -10.43 1 95.81 12 CYS B C 1
ATOM 3240 O O . CYS B 1 12 ? -13.164 31.906 -11.312 1 95.81 12 CYS B O 1
ATOM 3242 N N . PHE B 1 13 ? -12.102 30.156 -10.398 1 94.88 13 PHE B N 1
ATOM 3243 C CA . PHE B 1 13 ? -12.641 29.25 -11.406 1 94.88 13 PHE B CA 1
ATOM 3244 C C . PHE B 1 13 ? -14.141 29.078 -11.25 1 94.88 13 PHE B C 1
ATOM 3246 O O . PHE B 1 13 ? -14.648 28.969 -10.125 1 94.88 13 PHE B O 1
ATOM 3253 N N . PRO B 1 14 ? -14.852 29.109 -12.32 1 95.81 14 PRO B N 1
ATOM 3254 C CA . PRO B 1 14 ? -16.312 29.031 -12.203 1 95.81 14 PRO B CA 1
ATOM 3255 C C . PRO B 1 14 ? -16.781 27.672 -11.672 1 95.81 14 PRO B C 1
ATOM 3257 O O . PRO B 1 14 ? -16.172 26.641 -11.977 1 95.81 14 PRO B O 1
ATOM 3260 N N . ASN B 1 15 ? -17.812 27.672 -11 1 97.06 15 ASN B N 1
ATOM 3261 C CA . ASN B 1 15 ? -18.422 26.469 -10.43 1 97.06 15 ASN B CA 1
ATOM 3262 C C . ASN B 1 15 ? -18.797 25.453 -11.516 1 97.06 15 ASN B C 1
ATOM 3264 O O . ASN B 1 15 ? -18.703 24.25 -11.297 1 97.06 15 ASN B O 1
ATOM 3268 N N . ARG B 1 16 ? -19.156 25.938 -12.648 1 97 16 ARG B N 1
ATOM 3269 C CA . ARG B 1 16 ? -19.625 25.062 -13.727 1 97 16 ARG B CA 1
ATOM 3270 C C . ARG B 1 16 ? -18.562 24.062 -14.141 1 97 16 ARG B C 1
ATOM 3272 O O . ARG B 1 16 ? -18.875 22.984 -14.641 1 97 16 ARG B O 1
ATOM 3279 N N . TRP B 1 17 ? -17.312 24.422 -13.883 1 97.31 17 TRP B N 1
ATOM 3280 C CA . TRP B 1 17 ? -16.203 23.547 -14.273 1 97.31 17 TRP B CA 1
ATOM 3281 C C . TRP B 1 17 ? -16.156 22.297 -13.391 1 97.31 17 TRP B C 1
ATOM 3283 O O . TRP B 1 17 ? -15.586 21.281 -13.773 1 97.31 17 TRP B O 1
ATOM 3293 N N . ILE B 1 18 ? -16.703 22.391 -12.203 1 98 18 ILE B N 1
ATOM 3294 C CA . ILE B 1 18 ? -16.5 21.281 -11.266 1 98 18 ILE B CA 1
ATOM 3295 C C . ILE B 1 18 ? -17.844 20.719 -10.828 1 98 18 ILE B C 1
ATOM 3297 O O . ILE B 1 18 ? -17.906 19.672 -10.164 1 98 18 ILE B O 1
ATOM 3301 N N . GLN B 1 19 ? -18.953 21.312 -11.188 1 98.06 19 GLN B N 1
ATOM 3302 C CA . GLN B 1 19 ? -20.297 21.016 -10.68 1 98.06 19 GLN B CA 1
ATOM 3303 C C . GLN B 1 19 ? -20.656 19.547 -10.922 1 98.06 19 GLN B C 1
ATOM 3305 O O . GLN B 1 19 ? -21.094 18.844 -10 1 98.06 19 GLN B O 1
ATOM 3310 N N . ASN B 1 20 ? -20.484 19.109 -12.094 1 97.81 20 ASN B N 1
ATOM 3311 C CA . ASN B 1 20 ? -20.844 17.734 -12.438 1 97.81 20 ASN B CA 1
ATOM 3312 C C . ASN B 1 20 ? -20.047 16.719 -11.617 1 97.81 20 ASN B C 1
ATOM 3314 O O . ASN B 1 20 ? -20.609 15.742 -11.125 1 97.81 20 ASN B O 1
ATOM 3318 N N . ASN B 1 21 ? -18.797 16.938 -11.492 1 97.75 21 ASN B N 1
ATOM 3319 C CA . ASN B 1 21 ? -17.953 16.031 -10.734 1 97.75 21 ASN B CA 1
ATOM 3320 C C . ASN B 1 21 ? -18.281 16.078 -9.242 1 97.75 21 ASN B C 1
ATOM 3322 O O . ASN B 1 21 ? -18.203 15.055 -8.555 1 97.75 21 ASN B O 1
ATOM 3326 N N . VAL B 1 22 ? -18.609 17.219 -8.734 1 98.56 22 VAL B N 1
ATOM 3327 C CA . VAL B 1 22 ? -19 17.328 -7.332 1 98.56 22 VAL B CA 1
ATOM 3328 C C . VAL B 1 22 ? -20.312 16.578 -7.105 1 98.56 22 VAL B C 1
ATOM 3330 O O . VAL B 1 22 ? -20.438 15.797 -6.164 1 98.56 22 VAL B O 1
ATOM 3333 N N . ASP B 1 23 ? -21.281 16.812 -7.996 1 98.44 23 ASP B N 1
ATOM 3334 C CA . ASP B 1 23 ? -22.594 16.188 -7.852 1 98.44 23 ASP B CA 1
ATOM 3335 C C . ASP B 1 23 ? -22.484 14.664 -7.895 1 98.44 23 ASP B C 1
ATOM 3337 O O . ASP B 1 23 ? -23.047 13.977 -7.035 1 98.44 23 ASP B O 1
ATOM 3341 N N . SER B 1 24 ? -21.812 14.211 -8.82 1 97.75 24 SER B N 1
ATOM 3342 C CA . SER B 1 24 ? -21.625 12.773 -8.938 1 97.75 24 SER B CA 1
ATOM 3343 C C . SER B 1 24 ? -20.859 12.211 -7.742 1 97.75 24 SER B C 1
ATOM 3345 O O . SER B 1 24 ? -21.172 11.117 -7.262 1 97.75 24 SER B O 1
ATOM 3347 N N . SER B 1 25 ? -19.875 12.906 -7.297 1 98.19 25 SER B N 1
ATOM 3348 C CA . SER B 1 25 ? -19.078 12.492 -6.141 1 98.19 25 SER B CA 1
ATOM 3349 C C . SER B 1 25 ? -19.953 12.414 -4.883 1 98.19 25 SER B C 1
ATOM 3351 O O . SER B 1 25 ? -19.844 11.461 -4.113 1 98.19 25 SER B O 1
ATOM 3353 N N . VAL B 1 26 ? -20.719 13.398 -4.664 1 98.38 26 VAL B N 1
ATOM 3354 C CA . VAL B 1 26 ? -21.594 13.453 -3.492 1 98.38 26 VAL B CA 1
ATOM 3355 C C . VAL B 1 26 ? -22.594 12.305 -3.535 1 98.38 26 VAL B C 1
ATOM 3357 O O . VAL B 1 26 ? -22.891 11.688 -2.506 1 98.38 26 VAL B O 1
ATOM 3360 N N . GLU B 1 27 ? -23.109 12.039 -4.684 1 98.19 27 GLU B N 1
ATOM 3361 C CA . GLU B 1 27 ? -24.031 10.914 -4.852 1 98.19 27 GLU B CA 1
ATOM 3362 C C . GLU B 1 27 ? -23.359 9.594 -4.473 1 98.19 27 GLU B C 1
ATOM 3364 O O . GLU B 1 27 ? -23.953 8.773 -3.771 1 98.19 27 GLU B O 1
ATOM 3369 N N . ILE B 1 28 ? -22.172 9.398 -4.906 1 97.38 28 ILE B N 1
ATOM 3370 C CA . ILE B 1 28 ? -21.406 8.188 -4.625 1 97.38 28 ILE B CA 1
ATOM 3371 C C . ILE B 1 28 ? -21.172 8.07 -3.119 1 97.38 28 ILE B C 1
ATOM 3373 O O . ILE B 1 28 ? -21.422 7.02 -2.527 1 97.38 28 ILE B O 1
ATOM 3377 N N . LEU B 1 29 ? -20.734 9.102 -2.51 1 98.06 29 LEU B N 1
ATOM 3378 C CA . LEU B 1 29 ? -20.438 9.078 -1.083 1 98.06 29 LEU B CA 1
ATOM 3379 C C . LEU B 1 29 ? -21.703 8.867 -0.262 1 98.06 29 LEU B C 1
ATOM 3381 O O . LEU B 1 29 ? -21.656 8.219 0.788 1 98.06 29 LEU B O 1
ATOM 3385 N N . THR B 1 30 ? -22.766 9.461 -0.709 1 98 30 THR B N 1
ATOM 3386 C CA . THR B 1 30 ? -24.031 9.266 -0.025 1 98 30 THR B CA 1
ATOM 3387 C C . THR B 1 30 ? -24.453 7.801 -0.064 1 98 30 THR B C 1
ATOM 3389 O O . THR B 1 30 ? -24.938 7.258 0.934 1 98 30 THR B O 1
ATOM 3392 N N . SER B 1 31 ? -24.25 7.16 -1.159 1 96.88 31 SER B N 1
ATOM 3393 C CA . SER B 1 31 ? -24.609 5.754 -1.304 1 96.88 31 SER B CA 1
ATOM 3394 C C . SER B 1 31 ? -23.734 4.863 -0.424 1 96.88 31 SER B C 1
ATOM 3396 O O . SER B 1 31 ? -24.172 3.791 0.003 1 96.88 31 SER B O 1
ATOM 3398 N N . GLU B 1 32 ? -22.484 5.273 -0.063 1 96.62 32 GLU B N 1
ATOM 3399 C CA . GLU B 1 32 ? -21.547 4.516 0.767 1 96.62 32 GLU B CA 1
ATOM 3400 C C . GLU B 1 32 ? -21.859 4.707 2.25 1 96.62 32 GLU B C 1
ATOM 3402 O O . GLU B 1 32 ? -21.312 3.996 3.098 1 96.62 32 GLU B O 1
ATOM 3407 N N . THR B 1 33 ? -22.625 5.633 2.617 1 96.69 33 THR B N 1
ATOM 3408 C CA . THR B 1 33 ? -22.906 6.043 3.986 1 96.69 33 THR B CA 1
ATOM 3409 C C . THR B 1 33 ? -21.781 6.906 4.547 1 96.69 33 THR B C 1
ATOM 3411 O O . THR B 1 33 ? -20.719 6.996 3.949 1 96.69 33 THR B O 1
ATOM 3414 N N . ASP B 1 34 ? -21.906 7.445 5.664 1 97.19 34 ASP B N 1
ATOM 3415 C CA . ASP B 1 34 ? -21 8.461 6.195 1 97.19 34 ASP B CA 1
ATOM 3416 C C . ASP B 1 34 ? -19.75 7.824 6.777 1 97.19 34 ASP B C 1
ATOM 3418 O O . ASP B 1 34 ? -18.656 8.391 6.668 1 97.19 34 ASP B O 1
ATOM 3422 N N . TYR B 1 35 ? -19.906 6.703 7.355 1 97.19 35 TYR B N 1
ATOM 3423 C CA . TYR B 1 35 ? -18.766 6.102 8.047 1 97.19 35 TYR B CA 1
ATOM 3424 C C . TYR B 1 35 ? -18.672 4.609 7.742 1 97.19 35 TYR B C 1
ATOM 3426 O O . TYR B 1 35 ? -18.734 3.779 8.648 1 97.19 35 TYR B O 1
ATOM 3434 N N . PRO B 1 36 ? -18.453 4.273 6.496 1 96.62 36 PRO B N 1
ATOM 3435 C CA . PRO B 1 36 ? -18.328 2.854 6.168 1 96.62 36 PRO B CA 1
ATOM 3436 C C . PRO B 1 36 ? -17.016 2.252 6.664 1 96.62 36 PRO B C 1
ATOM 3438 O O . PRO B 1 36 ? -15.992 2.945 6.715 1 96.62 36 PRO B O 1
ATOM 3441 N N . SER B 1 37 ? -17.062 1.005 7.086 1 95.44 37 SER B N 1
ATOM 3442 C CA . SER B 1 37 ? -15.883 0.221 7.473 1 95.44 37 SER B CA 1
ATOM 3443 C C . SER B 1 37 ? -15.695 -0.98 6.555 1 95.44 37 SER B C 1
ATOM 3445 O O . SER B 1 37 ? -16.359 -2.01 6.727 1 95.44 37 SER B O 1
ATOM 3447 N N . TYR B 1 38 ? -14.75 -0.872 5.691 1 93.81 38 TYR B N 1
ATOM 3448 C CA . TYR B 1 38 ? -14.539 -1.907 4.684 1 93.81 38 TYR B CA 1
ATOM 3449 C C . TYR B 1 38 ? -13.5 -2.922 5.152 1 93.81 38 TYR B C 1
ATOM 3451 O O . TYR B 1 38 ? -12.531 -2.562 5.828 1 93.81 38 TYR B O 1
ATOM 3459 N N . VAL B 1 39 ? -13.672 -4.176 4.895 1 94.31 39 VAL B N 1
ATOM 3460 C CA . VAL B 1 39 ? -12.695 -5.258 4.887 1 94.31 39 VAL B CA 1
ATOM 3461 C C . VAL B 1 39 ? -12.43 -5.727 6.312 1 94.31 39 VAL B C 1
ATOM 3463 O O . VAL B 1 39 ? -12.438 -6.93 6.59 1 94.31 39 VAL B O 1
ATOM 3466 N N . PHE B 1 40 ? -12.258 -4.805 7.332 1 95.12 40 PHE B N 1
ATOM 3467 C CA . PHE B 1 40 ? -11.828 -5.203 8.664 1 95.12 40 PHE B CA 1
ATOM 3468 C C . PHE B 1 40 ? -12.938 -4.984 9.688 1 95.12 40 PHE B C 1
ATOM 3470 O O . PHE B 1 40 ? -12.828 -5.426 10.836 1 95.12 40 PHE B O 1
ATOM 3477 N N . HIS B 1 41 ? -13.938 -4.234 9.406 1 92.94 41 HIS B N 1
ATOM 3478 C CA . HIS B 1 41 ? -15.141 -4.059 10.211 1 92.94 41 HIS B CA 1
ATOM 3479 C C . HIS B 1 41 ? -14.797 -3.566 11.617 1 92.94 41 HIS B C 1
ATOM 3481 O O . HIS B 1 41 ? -15.242 -4.148 12.609 1 92.94 41 HIS B O 1
ATOM 3487 N N . SER B 1 42 ? -14.008 -2.57 11.695 1 94.19 42 SER B N 1
ATOM 3488 C CA . SER B 1 42 ? -13.648 -1.925 12.953 1 94.19 42 SER B CA 1
ATOM 3489 C C . SER B 1 42 ? -13.641 -0.406 12.812 1 94.19 42 SER B C 1
ATOM 3491 O O . SER B 1 42 ? -13.648 0.12 11.703 1 94.19 42 SER B O 1
ATOM 3493 N N . ASP B 1 43 ? -13.594 0.239 13.93 1 95.31 43 ASP B N 1
ATOM 3494 C CA . ASP B 1 43 ? -13.531 1.697 13.914 1 95.31 43 ASP B CA 1
ATOM 3495 C C . ASP B 1 43 ? -12.219 2.184 13.305 1 95.31 43 ASP B C 1
ATOM 3497 O O . ASP B 1 43 ? -12.172 3.248 12.688 1 95.31 43 ASP B O 1
ATOM 3501 N N . ALA B 1 44 ? -11.266 1.391 13.398 1 96.06 44 ALA B N 1
ATOM 3502 C CA . ALA B 1 44 ? -9.922 1.773 12.977 1 96.06 44 ALA B CA 1
ATOM 3503 C C . ALA B 1 44 ? -9.859 1.981 11.461 1 96.06 44 ALA B C 1
ATOM 3505 O O . ALA B 1 44 ? -9.016 2.725 10.961 1 96.06 44 ALA B O 1
ATOM 3506 N N . VAL B 1 45 ? -10.836 1.374 10.758 1 97.19 45 VAL B N 1
ATOM 3507 C CA . VAL B 1 45 ? -10.773 1.456 9.297 1 97.19 45 VAL B CA 1
ATOM 3508 C C . VAL B 1 45 ? -11.977 2.232 8.773 1 97.19 45 VAL B C 1
ATOM 3510 O O . VAL B 1 45 ? -12.281 2.184 7.574 1 97.19 45 VAL B O 1
ATOM 3513 N N . SER B 1 46 ? -12.602 2.967 9.641 1 96.94 46 SER B N 1
ATOM 3514 C CA . SER B 1 46 ? -13.75 3.768 9.234 1 96.94 46 SER B CA 1
ATOM 3515 C C . SER B 1 46 ? -13.336 4.922 8.336 1 96.94 46 SER B C 1
ATOM 3517 O O . SER B 1 46 ? -12.398 5.66 8.656 1 96.94 46 SER B O 1
ATOM 3519 N N . PHE B 1 47 ? -14.031 5.008 7.211 1 97.31 47 PHE B N 1
ATOM 3520 C CA . PHE B 1 47 ? -13.875 6.184 6.359 1 97.31 47 PHE B CA 1
ATOM 3521 C C . PHE B 1 47 ? -14.641 7.371 6.93 1 97.31 47 PHE B C 1
ATOM 3523 O O . PHE B 1 47 ? -15.562 7.195 7.73 1 97.31 47 PHE B O 1
ATOM 3530 N N . ASP B 1 48 ? -14.211 8.5 6.625 1 96.81 48 ASP B N 1
ATOM 3531 C CA . ASP B 1 48 ? -14.938 9.711 6.988 1 96.81 48 ASP B CA 1
ATOM 3532 C C . ASP B 1 48 ? -15.57 10.359 5.758 1 96.81 48 ASP B C 1
ATOM 3534 O O . ASP B 1 48 ? -15.211 11.477 5.387 1 96.81 48 ASP B O 1
ATOM 3538 N N . ASN B 1 49 ? -16.562 9.68 5.238 1 97.62 49 ASN B N 1
ATOM 3539 C CA . ASN B 1 49 ? -17.25 10.18 4.051 1 97.62 49 ASN B CA 1
ATOM 3540 C C . ASN B 1 49 ? -18.078 11.43 4.359 1 97.62 49 ASN B C 1
ATOM 3542 O O . ASN B 1 49 ? -18.375 12.211 3.459 1 97.62 49 ASN B O 1
ATOM 3546 N N . PHE B 1 50 ? -18.469 11.555 5.602 1 97.31 50 PHE B N 1
ATOM 3547 C CA . PHE B 1 50 ? -19.172 12.766 6.008 1 97.31 50 PHE B CA 1
ATOM 3548 C C . PHE B 1 50 ? -18.328 14 5.695 1 97.31 50 PHE B C 1
ATOM 3550 O O . PHE B 1 50 ? -18.797 14.93 5.031 1 97.31 50 PHE B O 1
ATOM 3557 N N . THR B 1 51 ? -17.109 13.969 6.137 1 96.69 51 THR B N 1
ATOM 3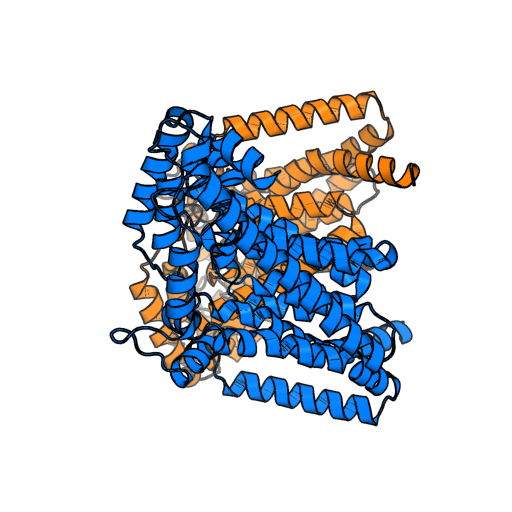558 C CA . THR B 1 51 ? -16.219 15.102 5.918 1 96.69 51 THR B CA 1
ATOM 3559 C C . THR B 1 51 ? -15.82 15.203 4.449 1 96.69 51 THR B C 1
ATOM 3561 O O . THR B 1 51 ? -15.688 16.297 3.91 1 96.69 51 THR B O 1
ATOM 3564 N N . ASP B 1 52 ? -15.602 14.07 3.789 1 97.62 52 ASP B N 1
ATOM 3565 C CA . ASP B 1 52 ? -15.289 14.102 2.363 1 97.62 52 ASP B CA 1
ATOM 3566 C C . ASP B 1 52 ? -16.406 14.781 1.569 1 97.62 52 ASP B C 1
ATOM 3568 O O . ASP B 1 52 ? -16.125 15.57 0.658 1 97.62 52 ASP B O 1
ATOM 3572 N N . LYS B 1 53 ? -17.625 14.469 1.938 1 97.31 53 LYS B N 1
ATOM 3573 C CA . LYS B 1 53 ? -18.766 15.117 1.29 1 97.31 53 LYS B CA 1
ATOM 3574 C C . LYS B 1 53 ? -18.75 16.625 1.527 1 97.31 53 LYS B C 1
ATOM 3576 O O . LYS B 1 53 ? -18.984 17.406 0.604 1 97.31 53 LYS B O 1
ATOM 3581 N N . LEU B 1 54 ? -18.438 16.969 2.725 1 95.5 54 LEU B N 1
ATOM 3582 C CA . LEU B 1 54 ? -18.391 18.391 3.072 1 95.5 54 LEU B CA 1
ATOM 3583 C C . LEU B 1 54 ? -17.312 19.109 2.264 1 95.5 54 LEU B C 1
ATOM 3585 O O . LEU B 1 54 ? -17.531 20.219 1.774 1 95.5 54 LEU B O 1
ATOM 3589 N N . ILE B 1 55 ? -16.172 18.484 2.154 1 96.19 55 ILE B N 1
ATOM 3590 C CA . ILE B 1 55 ? -15.07 19.031 1.383 1 96.19 55 ILE B CA 1
ATOM 3591 C C . ILE B 1 55 ? -15.516 19.281 -0.058 1 96.19 55 ILE B C 1
ATOM 3593 O O . ILE B 1 55 ? -15.281 20.344 -0.619 1 96.19 55 ILE B O 1
ATOM 3597 N N . LEU B 1 56 ? -16.156 18.328 -0.588 1 97.75 56 LEU B N 1
ATOM 3598 C CA . LEU B 1 56 ? -16.594 18.406 -1.98 1 97.75 56 LEU B CA 1
ATOM 3599 C C . LEU B 1 56 ? -17.688 19.453 -2.154 1 97.75 56 LEU B C 1
ATOM 3601 O O . LEU B 1 56 ? -17.656 20.234 -3.107 1 97.75 56 LEU B O 1
ATOM 3605 N N . GLN B 1 57 ? -18.609 19.469 -1.23 1 96.62 57 GLN B N 1
ATOM 3606 C CA . GLN B 1 57 ? -19.703 20.438 -1.295 1 96.62 57 GLN B CA 1
ATOM 3607 C C . GLN B 1 57 ? -19.188 21.859 -1.129 1 96.62 57 GLN B C 1
ATOM 3609 O O . GLN B 1 57 ? -19.656 22.781 -1.813 1 96.62 57 GLN B O 1
ATOM 3614 N N . LYS B 1 58 ? -18.234 22 -0.333 1 96.06 58 LYS B N 1
ATOM 3615 C CA . LYS B 1 58 ? -17.672 23.328 -0.04 1 96.06 58 LYS B CA 1
ATOM 3616 C C . LYS B 1 58 ? -16.766 23.797 -1.17 1 96.06 58 LYS B C 1
ATOM 3618 O O . LYS B 1 58 ? -16.391 24.969 -1.213 1 96.06 58 LYS B O 1
ATOM 3623 N N . ALA B 1 59 ? -16.5 22.891 -2.057 1 96.75 59 ALA B N 1
ATOM 3624 C CA . ALA B 1 59 ? -15.742 23.297 -3.236 1 96.75 59 ALA B CA 1
ATOM 3625 C C . ALA B 1 59 ? -16.578 24.188 -4.156 1 96.75 59 ALA B C 1
ATOM 3627 O O . ALA B 1 59 ? -16.031 24.922 -4.98 1 96.75 59 ALA B O 1
ATOM 3628 N N . ILE B 1 60 ? -17.859 24.109 -4.047 1 96.62 60 ILE B N 1
ATOM 3629 C CA . ILE B 1 60 ? -18.766 24.953 -4.812 1 96.62 60 ILE B CA 1
ATOM 3630 C C . ILE B 1 60 ? -18.906 26.312 -4.125 1 96.62 60 ILE B C 1
ATOM 3632 O O . ILE B 1 60 ? -19.406 26.391 -2.996 1 96.62 60 ILE B O 1
ATOM 3636 N N . LYS B 1 61 ? -18.484 27.266 -4.82 1 94.56 61 LYS B N 1
ATOM 3637 C CA . LYS B 1 61 ? -18.578 28.625 -4.27 1 94.56 61 LYS B CA 1
ATOM 3638 C C . LYS B 1 61 ? -20.031 29.094 -4.211 1 94.56 61 LYS B C 1
ATOM 3640 O O . LYS B 1 61 ? -20.75 29.031 -5.215 1 94.56 61 LYS B O 1
ATOM 3645 N N . THR B 1 62 ? -20.391 29.578 -3.064 1 92.44 62 THR B N 1
ATOM 3646 C CA . THR B 1 62 ? -21.75 30.062 -2.893 1 92.44 62 THR B CA 1
ATOM 3647 C C . THR B 1 62 ? -21.812 31.578 -2.895 1 92.44 62 THR B C 1
ATOM 3649 O O . THR B 1 62 ? -22.891 32.188 -2.969 1 92.44 62 THR B O 1
ATOM 3652 N N . GLN B 1 63 ? -20.641 32.188 -2.775 1 89.56 63 GLN B N 1
ATOM 3653 C CA . GLN B 1 63 ? -20.531 33.656 -2.812 1 89.56 63 GLN B CA 1
ATOM 3654 C C . GLN B 1 63 ? -19.859 34.125 -4.105 1 89.56 63 GLN B C 1
ATOM 3656 O O . GLN B 1 63 ? -18.984 33.438 -4.641 1 89.56 63 GLN B O 1
ATOM 3661 N N . SER B 1 64 ? -20.266 35.312 -4.508 1 89.06 64 SER B N 1
ATOM 3662 C CA . SER B 1 64 ? -19.797 35.844 -5.789 1 89.06 64 SER B CA 1
ATOM 3663 C C . SER B 1 64 ? -18.328 36.25 -5.707 1 89.06 64 SER B C 1
ATOM 3665 O O . SER B 1 64 ? -17.562 36.062 -6.652 1 89.06 64 SER B O 1
ATOM 3667 N N . ASN B 1 65 ? -17.938 36.781 -4.547 1 94.69 65 ASN B N 1
ATOM 3668 C CA . ASN B 1 65 ? -16.562 37.25 -4.383 1 94.69 65 ASN B CA 1
ATOM 3669 C C . ASN B 1 65 ? -15.641 36.125 -3.932 1 94.69 65 ASN B C 1
ATOM 3671 O O . ASN B 1 65 ? -15.75 35.656 -2.803 1 94.69 65 ASN B O 1
ATOM 3675 N N . PRO B 1 66 ? -14.695 35.75 -4.773 1 96 66 PRO B N 1
ATOM 3676 C CA . PRO B 1 66 ? -13.82 34.625 -4.461 1 96 66 PRO B CA 1
ATOM 3677 C C . PRO B 1 66 ? -12.984 34.844 -3.205 1 96 66 PRO B C 1
ATOM 3679 O O . PRO B 1 66 ? -12.703 33.906 -2.459 1 96 66 PRO B O 1
ATOM 3682 N N . LEU B 1 67 ? -12.547 36.031 -3.008 1 96.12 67 LEU B N 1
ATOM 3683 C CA . LEU B 1 67 ? -11.742 36.344 -1.832 1 96.12 67 LEU B CA 1
ATOM 3684 C C . LEU B 1 67 ? -12.555 36.188 -0.554 1 96.12 67 LEU B C 1
ATOM 3686 O O . LEU B 1 67 ? -12.07 35.594 0.422 1 96.12 67 LEU B O 1
ATOM 3690 N N . ILE B 1 68 ? -13.758 36.656 -0.531 1 95.56 68 ILE B N 1
ATOM 3691 C CA . ILE B 1 68 ? -14.648 36.531 0.625 1 95.56 68 ILE B CA 1
ATOM 3692 C C . ILE B 1 68 ? -14.969 35.062 0.892 1 95.56 68 ILE B C 1
ATOM 3694 O O . ILE B 1 68 ? -14.938 34.625 2.041 1 95.56 68 ILE B O 1
ATOM 3698 N N . TYR B 1 69 ? -15.203 34.344 -0.122 1 96.06 69 TYR B N 1
ATOM 3699 C CA . TYR B 1 69 ? -15.508 32.938 0.051 1 96.06 69 TYR B CA 1
ATOM 3700 C C . TYR B 1 69 ? -14.289 32.188 0.58 1 96.06 69 TYR B C 1
ATOM 3702 O O . TYR B 1 69 ? -14.414 31.328 1.464 1 96.06 69 TYR B O 1
ATOM 3710 N N . ALA B 1 70 ? -13.172 32.5 0.043 1 95.5 70 ALA B N 1
ATOM 3711 C CA . ALA B 1 70 ? -11.93 31.859 0.477 1 95.5 70 ALA B CA 1
ATOM 3712 C C . ALA B 1 70 ? -11.703 32.062 1.972 1 95.5 70 ALA B C 1
ATOM 3714 O O . ALA B 1 70 ? -11.117 31.203 2.639 1 95.5 70 ALA B O 1
ATOM 3715 N N . MET B 1 71 ? -12.164 33.156 2.473 1 94.56 71 MET B N 1
ATOM 3716 C CA . MET B 1 71 ? -11.938 33.469 3.875 1 94.56 71 MET B CA 1
ATOM 3717 C C . MET B 1 71 ? -13.078 32.969 4.746 1 94.56 71 MET B C 1
ATOM 3719 O O . MET B 1 71 ? -12.945 32.906 5.969 1 94.56 71 MET B O 1
ATOM 3723 N N . ASP B 1 72 ? -14.148 32.656 4.078 1 93.12 72 ASP B N 1
ATOM 3724 C CA . ASP B 1 72 ? -15.312 32.156 4.809 1 93.12 72 ASP B CA 1
ATOM 3725 C C . ASP B 1 72 ? -16.047 31.078 4.016 1 93.12 72 ASP B C 1
ATOM 3727 O O . ASP B 1 72 ? -17.172 31.297 3.553 1 93.12 72 ASP B O 1
ATOM 3731 N N . ILE B 1 73 ? -15.453 29.922 3.979 1 92.38 73 ILE B N 1
ATOM 3732 C CA . ILE B 1 73 ? -16.031 28.828 3.211 1 92.38 73 ILE B CA 1
ATOM 3733 C C . ILE B 1 73 ? -17.219 28.234 3.963 1 92.38 73 ILE B C 1
ATOM 3735 O O . ILE B 1 73 ? -17.047 27.438 4.895 1 92.38 73 ILE B O 1
ATOM 3739 N N . ASP B 1 74 ? -18.406 28.609 3.559 1 87 74 ASP B N 1
ATOM 3740 C CA . ASP B 1 74 ? -19.672 28.141 4.098 1 87 74 ASP B CA 1
ATOM 3741 C C . ASP B 1 74 ? -19.75 28.344 5.605 1 87 74 ASP B C 1
ATOM 3743 O O . ASP B 1 74 ? -20 27.406 6.363 1 87 74 ASP B O 1
ATOM 3747 N N . ASN B 1 75 ? -19.391 29.484 6.035 1 81 75 ASN B N 1
ATOM 3748 C CA . ASN B 1 75 ? -19.484 29.953 7.414 1 81 75 ASN B CA 1
ATOM 3749 C C . ASN B 1 75 ? -18.484 29.234 8.32 1 81 75 ASN B C 1
ATOM 3751 O O . ASN B 1 75 ? -18.766 28.969 9.484 1 81 75 ASN B O 1
ATOM 3755 N N . TYR B 1 76 ? -17.5 28.844 7.738 1 87.06 76 TYR B N 1
ATOM 3756 C CA . TYR B 1 76 ? -16.422 28.172 8.461 1 87.06 76 TYR B CA 1
ATOM 3757 C C . TYR B 1 76 ? -15.117 28.969 8.336 1 87.06 76 TYR B C 1
ATOM 3759 O O . TYR B 1 76 ? -14.133 28.453 7.801 1 87.06 76 TYR B O 1
ATOM 3767 N N . ALA B 1 77 ? -15.062 30.047 9.008 1 91.5 77 ALA B N 1
ATOM 3768 C CA . ALA B 1 77 ? -14 31.031 8.805 1 91.5 77 ALA B CA 1
ATOM 3769 C C . ALA B 1 77 ? -12.773 30.688 9.641 1 91.5 77 ALA B C 1
ATOM 3771 O O . ALA B 1 77 ? -11.68 31.188 9.383 1 91.5 77 ALA B O 1
ATOM 3772 N N . ARG B 1 78 ? -12.922 29.812 10.508 1 91.19 78 ARG B N 1
ATOM 3773 C CA . ARG B 1 78 ? -11.828 29.531 11.422 1 91.19 78 ARG B CA 1
ATOM 3774 C C . ARG B 1 78 ? -10.75 28.688 10.75 1 91.19 78 ARG B C 1
ATOM 3776 O O . ARG B 1 78 ? -9.594 28.672 11.172 1 91.19 78 ARG B O 1
ATOM 3783 N N . TYR B 1 79 ? -11.125 27.906 9.695 1 93.19 79 TYR B N 1
ATOM 3784 C CA . TYR B 1 79 ? -10.172 27.047 9.008 1 93.19 79 TYR B CA 1
ATOM 3785 C C . TYR B 1 79 ? -9.75 27.656 7.676 1 93.19 79 TYR B C 1
ATOM 3787 O O . TYR B 1 79 ? -10.516 28.375 7.043 1 93.19 79 TYR B O 1
ATOM 3795 N N . TRP B 1 80 ? -8.523 27.297 7.273 1 94.88 80 TRP B N 1
ATOM 3796 C CA . TRP B 1 80 ? -8.023 27.766 5.984 1 94.88 80 TRP B CA 1
ATOM 3797 C C . TRP B 1 80 ? -8.68 27 4.836 1 94.88 80 TRP B C 1
ATOM 3799 O O . TRP B 1 80 ? -8.977 27.578 3.789 1 94.88 80 TRP B O 1
ATOM 3809 N N . HIS B 1 81 ? -8.891 25.688 5.027 1 95.25 81 HIS B N 1
ATOM 3810 C CA . HIS B 1 81 ? -9.375 24.797 3.986 1 95.25 81 HIS B CA 1
ATOM 3811 C C . HIS B 1 81 ? -8.43 24.766 2.793 1 95.25 81 HIS B C 1
ATOM 3813 O O . HIS B 1 81 ? -8.867 24.781 1.643 1 95.25 81 HIS B O 1
ATOM 3819 N N . GLY B 1 82 ? -7.137 24.828 3.062 1 95.69 82 GLY B N 1
ATOM 3820 C CA . GLY B 1 82 ? -6.113 24.906 2.037 1 95.69 82 GLY B CA 1
ATOM 3821 C C . GLY B 1 82 ? -6.148 23.734 1.072 1 95.69 82 GLY B C 1
ATOM 3822 O O . GLY B 1 82 ? -5.648 23.828 -0.05 1 95.69 82 GLY B O 1
ATOM 3823 N N . TYR B 1 83 ? -6.777 22.656 1.479 1 94.44 83 TYR B N 1
ATOM 3824 C CA . TYR B 1 83 ? -6.887 21.469 0.623 1 94.44 83 TYR B CA 1
ATOM 3825 C C . TYR B 1 83 ? -7.66 21.797 -0.649 1 94.44 83 TYR B C 1
ATOM 3827 O O . TYR B 1 83 ? -7.523 21.109 -1.66 1 94.44 83 TYR B O 1
ATOM 3835 N N . HIS B 1 84 ? -8.391 22.812 -0.698 1 96.12 84 HIS B N 1
ATOM 3836 C CA . HIS B 1 84 ? -9.18 23.172 -1.874 1 96.12 84 HIS B CA 1
ATOM 3837 C C . HIS B 1 84 ? -8.281 23.672 -3.006 1 96.12 84 HIS B C 1
ATOM 3839 O O . HIS B 1 84 ? -8.695 23.672 -4.168 1 96.12 84 HIS B O 1
ATOM 3845 N N . THR B 1 85 ? -7.043 24.125 -2.664 1 96.12 85 THR B N 1
ATOM 3846 C CA . THR B 1 85 ? -6.109 24.531 -3.713 1 96.12 85 THR B CA 1
ATOM 3847 C C . THR B 1 85 ? -5.816 23.375 -4.652 1 96.12 85 THR B C 1
ATOM 3849 O O . THR B 1 85 ? -5.551 23.578 -5.84 1 96.12 85 THR B O 1
ATOM 3852 N N . LEU B 1 86 ? -5.961 22.203 -4.172 1 95.81 86 LEU B N 1
ATOM 3853 C CA . LEU B 1 86 ? -5.723 21.031 -4.992 1 95.81 86 LEU B CA 1
ATOM 3854 C C . LEU B 1 86 ? -7.039 20.359 -5.383 1 95.81 86 LEU B C 1
ATOM 3856 O O . LEU B 1 86 ? -7.207 19.938 -6.527 1 95.81 86 LEU B O 1
ATOM 3860 N N . THR B 1 87 ? -7.941 20.297 -4.484 1 96.81 87 THR B N 1
ATOM 3861 C CA . THR B 1 87 ? -9.188 19.562 -4.695 1 96.81 87 THR B CA 1
ATOM 3862 C C . THR B 1 87 ? -10 20.188 -5.828 1 96.81 87 THR B C 1
ATOM 3864 O O . THR B 1 87 ? -10.555 19.469 -6.664 1 96.81 87 THR B O 1
ATOM 3867 N N . ARG B 1 88 ? -10.086 21.484 -5.895 1 97.06 88 ARG B N 1
ATOM 3868 C CA . ARG B 1 88 ? -10.859 22.141 -6.945 1 97.06 88 ARG B CA 1
ATOM 3869 C C . ARG B 1 88 ? -10.234 21.906 -8.312 1 97.06 88 ARG B C 1
ATOM 3871 O O . ARG B 1 88 ? -10.945 21.734 -9.305 1 97.06 88 ARG B O 1
ATOM 3878 N N . ILE B 1 89 ? -8.922 21.906 -8.344 1 96.69 89 ILE B N 1
ATOM 3879 C CA . ILE B 1 89 ? -8.242 21.609 -9.602 1 96.69 89 ILE B CA 1
ATOM 3880 C C . ILE B 1 89 ? -8.523 20.172 -10.031 1 96.69 89 ILE B C 1
ATOM 3882 O O . ILE B 1 89 ? -8.836 19.922 -11.195 1 96.69 89 ILE B O 1
ATOM 3886 N N . LEU B 1 90 ? -8.484 19.266 -9.156 1 96.56 90 LEU B N 1
ATOM 3887 C CA . LEU B 1 90 ? -8.75 17.859 -9.453 1 96.56 90 LEU B CA 1
ATOM 3888 C C . LEU B 1 90 ? -10.195 17.656 -9.898 1 96.56 90 LEU B C 1
ATOM 3890 O O . LEU B 1 90 ? -10.461 16.859 -10.805 1 96.56 90 LEU B O 1
ATOM 3894 N N . LEU B 1 91 ? -11.062 18.391 -9.336 1 97.69 91 LEU B N 1
ATOM 3895 C CA . LEU B 1 91 ? -12.492 18.25 -9.594 1 97.69 91 LEU B CA 1
ATOM 3896 C C . LEU B 1 91 ? -12.852 18.766 -10.984 1 97.69 91 LEU B C 1
ATOM 3898 O O . LEU B 1 91 ? -13.945 18.469 -11.492 1 97.69 91 LEU B O 1
ATOM 3902 N N . VAL B 1 92 ? -11.984 19.578 -11.555 1 96 92 VAL B N 1
ATOM 3903 C CA . VAL B 1 92 ? -12.211 19.984 -12.93 1 96 92 VAL B CA 1
ATOM 3904 C C . VAL B 1 92 ? -12.203 18.766 -13.844 1 96 92 VAL B C 1
ATOM 3906 O O . VAL B 1 92 ? -12.977 18.688 -14.805 1 96 92 VAL B O 1
ATOM 3909 N N . PHE B 1 93 ? -11.461 17.75 -13.453 1 92.75 93 PHE B N 1
ATOM 3910 C CA . PHE B 1 93 ? -11.234 16.641 -14.375 1 92.75 93 PHE B CA 1
ATOM 3911 C C . PHE B 1 93 ? -11.789 15.344 -13.805 1 92.75 93 PHE B C 1
ATOM 3913 O O . PHE B 1 93 ? -12.117 14.422 -14.555 1 92.75 93 PHE B O 1
ATOM 3920 N N . PHE B 1 94 ? -11.914 15.297 -12.469 1 95.25 94 PHE B N 1
ATOM 3921 C CA . PHE B 1 94 ? -12.086 13.977 -11.867 1 95.25 94 PHE B CA 1
ATOM 3922 C C . PHE B 1 94 ? -13.219 13.992 -10.844 1 95.25 94 PHE B C 1
ATOM 3924 O O . PHE B 1 94 ? -13.422 14.984 -10.148 1 95.25 94 PHE B O 1
ATOM 3931 N N . ASN B 1 95 ? -13.938 12.891 -10.773 1 96.44 95 ASN B N 1
ATOM 3932 C CA . ASN B 1 95 ? -14.836 12.664 -9.648 1 96.44 95 ASN B CA 1
ATOM 3933 C C . ASN B 1 95 ? -14.125 11.945 -8.508 1 96.44 95 ASN B C 1
ATOM 3935 O O . ASN B 1 95 ? -12.922 11.703 -8.57 1 96.44 95 ASN B O 1
ATOM 3939 N N . ILE B 1 96 ? -14.859 11.562 -7.453 1 97.38 96 ILE B N 1
ATOM 3940 C CA . ILE B 1 96 ? -14.266 11.086 -6.207 1 97.38 96 ILE B CA 1
ATOM 3941 C C . ILE B 1 96 ? -13.57 9.75 -6.441 1 97.38 96 ILE B C 1
ATOM 3943 O O . ILE B 1 96 ? -12.531 9.469 -5.848 1 97.38 96 ILE B O 1
ATOM 3947 N N . LEU B 1 97 ? -14.094 8.883 -7.297 1 96.5 97 LEU B N 1
ATOM 3948 C CA . LEU B 1 97 ? -13.477 7.586 -7.562 1 96.5 97 LEU B CA 1
ATOM 3949 C C . LEU B 1 97 ? -12.109 7.758 -8.219 1 96.5 97 LEU B C 1
ATOM 3951 O O . LEU B 1 97 ? -11.148 7.074 -7.855 1 96.5 97 LEU B O 1
ATOM 3955 N N . GLN B 1 98 ? -12.039 8.648 -9.148 1 95.88 98 GLN B N 1
ATOM 3956 C CA . GLN B 1 98 ? -10.797 8.945 -9.852 1 95.88 98 GLN B CA 1
ATOM 3957 C C . GLN B 1 98 ? -9.797 9.625 -8.93 1 95.88 98 GLN B C 1
ATOM 3959 O O . GLN B 1 98 ? -8.594 9.352 -9 1 95.88 98 GLN B O 1
ATOM 3964 N N . ILE B 1 99 ? -10.234 10.461 -8.055 1 97 99 ILE B N 1
ATOM 3965 C CA . ILE B 1 99 ? -9.367 11.133 -7.09 1 97 99 ILE B CA 1
ATOM 3966 C C . ILE B 1 99 ? -8.805 10.102 -6.109 1 97 99 ILE B C 1
ATOM 3968 O O . ILE B 1 99 ? -7.613 10.141 -5.789 1 97 99 ILE B O 1
ATOM 3972 N N . ARG B 1 100 ? -9.664 9.195 -5.652 1 97.56 100 ARG B N 1
ATOM 3973 C CA . ARG B 1 100 ? -9.195 8.117 -4.781 1 97.56 100 ARG B CA 1
ATOM 3974 C C . ARG B 1 100 ? -8.078 7.32 -5.441 1 97.56 100 ARG B C 1
ATOM 3976 O O . ARG B 1 100 ? -7.094 6.969 -4.793 1 97.56 100 ARG B O 1
ATOM 3983 N N . TYR B 1 101 ? -8.258 7.055 -6.723 1 96.94 101 TYR B N 1
ATOM 3984 C CA . TYR B 1 101 ? -7.246 6.312 -7.469 1 96.94 101 TYR B CA 1
ATOM 3985 C C . TYR B 1 101 ? -5.93 7.082 -7.52 1 96.94 101 TYR B C 1
ATOM 3987 O O . TYR B 1 101 ? -4.855 6.504 -7.34 1 96.94 101 TYR B O 1
ATOM 3995 N N . LEU B 1 102 ? -5.984 8.375 -7.719 1 96.5 102 LEU B N 1
ATOM 3996 C CA . LEU B 1 102 ? -4.801 9.227 -7.758 1 96.5 102 LEU B CA 1
ATOM 3997 C C . LEU B 1 102 ? -4.117 9.273 -6.395 1 96.5 102 LEU B C 1
ATOM 3999 O O . LEU B 1 102 ? -2.889 9.234 -6.312 1 96.5 102 LEU B O 1
ATOM 4003 N N . LEU B 1 103 ? -4.934 9.375 -5.383 1 97.94 103 LEU B N 1
ATOM 4004 C CA . LEU B 1 103 ? -4.383 9.398 -4.031 1 97.94 103 LEU B CA 1
ATOM 4005 C C . LEU B 1 103 ? -3.641 8.102 -3.729 1 97.94 103 LEU B C 1
ATOM 4007 O O . LEU B 1 103 ? -2.541 8.125 -3.17 1 97.94 103 LEU B O 1
ATOM 4011 N N . MET B 1 104 ? -4.234 6.977 -4.102 1 97.94 104 MET B N 1
ATOM 4012 C CA . MET B 1 104 ? -3.592 5.676 -3.936 1 97.94 104 MET B CA 1
ATOM 4013 C C . MET B 1 104 ? -2.264 5.625 -4.684 1 97.94 104 MET B C 1
ATOM 4015 O O . MET B 1 104 ? -1.257 5.172 -4.141 1 97.94 104 MET B O 1
ATOM 4019 N N . MET B 1 105 ? -2.277 6.156 -5.855 1 97.44 105 MET B N 1
ATOM 4020 C CA . MET B 1 105 ? -1.082 6.172 -6.695 1 97.44 105 MET B CA 1
ATOM 4021 C C . MET B 1 105 ? 0.026 6.996 -6.051 1 97.44 105 MET B C 1
ATOM 4023 O O . MET B 1 105 ? 1.156 6.523 -5.91 1 97.44 105 MET B O 1
ATOM 4027 N N . VAL B 1 106 ? -0.268 8.203 -5.609 1 98.19 106 VAL B N 1
ATOM 4028 C CA . VAL B 1 106 ? 0.719 9.102 -5.023 1 98.19 106 VAL B CA 1
ATOM 4029 C C . VAL B 1 106 ? 1.235 8.516 -3.709 1 98.19 106 VAL B C 1
ATOM 4031 O O . VAL B 1 106 ? 2.43 8.602 -3.414 1 98.19 106 VAL B O 1
ATOM 4034 N N . PHE B 1 107 ? 0.327 7.93 -2.951 1 98.5 107 PHE B N 1
ATOM 4035 C CA . PHE B 1 107 ? 0.721 7.328 -1.682 1 98.5 107 PHE B CA 1
ATOM 4036 C C . PHE B 1 107 ? 1.745 6.223 -1.902 1 98.5 107 PHE B C 1
ATOM 4038 O O . PHE B 1 107 ? 2.799 6.207 -1.263 1 98.5 107 PHE B O 1
ATOM 4045 N N . TYR B 1 108 ? 1.48 5.297 -2.842 1 98.56 108 TYR B N 1
ATOM 4046 C CA . TYR B 1 108 ? 2.389 4.18 -3.094 1 98.56 108 TYR B CA 1
ATOM 4047 C C . TYR B 1 108 ? 3.717 4.676 -3.654 1 98.56 108 TYR B C 1
ATOM 4049 O O . TYR B 1 108 ? 4.773 4.125 -3.34 1 98.56 108 TYR B O 1
ATOM 4057 N N . LEU B 1 109 ? 3.676 5.691 -4.441 1 98.38 109 LEU B N 1
ATOM 4058 C CA . LEU B 1 109 ? 4.902 6.277 -4.973 1 98.38 109 LEU B CA 1
ATOM 4059 C C . LEU B 1 109 ? 5.758 6.855 -3.848 1 98.38 109 LEU B C 1
ATOM 4061 O O . LEU B 1 109 ? 6.945 6.539 -3.742 1 98.38 109 LEU B O 1
ATOM 4065 N N . LEU B 1 110 ? 5.121 7.633 -2.986 1 98.69 110 LEU B N 1
ATOM 4066 C CA . LEU B 1 110 ? 5.848 8.258 -1.888 1 98.69 110 LEU B CA 1
ATOM 4067 C C . LEU B 1 110 ? 6.324 7.211 -0.885 1 98.69 110 LEU B C 1
ATOM 4069 O O . LEU B 1 110 ? 7.434 7.309 -0.361 1 98.69 110 LEU B O 1
ATOM 4073 N N . PHE B 1 111 ? 5.457 6.211 -0.615 1 98.62 111 PHE B N 1
ATOM 4074 C CA . PHE B 1 111 ? 5.824 5.121 0.278 1 98.62 111 PHE B CA 1
ATOM 4075 C C . PHE B 1 111 ? 7.066 4.398 -0.235 1 98.62 111 PHE B C 1
ATOM 4077 O O . PHE B 1 111 ? 8 4.137 0.528 1 98.62 111 PHE B O 1
ATOM 4084 N N . GLY B 1 112 ? 7.074 4.082 -1.555 1 98.56 112 GLY B N 1
ATOM 4085 C CA . GLY B 1 112 ? 8.234 3.455 -2.162 1 98.56 112 GLY B CA 1
ATOM 4086 C C . GLY B 1 112 ? 9.492 4.301 -2.062 1 98.56 112 GLY B C 1
ATOM 4087 O O . GLY B 1 112 ? 10.555 3.805 -1.686 1 98.56 112 GLY B O 1
ATOM 4088 N N . ILE B 1 113 ? 9.375 5.594 -2.295 1 98.31 113 ILE B N 1
ATOM 4089 C CA . ILE B 1 113 ? 10.508 6.516 -2.24 1 98.31 113 ILE B CA 1
ATOM 4090 C C . ILE B 1 113 ? 11.031 6.605 -0.81 1 98.31 113 ILE B C 1
ATOM 4092 O O . ILE B 1 113 ? 12.242 6.586 -0.584 1 98.31 113 ILE B O 1
ATOM 4096 N N . THR B 1 114 ? 10.109 6.668 0.135 1 98.75 114 THR B N 1
ATOM 4097 C CA . THR B 1 114 ? 10.516 6.738 1.534 1 98.75 114 THR B CA 1
ATOM 4098 C C . THR B 1 114 ? 11.273 5.477 1.941 1 98.75 114 THR B C 1
ATOM 4100 O O . THR B 1 114 ? 12.297 5.555 2.633 1 98.75 114 THR B O 1
ATOM 4103 N N . CYS B 1 115 ? 10.797 4.324 1.506 1 98.69 115 CYS B N 1
ATOM 4104 C CA . CYS B 1 115 ? 11.5 3.078 1.808 1 98.69 115 CYS B CA 1
ATOM 4105 C C . CYS B 1 115 ? 12.914 3.094 1.24 1 98.69 115 CYS B C 1
ATOM 4107 O O . CYS B 1 115 ? 13.859 2.674 1.91 1 98.69 115 CYS B O 1
ATOM 4109 N N . ILE B 1 116 ? 13.047 3.588 0.046 1 98.62 116 ILE B N 1
ATOM 4110 C CA . ILE B 1 116 ? 14.344 3.652 -0.618 1 98.62 116 ILE B CA 1
ATOM 4111 C C . ILE B 1 116 ? 15.281 4.574 0.163 1 98.62 116 ILE B C 1
ATOM 4113 O O . ILE B 1 116 ? 16.422 4.215 0.444 1 98.62 116 ILE B O 1
ATOM 4117 N N . LEU B 1 117 ? 14.773 5.723 0.521 1 98.69 117 LEU B N 1
ATOM 4118 C CA . LEU B 1 117 ? 15.594 6.707 1.218 1 98.69 117 LEU B CA 1
ATOM 4119 C C . LEU B 1 117 ? 15.977 6.211 2.607 1 98.69 117 LEU B C 1
ATOM 4121 O O . LEU B 1 117 ? 17.109 6.422 3.055 1 98.69 117 LEU B O 1
ATOM 4125 N N . LEU B 1 118 ? 15.078 5.551 3.283 1 98.69 118 LEU B N 1
ATOM 4126 C CA . LEU B 1 118 ? 15.367 4.984 4.598 1 98.69 118 LEU B CA 1
ATOM 4127 C C . LEU B 1 118 ? 16.438 3.902 4.492 1 98.69 118 LEU B C 1
ATOM 4129 O O . LEU B 1 118 ? 17.344 3.83 5.336 1 98.69 118 LEU B O 1
ATOM 4133 N N . TYR B 1 119 ? 16.328 3.121 3.488 1 98.25 119 TYR B N 1
ATOM 4134 C CA . TYR B 1 119 ? 17.328 2.072 3.305 1 98.25 119 TYR B CA 1
ATOM 4135 C C . TYR B 1 119 ? 18.703 2.672 3.029 1 98.25 119 TYR B C 1
ATOM 4137 O O . TYR B 1 119 ? 19.719 2.162 3.512 1 98.25 119 TYR B O 1
ATOM 4145 N N . LYS B 1 120 ? 18.703 3.695 2.227 1 97.44 120 LYS B N 1
ATOM 4146 C CA . LYS B 1 120 ? 19.969 4.359 1.912 1 97.44 120 LYS B CA 1
ATOM 4147 C C . LYS B 1 120 ? 20.641 4.891 3.176 1 97.44 120 LYS B C 1
ATOM 4149 O O . LYS B 1 120 ? 21.859 4.848 3.299 1 97.44 120 LYS B O 1
ATOM 4154 N N . ARG B 1 121 ? 19.781 5.332 4.105 1 97.12 121 ARG B N 1
ATOM 4155 C CA . ARG B 1 121 ? 20.328 5.996 5.289 1 97.12 121 ARG B CA 1
ATOM 4156 C C . ARG B 1 121 ? 20.562 4.996 6.414 1 97.12 121 ARG B C 1
ATOM 4158 O O . ARG B 1 121 ? 21.531 5.113 7.16 1 97.12 121 ARG B O 1
ATOM 4165 N N . PHE B 1 122 ? 19.672 4.027 6.508 1 97.06 122 PHE B N 1
ATOM 4166 C CA . PHE B 1 122 ? 19.672 3.232 7.73 1 97.06 122 PHE B CA 1
ATOM 4167 C C . PHE B 1 122 ? 19.609 1.744 7.41 1 97.06 122 PHE B C 1
ATOM 4169 O O . PHE B 1 122 ? 19.484 0.916 8.312 1 97.06 122 PHE B O 1
ATOM 4176 N N . LYS B 1 123 ? 19.641 1.414 6.098 1 97.06 123 LYS B N 1
ATOM 4177 C CA . LYS B 1 123 ? 19.453 0.03 5.672 1 97.06 123 LYS B CA 1
ATOM 4178 C C . LYS B 1 123 ? 18.141 -0.535 6.191 1 97.06 123 LYS B C 1
ATOM 4180 O O . LYS B 1 123 ? 17.125 0.172 6.238 1 97.06 123 LYS B O 1
ATOM 4185 N N . LEU B 1 124 ? 18.062 -1.762 6.484 1 96.94 124 LEU B N 1
ATOM 4186 C CA . LEU B 1 124 ? 16.797 -2.383 6.891 1 96.94 124 LEU B CA 1
ATOM 4187 C C . LEU B 1 124 ? 16.453 -2.004 8.32 1 96.94 124 LEU B C 1
ATOM 4189 O O . LEU B 1 124 ? 15.281 -2.074 8.719 1 96.94 124 LEU B O 1
ATOM 4193 N N . ALA B 1 125 ? 17.422 -1.588 9.086 1 96.94 125 ALA B N 1
ATOM 4194 C CA . ALA B 1 125 ? 17.219 -1.246 10.492 1 96.94 125 ALA B CA 1
ATOM 4195 C C . ALA B 1 125 ? 16.234 -0.088 10.641 1 96.94 125 ALA B C 1
ATOM 4197 O O . ALA B 1 125 ? 15.469 -0.035 11.602 1 96.94 125 ALA B O 1
ATOM 4198 N N . GLY B 1 126 ? 16.297 0.839 9.711 1 97.38 126 GLY B N 1
ATOM 4199 C CA . GLY B 1 126 ? 15.359 1.944 9.734 1 97.38 126 GLY B CA 1
ATOM 4200 C C . GLY B 1 126 ? 14.117 1.688 8.898 1 97.38 126 GLY B C 1
ATOM 4201 O O . GLY B 1 126 ? 13.047 2.213 9.195 1 97.38 126 GLY B O 1
ATOM 4202 N N . THR B 1 127 ? 14.227 0.837 7.887 1 98.38 127 THR B N 1
ATOM 4203 C CA . THR B 1 127 ? 13.18 0.651 6.883 1 98.38 127 THR B CA 1
ATOM 4204 C C . THR B 1 127 ? 12.094 -0.279 7.406 1 98.38 127 THR B C 1
ATOM 4206 O O . THR B 1 127 ? 10.898 0.012 7.266 1 98.38 127 THR B O 1
ATOM 4209 N N . ILE B 1 128 ? 12.438 -1.354 8.062 1 97.69 128 ILE B N 1
ATOM 4210 C CA . ILE B 1 128 ? 11.492 -2.365 8.508 1 97.69 128 ILE B CA 1
ATOM 4211 C C . ILE B 1 128 ? 10.578 -1.776 9.586 1 97.69 128 ILE B C 1
ATOM 4213 O O . ILE B 1 128 ? 9.359 -1.884 9.5 1 97.69 128 ILE B O 1
ATOM 4217 N N . PRO B 1 129 ? 11.156 -1.088 10.562 1 98.06 129 PRO B N 1
ATOM 4218 C CA . PRO B 1 129 ? 10.273 -0.47 11.555 1 98.06 129 PRO B CA 1
ATOM 4219 C C . PRO B 1 129 ? 9.312 0.544 10.938 1 98.06 129 PRO B C 1
ATOM 4221 O O . PRO B 1 129 ? 8.156 0.647 11.367 1 98.06 129 PRO B O 1
ATOM 4224 N N . PHE B 1 130 ? 9.781 1.287 9.969 1 98.75 130 PHE B N 1
ATOM 4225 C CA . PHE B 1 130 ? 8.922 2.256 9.305 1 98.75 130 PHE B CA 1
ATOM 4226 C C . PHE B 1 130 ? 7.75 1.558 8.625 1 98.75 130 PHE B C 1
ATOM 4228 O O . PHE B 1 130 ? 6.598 1.957 8.797 1 98.75 130 PHE B O 1
ATOM 4235 N N . ILE B 1 131 ? 8.023 0.51 7.887 1 98.5 131 ILE B N 1
ATOM 4236 C CA . ILE B 1 131 ? 6.984 -0.21 7.156 1 98.5 131 ILE B CA 1
ATOM 4237 C C . ILE B 1 131 ? 5.992 -0.823 8.141 1 98.5 131 ILE B C 1
ATOM 4239 O O . ILE B 1 131 ? 4.777 -0.676 7.984 1 98.5 131 ILE B O 1
ATOM 4243 N N . LEU B 1 132 ? 6.508 -1.447 9.188 1 96.88 132 LEU B N 1
ATOM 4244 C CA . LEU B 1 132 ? 5.652 -2.107 10.164 1 96.88 132 LEU B CA 1
ATOM 4245 C C . LEU B 1 132 ? 4.773 -1.093 10.883 1 96.88 132 LEU B C 1
ATOM 4247 O O . LEU B 1 132 ? 3.607 -1.371 11.18 1 96.88 132 LEU B O 1
ATOM 4251 N N . SER B 1 133 ? 5.344 0.039 11.18 1 98.12 133 SER B N 1
ATOM 4252 C CA . SER B 1 133 ? 4.543 1.063 11.844 1 98.12 133 SER B CA 1
ATOM 4253 C C . SER B 1 133 ? 3.434 1.576 10.93 1 98.12 133 SER B C 1
ATOM 4255 O O . SER B 1 133 ? 2.324 1.854 11.383 1 98.12 133 SER B O 1
ATOM 4257 N N . MET B 1 134 ? 3.678 1.713 9.648 1 98.19 134 MET B N 1
ATOM 4258 C CA . MET B 1 134 ? 2.693 2.195 8.688 1 98.19 134 MET B CA 1
ATOM 4259 C C . MET B 1 134 ? 1.502 1.246 8.602 1 98.19 134 MET B C 1
ATOM 4261 O O . MET B 1 134 ? 0.371 1.681 8.383 1 98.19 134 MET B O 1
ATOM 4265 N N . ILE B 1 135 ? 1.722 -0.028 8.883 1 97.62 135 ILE B N 1
ATOM 4266 C CA . ILE B 1 135 ? 0.653 -1.018 8.82 1 97.62 135 ILE B CA 1
ATOM 4267 C C . ILE B 1 135 ? -0.375 -0.739 9.914 1 97.62 135 ILE B C 1
ATOM 4269 O O . ILE B 1 135 ? -1.572 -0.958 9.719 1 97.62 135 ILE B O 1
ATOM 4273 N N . SER B 1 136 ? 0.069 -0.204 10.977 1 95.94 136 SER B N 1
ATOM 4274 C CA . SER B 1 136 ? -0.779 -0.028 12.148 1 95.94 136 SER B CA 1
ATOM 4275 C C . SER B 1 136 ? -1.849 1.032 11.906 1 95.94 136 SER B C 1
ATOM 4277 O O . SER B 1 136 ? -2.846 1.094 12.625 1 95.94 136 SER B O 1
ATOM 4279 N N . ILE B 1 137 ? -1.69 1.807 10.883 1 97.38 137 ILE B N 1
ATOM 4280 C CA . ILE B 1 137 ? -2.656 2.877 10.656 1 97.38 137 ILE B CA 1
ATOM 4281 C C . ILE B 1 137 ? -3.613 2.479 9.539 1 97.38 137 ILE B C 1
ATOM 4283 O O . ILE B 1 137 ? -4.406 3.299 9.07 1 97.38 137 ILE B O 1
ATOM 4287 N N . TYR B 1 138 ? -3.492 1.231 9.016 1 97.62 138 TYR B N 1
ATOM 4288 C CA . TYR B 1 138 ? -4.332 0.744 7.93 1 97.62 138 TYR B CA 1
ATOM 4289 C C . TYR B 1 138 ? -4.203 1.632 6.695 1 97.62 138 TYR B C 1
ATOM 4291 O O . TYR B 1 138 ? -5.172 2.271 6.281 1 97.62 138 TYR B O 1
ATOM 4299 N N . PRO B 1 139 ? -3.043 1.545 6.066 1 97.88 139 PRO B N 1
ATOM 4300 C CA . PRO B 1 139 ? -2.721 2.461 4.969 1 97.88 139 PRO B CA 1
ATOM 4301 C C . PRO B 1 139 ? -3.701 2.352 3.803 1 97.88 139 PRO B C 1
ATOM 4303 O O . PRO B 1 139 ? -3.875 3.311 3.047 1 97.88 139 PRO B O 1
ATOM 4306 N N . ASN B 1 140 ? -4.449 1.242 3.625 1 97.69 140 ASN B N 1
ATOM 4307 C CA . ASN B 1 140 ? -5.418 1.081 2.545 1 97.69 140 ASN B CA 1
ATOM 4308 C C . ASN B 1 140 ? -6.574 2.068 2.678 1 97.69 140 ASN B C 1
ATOM 4310 O O . ASN B 1 140 ? -7.145 2.502 1.675 1 97.69 140 ASN B O 1
ATOM 4314 N N . THR B 1 141 ? -6.918 2.396 3.918 1 97.62 141 THR B N 1
ATOM 4315 C CA . THR B 1 141 ? -7.977 3.367 4.176 1 97.62 141 THR B CA 1
ATOM 4316 C C . THR B 1 141 ? -7.465 4.789 3.977 1 97.62 141 THR B C 1
ATOM 4318 O O . THR B 1 141 ? -8.125 5.613 3.344 1 97.62 141 THR B O 1
ATOM 4321 N N . VAL B 1 142 ? -6.285 5.004 4.383 1 97.38 142 VAL B N 1
ATOM 4322 C CA . VAL B 1 142 ? -5.676 6.328 4.387 1 97.38 142 VAL B CA 1
ATOM 4323 C C . VAL B 1 142 ? -5.418 6.781 2.949 1 97.38 142 VAL B C 1
ATOM 4325 O O . VAL B 1 142 ? -5.633 7.945 2.609 1 97.38 142 VAL B O 1
ATOM 4328 N N . ASN B 1 143 ? -5.055 5.844 2.105 1 97.69 143 ASN B N 1
ATOM 4329 C CA . ASN B 1 143 ? -4.602 6.25 0.779 1 97.69 143 ASN B CA 1
ATOM 4330 C C . ASN B 1 143 ? -5.766 6.387 -0.194 1 97.69 143 ASN B C 1
ATOM 4332 O O . ASN B 1 143 ? -5.57 6.715 -1.366 1 97.69 143 ASN B O 1
ATOM 4336 N N . THR B 1 144 ? -7.039 6.188 0.303 1 97.31 144 THR B N 1
ATOM 4337 C CA . THR B 1 144 ? -8.203 6.32 -0.567 1 97.31 144 THR B CA 1
ATOM 4338 C C . THR B 1 144 ? -9.258 7.207 0.078 1 97.31 144 THR B C 1
ATOM 4340 O O . THR B 1 144 ? -10.438 7.137 -0.278 1 97.31 144 THR B O 1
ATOM 4343 N N . SER B 1 145 ? -8.906 7.945 1.088 1 96.69 145 SER B N 1
ATOM 4344 C CA . SER B 1 145 ? -9.766 8.93 1.734 1 96.69 145 SER B CA 1
ATOM 4345 C C . SER B 1 145 ? -9.242 10.352 1.512 1 96.69 145 SER B C 1
ATOM 4347 O O . SER B 1 145 ? -8.07 10.633 1.767 1 96.69 145 SER B O 1
ATOM 4349 N N . LEU B 1 146 ? -10.086 11.156 1.097 1 94.88 146 LEU B N 1
ATOM 4350 C CA . LEU B 1 146 ? -9.703 12.531 0.789 1 94.88 146 LEU B CA 1
ATOM 4351 C C . LEU B 1 146 ? -9.211 13.25 2.041 1 94.88 146 LEU B C 1
ATOM 4353 O O . LEU B 1 146 ? -8.141 13.852 2.037 1 94.88 146 LEU B O 1
ATOM 4357 N N . GLN B 1 147 ? -9.938 13.117 3.062 1 93.88 147 GLN B N 1
ATOM 4358 C CA . GLN B 1 147 ? -9.648 13.836 4.297 1 93.88 147 GLN B CA 1
ATOM 4359 C C . GLN B 1 147 ? -8.406 13.281 4.98 1 93.88 147 GLN B C 1
ATOM 4361 O O . GLN B 1 147 ? -7.582 14.039 5.5 1 93.88 147 GLN B O 1
ATOM 4366 N N . PHE B 1 148 ? -8.18 11.984 4.957 1 96 148 PHE B N 1
ATOM 4367 C CA . PHE B 1 148 ? -7.094 11.359 5.699 1 96 148 PHE B CA 1
ATOM 4368 C C . PHE B 1 148 ? -5.777 11.477 4.934 1 96 148 PHE B C 1
ATOM 4370 O O . PHE B 1 148 ? -4.711 11.609 5.539 1 96 148 PHE B O 1
ATOM 4377 N N . SER B 1 149 ? -5.82 11.453 3.688 1 96.44 149 SER B N 1
ATOM 4378 C CA . SER B 1 149 ? -4.625 11.305 2.861 1 96.44 149 SER B CA 1
ATOM 4379 C C . SER B 1 149 ? -3.727 12.531 2.961 1 96.44 149 SER B C 1
ATOM 4381 O O . SER B 1 149 ? -2.502 12.414 2.918 1 96.44 149 SER B O 1
ATOM 4383 N N . SER B 1 150 ? -4.289 13.719 3.094 1 95.69 150 SER B N 1
ATOM 4384 C CA . SER B 1 150 ? -3.539 14.969 2.99 1 95.69 150 SER B CA 1
ATOM 4385 C C . SER B 1 150 ? -2.377 14.992 3.977 1 95.69 150 SER B C 1
ATOM 4387 O O . SER B 1 150 ? -1.228 15.203 3.586 1 95.69 150 SER B O 1
ATOM 4389 N N . VAL B 1 151 ? -2.66 14.711 5.203 1 97.75 151 VAL B N 1
ATOM 4390 C CA . VAL B 1 151 ? -1.631 14.82 6.23 1 97.75 151 VAL B CA 1
ATOM 4391 C C . VAL B 1 151 ? -0.599 13.711 6.051 1 97.75 151 VAL B C 1
ATOM 4393 O O . VAL B 1 151 ? 0.593 13.914 6.297 1 97.75 151 VAL B O 1
ATOM 4396 N N . PHE B 1 152 ? -1.009 12.555 5.629 1 98.31 152 PHE B N 1
ATOM 4397 C CA . PHE B 1 152 ? -0.084 11.438 5.465 1 98.31 152 PHE B CA 1
ATOM 4398 C C . PHE B 1 152 ? 0.837 11.672 4.273 1 98.31 152 PHE B C 1
ATOM 4400 O O . PHE B 1 152 ? 2.027 11.352 4.332 1 98.31 152 PHE B O 1
ATOM 4407 N N . LEU B 1 153 ? 0.286 12.219 3.207 1 98.38 153 LEU B N 1
ATOM 4408 C CA . LEU B 1 153 ? 1.125 12.562 2.066 1 98.38 153 LEU B CA 1
ATOM 4409 C C . LEU B 1 153 ? 2.145 13.633 2.447 1 98.38 153 LEU B C 1
ATOM 4411 O O . LEU B 1 153 ? 3.322 13.531 2.1 1 98.38 153 LEU B O 1
ATOM 4415 N N . LEU B 1 154 ? 1.735 14.633 3.213 1 98.62 154 LEU B N 1
ATOM 4416 C CA . LEU B 1 154 ? 2.648 15.664 3.697 1 98.62 154 LEU B CA 1
ATOM 4417 C C . LEU B 1 154 ? 3.729 15.055 4.586 1 98.62 154 LEU B C 1
ATOM 4419 O O . LEU B 1 154 ? 4.902 15.414 4.477 1 98.62 154 LEU B O 1
ATOM 4423 N N . THR B 1 155 ? 3.281 14.156 5.445 1 98.88 155 THR B N 1
ATOM 4424 C CA . THR B 1 155 ? 4.223 13.516 6.355 1 98.88 155 THR B CA 1
ATOM 4425 C C . THR B 1 155 ? 5.309 12.781 5.578 1 98.88 155 THR B C 1
ATOM 4427 O O . THR B 1 155 ? 6.496 12.898 5.898 1 98.88 155 THR B O 1
ATOM 4430 N N . LEU B 1 156 ? 4.906 12.039 4.566 1 98.81 156 LEU B N 1
ATOM 4431 C CA . LEU B 1 156 ? 5.871 11.305 3.752 1 98.81 156 LEU B CA 1
ATOM 4432 C C . LEU B 1 156 ? 6.777 12.266 2.99 1 98.81 156 LEU B C 1
ATOM 4434 O O . LEU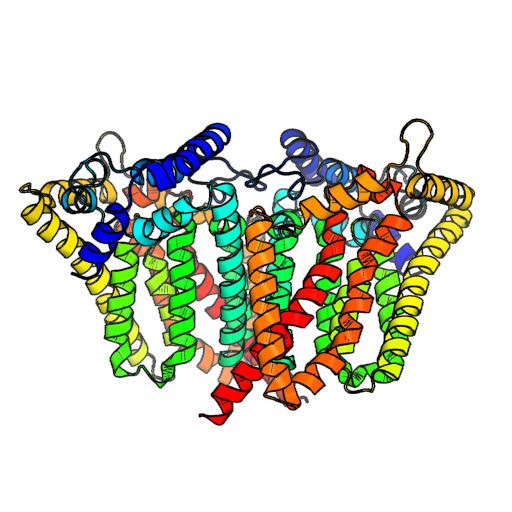 B 1 156 ? 7.992 12.062 2.939 1 98.81 156 LEU B O 1
ATOM 4438 N N . ILE B 1 157 ? 6.215 13.32 2.441 1 98.81 157 ILE B N 1
ATOM 4439 C CA . ILE B 1 157 ? 6.988 14.305 1.699 1 98.81 157 ILE B CA 1
ATOM 4440 C C . ILE B 1 157 ? 8 14.969 2.629 1 98.81 157 ILE B C 1
ATOM 4442 O O . ILE B 1 157 ? 9.18 15.078 2.291 1 98.81 157 ILE B O 1
ATOM 4446 N N . PHE B 1 158 ? 7.574 15.414 3.814 1 98.69 158 PHE B N 1
ATOM 4447 C CA . PHE B 1 158 ? 8.445 16.078 4.77 1 98.69 158 PHE B CA 1
ATOM 4448 C C . PHE B 1 158 ? 9.555 15.148 5.242 1 98.69 158 PHE B C 1
ATOM 4450 O O . PHE B 1 158 ? 10.703 15.57 5.398 1 98.69 158 PHE B O 1
ATOM 4457 N N . THR B 1 159 ? 9.18 13.906 5.484 1 98.69 159 THR B N 1
ATOM 4458 C CA . THR B 1 159 ? 10.172 12.906 5.863 1 98.69 159 THR B CA 1
ATOM 4459 C C . THR B 1 159 ? 11.219 12.734 4.762 1 98.69 159 THR B C 1
ATOM 4461 O O . THR B 1 159 ? 12.414 12.688 5.035 1 98.69 159 THR B O 1
ATOM 4464 N N . ASP B 1 160 ? 10.781 12.672 3.52 1 98.44 160 ASP B N 1
ATOM 4465 C CA . ASP B 1 160 ? 11.688 12.523 2.387 1 98.44 160 ASP B CA 1
ATOM 4466 C C . ASP B 1 160 ? 12.609 13.734 2.256 1 98.44 160 ASP B C 1
ATOM 4468 O O . ASP B 1 160 ? 13.797 13.586 1.946 1 98.44 160 ASP B O 1
ATOM 4472 N N . ILE B 1 161 ? 12.047 14.883 2.514 1 97.94 161 ILE B N 1
ATOM 4473 C CA . ILE B 1 161 ? 12.844 16.109 2.461 1 97.94 161 ILE B CA 1
ATOM 4474 C C . ILE B 1 161 ? 13.977 16.031 3.484 1 97.94 161 ILE B C 1
ATOM 4476 O O . ILE B 1 161 ? 15.125 16.344 3.172 1 97.94 161 ILE B O 1
ATOM 4480 N N . ILE B 1 162 ? 13.641 15.594 4.676 1 97.62 162 ILE B N 1
ATOM 4481 C CA . ILE B 1 162 ? 14.641 15.461 5.73 1 97.62 162 ILE B CA 1
ATOM 4482 C C . ILE B 1 162 ? 15.695 14.438 5.312 1 97.62 162 ILE B C 1
ATOM 4484 O O . ILE B 1 162 ? 16.891 14.68 5.445 1 97.62 162 ILE B O 1
ATOM 4488 N N . LEU B 1 163 ? 15.273 13.336 4.781 1 97.62 163 LEU B N 1
ATOM 4489 C CA . LEU B 1 163 ? 16.188 12.25 4.441 1 97.62 163 LEU B CA 1
ATOM 4490 C C . LEU B 1 163 ? 17.109 12.648 3.291 1 97.62 163 LEU B C 1
ATOM 4492 O O . LEU B 1 163 ? 18.25 12.211 3.234 1 97.62 163 LEU B O 1
ATOM 4496 N N . ILE B 1 164 ? 16.594 13.469 2.414 1 96.44 164 ILE B N 1
ATOM 4497 C CA . ILE B 1 164 ? 17.359 13.859 1.236 1 96.44 164 ILE B CA 1
ATOM 4498 C C . ILE B 1 164 ? 18.312 15 1.596 1 96.44 164 ILE B C 1
ATOM 4500 O O . ILE B 1 164 ? 19.484 14.977 1.215 1 96.44 164 ILE B O 1
ATOM 4504 N N . PHE B 1 165 ? 17.906 15.93 2.438 1 94.62 165 PHE B N 1
ATOM 4505 C CA . PHE B 1 165 ? 18.625 17.188 2.545 1 94.62 165 PHE B CA 1
ATOM 4506 C C . PHE B 1 165 ? 19.203 17.359 3.945 1 94.62 165 PHE B C 1
ATOM 4508 O O . PHE B 1 165 ? 19.625 18.469 4.316 1 94.62 165 PHE B O 1
ATOM 4515 N N . TYR B 1 166 ? 19.203 16.406 4.707 1 92.94 166 TYR B N 1
ATOM 4516 C CA . TYR B 1 166 ? 19.578 16.5 6.109 1 92.94 166 TYR B CA 1
ATOM 4517 C C . TYR B 1 166 ? 20.875 17.281 6.277 1 92.94 166 TYR B C 1
ATOM 4519 O O . TYR B 1 166 ? 20.984 18.172 7.121 1 92.94 166 TYR B O 1
ATOM 4527 N N . GLU B 1 167 ? 21.938 16.938 5.492 1 90.25 167 GLU B N 1
ATOM 4528 C CA . GLU B 1 167 ? 23.25 17.547 5.641 1 90.25 167 GLU B CA 1
ATOM 4529 C C . GLU B 1 167 ? 23.234 19.016 5.195 1 90.25 167 GLU B C 1
ATOM 4531 O O . GLU B 1 167 ? 24.016 19.828 5.695 1 90.25 167 GLU B O 1
ATOM 4536 N N . LYS B 1 168 ? 22.359 19.281 4.352 1 88.62 168 LYS B N 1
ATOM 4537 C CA . LYS B 1 168 ? 22.344 20.609 3.762 1 88.62 168 LYS B CA 1
ATOM 4538 C C . LYS B 1 168 ? 21.484 21.562 4.594 1 88.62 168 LYS B C 1
ATOM 4540 O O . LYS B 1 168 ? 21.594 22.781 4.457 1 88.62 168 LYS B O 1
ATOM 4545 N N . ILE B 1 169 ? 20.719 21.031 5.492 1 82.06 169 ILE B N 1
ATOM 4546 C CA . ILE B 1 169 ? 19.734 21.859 6.172 1 82.06 169 ILE B CA 1
ATOM 4547 C C . ILE B 1 169 ? 20.219 22.188 7.582 1 82.06 169 ILE B C 1
ATOM 4549 O O . ILE B 1 169 ? 19.438 22.594 8.438 1 82.06 169 ILE B O 1
ATOM 4553 N N . ASN B 1 170 ? 21.344 22.391 7.902 1 73.56 170 ASN B N 1
ATOM 4554 C CA . ASN B 1 170 ? 21.844 22.672 9.25 1 73.56 170 ASN B CA 1
ATOM 4555 C C . ASN B 1 170 ? 20.938 23.641 9.984 1 73.56 170 ASN B C 1
ATOM 4557 O O . ASN B 1 170 ? 19.984 23.234 10.656 1 73.56 170 ASN B O 1
ATOM 4561 N N . LEU B 1 171 ? 21.219 24.906 9.875 1 63 171 LEU B N 1
ATOM 4562 C CA . LEU B 1 171 ? 20.453 25.953 10.555 1 63 171 LEU B CA 1
ATOM 4563 C C . LEU B 1 171 ? 19.078 26.125 9.906 1 63 171 LEU B C 1
ATOM 4565 O O . LEU B 1 171 ? 18.156 26.656 10.523 1 63 171 LEU B O 1
ATOM 4569 N N . LYS B 1 172 ? 18.844 25.438 9.055 1 87.5 172 LYS B N 1
ATOM 4570 C CA . LYS B 1 172 ? 17.625 25.641 8.289 1 87.5 172 LYS B CA 1
ATOM 4571 C C . LYS B 1 172 ? 16.562 24.625 8.672 1 87.5 172 LYS B C 1
ATOM 4573 O O . LYS B 1 172 ? 15.43 24.672 8.18 1 87.5 172 LYS B O 1
ATOM 4578 N N . LYS B 1 173 ? 16.953 23.953 9.742 1 91.5 173 LYS B N 1
ATOM 4579 C CA . LYS B 1 173 ? 15.984 22.953 10.188 1 91.5 173 LYS B CA 1
ATOM 4580 C C . LYS B 1 173 ? 14.82 23.609 10.93 1 91.5 173 LYS B C 1
ATOM 4582 O O . LYS B 1 173 ? 13.672 23.188 10.797 1 91.5 173 LYS B O 1
ATOM 4587 N N . LEU B 1 174 ? 15.164 24.625 11.711 1 95 174 LEU B N 1
ATOM 4588 C CA . LEU B 1 174 ? 14.125 25.344 12.438 1 95 174 LEU B CA 1
ATOM 4589 C C . LEU B 1 174 ? 13.102 25.953 11.477 1 95 174 LEU B C 1
ATOM 4591 O O . LEU B 1 174 ? 11.898 25.797 11.68 1 95 174 LEU B O 1
ATOM 4595 N N . LEU B 1 175 ? 13.625 26.562 10.469 1 96.31 175 LEU B N 1
ATOM 4596 C CA . LEU B 1 175 ? 12.742 27.156 9.469 1 96.31 175 LEU B CA 1
ATOM 4597 C C . LEU B 1 175 ? 11.93 26.078 8.758 1 96.31 175 LEU B C 1
ATOM 4599 O O . LEU B 1 175 ? 10.75 26.266 8.461 1 96.31 175 LEU B O 1
ATOM 4603 N N . LEU B 1 176 ? 12.586 25 8.461 1 97.44 176 LEU B N 1
ATOM 4604 C CA . LEU B 1 176 ? 11.914 23.906 7.77 1 97.44 176 LEU B CA 1
ATOM 4605 C C . LEU B 1 176 ? 10.75 23.375 8.602 1 97.44 176 LEU B C 1
ATOM 4607 O O . LEU B 1 176 ? 9.656 23.156 8.086 1 97.44 176 LEU B O 1
ATOM 4611 N N . PHE B 1 177 ? 10.961 23.125 9.875 1 98.31 177 PHE B N 1
ATOM 4612 C CA . PHE B 1 177 ? 9.906 22.609 10.742 1 98.31 177 PHE B CA 1
ATOM 4613 C C . PHE B 1 177 ? 8.812 23.656 10.945 1 98.31 177 PHE B C 1
ATOM 4615 O O . PHE B 1 177 ? 7.641 23.297 11.102 1 98.31 177 PHE B O 1
ATOM 4622 N N . TYR B 1 178 ? 9.203 24.969 10.945 1 98.31 178 TYR B N 1
ATOM 4623 C CA . TYR B 1 178 ? 8.203 26.031 10.93 1 98.31 178 TYR B CA 1
ATOM 4624 C C . TYR B 1 178 ? 7.309 25.922 9.695 1 98.31 178 TYR B C 1
ATOM 4626 O O . TYR B 1 178 ? 6.082 25.984 9.797 1 98.31 178 TYR B O 1
ATOM 4634 N N . ILE B 1 179 ? 7.938 25.719 8.57 1 98.19 179 ILE B N 1
ATOM 4635 C CA . ILE B 1 179 ? 7.227 25.609 7.301 1 98.19 179 ILE B CA 1
ATOM 4636 C C . ILE B 1 179 ? 6.359 24.359 7.312 1 98.19 179 ILE B C 1
ATOM 4638 O O . ILE B 1 179 ? 5.223 24.375 6.832 1 98.19 179 ILE B O 1
ATOM 4642 N N . PHE B 1 180 ? 6.887 23.234 7.898 1 98.62 180 PHE B N 1
ATOM 4643 C CA . PHE B 1 180 ? 6.105 22.016 8.016 1 98.62 180 PHE B CA 1
ATOM 4644 C C . PHE B 1 180 ? 4.82 22.266 8.797 1 98.62 180 PHE B C 1
ATOM 4646 O O . PHE B 1 180 ? 3.738 21.859 8.375 1 98.62 180 PHE B O 1
ATOM 4653 N N . GLY B 1 181 ? 4.98 22.953 9.898 1 98.75 181 GLY B N 1
ATOM 4654 C CA . GLY B 1 181 ? 3.811 23.281 10.695 1 98.75 181 GLY B CA 1
ATOM 4655 C C . GLY B 1 181 ? 2.818 24.172 9.969 1 98.75 181 GLY B C 1
ATOM 4656 O O . GLY B 1 181 ? 1.612 23.922 10 1 98.75 181 GLY B O 1
ATOM 4657 N N . SER B 1 182 ? 3.34 25.141 9.281 1 98.69 182 SER B N 1
ATOM 4658 C CA . SER B 1 182 ? 2.512 26.094 8.555 1 98.69 182 SER B CA 1
ATOM 4659 C C . SER B 1 182 ? 1.729 25.406 7.438 1 98.69 182 SER B C 1
ATOM 4661 O O . SER B 1 182 ? 0.51 25.578 7.34 1 98.69 182 SER B O 1
ATOM 4663 N N . ILE B 1 183 ? 2.379 24.594 6.672 1 98.62 183 ILE B N 1
ATOM 4664 C CA . ILE B 1 183 ? 1.746 23.891 5.559 1 98.62 183 ILE B CA 1
ATOM 4665 C C . ILE B 1 183 ? 0.714 22.906 6.09 1 98.62 183 ILE B C 1
ATOM 4667 O O . ILE B 1 183 ? -0.358 22.734 5.504 1 98.62 183 ILE B O 1
ATOM 4671 N N . THR B 1 184 ? 1.043 22.266 7.18 1 98.56 184 THR B N 1
ATOM 4672 C CA . THR B 1 184 ? 0.123 21.312 7.785 1 98.56 184 THR B CA 1
ATOM 4673 C C . THR B 1 184 ? -1.181 22 8.188 1 98.56 184 THR B C 1
ATOM 4675 O O . THR B 1 184 ? -2.268 21.484 7.902 1 98.56 184 THR B O 1
ATOM 4678 N N . ASN B 1 185 ? -1.051 23.141 8.836 1 98 185 ASN B N 1
ATOM 4679 C CA . ASN B 1 185 ? -2.232 23.891 9.25 1 98 185 ASN B CA 1
ATOM 4680 C C . ASN B 1 185 ? -3.096 24.281 8.055 1 98 185 ASN B C 1
ATOM 4682 O O . ASN B 1 185 ? -4.324 24.188 8.117 1 98 185 ASN B O 1
ATOM 4686 N N . PHE B 1 186 ? -2.455 24.672 6.984 1 97.81 186 PHE B N 1
ATOM 4687 C CA . PHE B 1 186 ? -3.145 25.141 5.785 1 97.81 186 PHE B CA 1
ATOM 4688 C C . PHE B 1 186 ? -3.959 24 5.16 1 97.81 186 PHE B C 1
ATOM 4690 O O . PHE B 1 186 ? -5.09 24.219 4.715 1 97.81 186 PHE B O 1
ATOM 4697 N N . PHE B 1 187 ? -3.469 22.766 5.223 1 97.06 187 PHE B N 1
ATOM 4698 C CA . PHE B 1 187 ? -4.078 21.672 4.473 1 97.06 187 PHE B CA 1
ATOM 4699 C C . PHE B 1 187 ? -4.98 20.828 5.371 1 97.06 187 PHE B C 1
ATOM 4701 O O . PHE B 1 187 ? -5.914 20.188 4.891 1 97.06 187 PHE B O 1
ATOM 4708 N N . ASP B 1 188 ? -4.734 20.812 6.625 1 95.75 188 ASP B N 1
ATOM 4709 C CA . ASP B 1 188 ? -5.34 19.797 7.492 1 95.75 188 ASP B CA 1
ATOM 4710 C C . ASP B 1 188 ? -6.578 20.359 8.188 1 95.75 188 ASP B C 1
ATOM 4712 O O . ASP B 1 188 ? -6.613 21.531 8.57 1 95.75 188 ASP B O 1
ATOM 4716 N N . LEU B 1 189 ? -7.574 19.516 8.344 1 93.06 189 LEU B N 1
ATOM 4717 C CA . LEU B 1 189 ? -8.781 19.812 9.102 1 93.06 189 LEU B CA 1
ATOM 4718 C C . LEU B 1 189 ? -8.727 19.188 10.492 1 93.06 189 LEU B C 1
ATOM 4720 O O . LEU B 1 189 ? -9.68 18.531 10.914 1 93.06 189 LEU B O 1
ATOM 4724 N N . LEU B 1 190 ? -7.566 19.234 11.102 1 93.81 190 LEU B N 1
ATOM 4725 C CA . LEU B 1 190 ? -7.328 18.719 12.453 1 93.81 190 LEU B CA 1
ATOM 4726 C C . LEU B 1 190 ? -7.52 17.203 12.508 1 93.81 190 LEU B C 1
ATOM 4728 O O . LEU B 1 190 ? -8.219 16.703 13.383 1 93.81 190 LEU B O 1
ATOM 4732 N N . THR B 1 191 ? -7.016 16.469 11.547 1 96.25 191 THR B N 1
ATOM 4733 C CA . THR B 1 191 ? -7.035 15.016 11.555 1 96.25 191 THR B CA 1
ATOM 4734 C C . THR B 1 191 ? -5.91 14.469 12.422 1 96.25 191 THR B C 1
ATOM 4736 O O . THR B 1 191 ? -6.078 14.289 13.625 1 96.25 191 THR B O 1
ATOM 4739 N N . THR B 1 192 ? -4.715 14.438 11.852 1 97.94 192 THR B N 1
ATOM 4740 C CA . THR B 1 192 ? -3.543 13.969 12.586 1 97.94 192 THR B CA 1
ATOM 4741 C C . THR B 1 192 ? -2.33 14.844 12.281 1 97.94 192 THR B C 1
ATOM 4743 O O . THR B 1 192 ? -1.279 14.336 11.883 1 97.94 192 THR B O 1
ATOM 4746 N N . PRO B 1 193 ? -2.434 16.078 12.547 1 98.25 193 PRO B N 1
ATOM 4747 C CA . PRO B 1 193 ? -1.392 17.016 12.125 1 98.25 193 PRO B CA 1
ATOM 4748 C C . PRO B 1 193 ? -0.047 16.75 12.797 1 98.25 193 PRO B C 1
ATOM 4750 O O . PRO B 1 193 ? 1.005 17 12.203 1 98.25 193 PRO B O 1
ATOM 4753 N N . LEU B 1 194 ? -0.066 16.203 13.977 1 98.75 194 LEU B N 1
ATOM 4754 C CA . LEU B 1 194 ? 1.149 15.977 14.75 1 98.75 194 LEU B CA 1
ATOM 4755 C C . LEU B 1 194 ? 2.102 15.047 14.008 1 98.75 194 LEU B C 1
ATOM 4757 O O . LEU B 1 194 ? 3.301 15.023 14.297 1 98.75 194 LEU B O 1
ATOM 4761 N N . LEU B 1 195 ? 1.629 14.305 13.062 1 98.81 195 LEU B N 1
ATOM 4762 C CA . LEU B 1 195 ? 2.451 13.375 12.297 1 98.81 195 LEU B CA 1
ATOM 4763 C C . LEU B 1 195 ? 3.535 14.117 11.523 1 98.81 195 LEU B C 1
ATOM 4765 O O . LEU B 1 195 ? 4.648 13.609 11.367 1 98.81 195 LEU B O 1
ATOM 4769 N N . THR B 1 196 ? 3.213 15.312 11.023 1 98.81 196 THR B N 1
ATOM 4770 C CA . THR B 1 196 ? 4.133 16.078 10.188 1 98.81 196 THR B CA 1
ATOM 4771 C C . THR B 1 196 ? 5.27 16.656 11.031 1 98.81 196 THR B C 1
ATOM 4773 O O . THR B 1 196 ? 6.254 17.156 10.484 1 98.81 196 THR B O 1
ATOM 4776 N N . LEU B 1 197 ? 5.148 16.594 12.328 1 98.81 197 LEU B N 1
ATOM 4777 C CA . LEU B 1 197 ? 6.223 16.906 13.258 1 98.81 197 LEU B CA 1
ATOM 4778 C C . LEU B 1 197 ? 6.965 15.648 13.688 1 98.81 197 LEU B C 1
ATOM 4780 O O . LEU B 1 197 ? 8.18 15.547 13.5 1 98.81 197 LEU B O 1
ATOM 4784 N N . GLY B 1 198 ? 6.211 14.727 14.211 1 98.81 198 GLY B N 1
ATOM 4785 C CA . GLY B 1 198 ? 6.762 13.586 14.922 1 98.81 198 GLY B CA 1
ATOM 4786 C C . GLY B 1 198 ? 7.586 12.672 14.039 1 98.81 198 GLY B C 1
ATOM 4787 O O . GLY B 1 198 ? 8.703 12.289 14.398 1 98.81 198 GLY B O 1
ATOM 4788 N N . ILE B 1 199 ? 7.09 12.312 12.867 1 98.88 199 ILE B N 1
ATOM 4789 C CA . ILE B 1 199 ? 7.738 11.312 12.023 1 98.88 199 ILE B CA 1
ATOM 4790 C C . ILE B 1 199 ? 9.055 11.867 11.484 1 98.88 199 ILE B C 1
ATOM 4792 O O . ILE B 1 199 ? 10.109 11.25 11.641 1 98.88 199 ILE B O 1
ATOM 4796 N N . PRO B 1 200 ? 9.055 13.055 10.844 1 98.56 200 PRO B N 1
ATOM 4797 C CA . PRO B 1 200 ? 10.344 13.594 10.391 1 98.56 200 PRO B CA 1
ATOM 4798 C C . PRO B 1 200 ? 11.328 13.812 11.539 1 98.56 200 PRO B C 1
ATOM 4800 O O . PRO B 1 200 ? 12.531 13.609 11.367 1 98.56 200 PRO B O 1
ATOM 4803 N N . LEU B 1 201 ? 10.797 14.242 12.695 1 98.5 201 LEU B N 1
ATOM 4804 C CA . LEU B 1 201 ? 11.648 14.508 13.852 1 98.5 201 LEU B CA 1
ATOM 4805 C C . LEU B 1 201 ? 12.352 13.234 14.305 1 98.5 201 LEU B C 1
ATOM 4807 O O . LEU B 1 201 ? 13.523 13.273 14.695 1 98.5 201 LEU B O 1
ATOM 4811 N N . LEU B 1 202 ? 11.688 12.109 14.312 1 98.69 202 LEU B N 1
ATOM 4812 C CA . LEU B 1 202 ? 12.312 10.836 14.664 1 98.69 202 LEU B CA 1
ATOM 4813 C C . LEU B 1 202 ? 13.523 10.562 13.781 1 98.69 202 LEU B C 1
ATOM 4815 O O . LEU B 1 202 ? 14.57 10.125 14.266 1 98.69 202 LEU B O 1
ATOM 4819 N N . PHE B 1 203 ? 13.43 10.875 12.539 1 98 203 PHE B N 1
ATOM 4820 C CA . PHE B 1 203 ? 14.516 10.562 11.617 1 98 203 PHE B CA 1
ATOM 4821 C C . PHE B 1 203 ? 15.617 11.609 11.711 1 98 203 PHE B C 1
ATOM 4823 O O . PHE B 1 203 ? 16.797 11.305 11.5 1 98 203 PHE B O 1
ATOM 4830 N N . VAL B 1 204 ? 15.258 12.852 12.055 1 97.12 204 VAL B N 1
ATOM 4831 C CA . VAL B 1 204 ? 16.297 13.836 12.367 1 97.12 204 VAL B CA 1
ATOM 4832 C C . VAL B 1 204 ? 17.156 13.328 13.508 1 97.12 204 VAL B C 1
ATOM 4834 O O . VAL B 1 204 ? 18.391 13.414 13.453 1 97.12 204 VAL B O 1
ATOM 4837 N N . LEU B 1 205 ? 16.5 12.805 14.531 1 97 205 LEU B N 1
ATOM 4838 C CA . LEU B 1 205 ? 17.203 12.32 15.711 1 97 205 LEU B CA 1
ATOM 4839 C C . LEU B 1 205 ? 18.062 11.094 15.375 1 97 205 LEU B C 1
ATOM 4841 O O . LEU B 1 205 ? 19.156 10.922 15.914 1 97 205 LEU B O 1
ATOM 4845 N N . LEU B 1 206 ? 17.547 10.289 14.523 1 95.88 206 LEU B N 1
ATOM 4846 C CA . LEU B 1 206 ? 18.281 9.086 14.133 1 95.88 206 LEU B CA 1
ATOM 4847 C C . LEU B 1 206 ? 19.516 9.445 13.305 1 95.88 206 LEU B C 1
ATOM 4849 O O . LEU B 1 206 ? 20.531 8.758 13.367 1 95.88 206 LEU B O 1
ATOM 4853 N N . LEU B 1 207 ? 19.391 10.453 12.539 1 94.88 207 LEU B N 1
ATOM 4854 C CA . LEU B 1 207 ? 20.484 10.898 11.688 1 94.88 207 LEU B CA 1
ATOM 4855 C C . LEU B 1 207 ? 21.531 11.672 12.5 1 94.88 207 LEU B C 1
ATOM 4857 O O . LEU B 1 207 ? 22.703 11.734 12.117 1 94.88 207 LEU B O 1
ATOM 4861 N N . SER B 1 208 ? 21.062 12.219 13.586 1 92.25 208 SER B N 1
ATOM 4862 C CA . SER B 1 208 ? 21.938 13.07 14.391 1 92.25 208 SER B CA 1
ATOM 4863 C C . SER B 1 208 ? 22.984 12.242 15.117 1 92.25 208 SER B C 1
ATOM 4865 O O . SER B 1 208 ? 22.688 11.219 15.719 1 92.25 208 SER B O 1
ATOM 4867 N N . GLU B 1 209 ? 24.188 12.641 15.102 1 86.69 209 GLU B N 1
ATOM 4868 C CA . GLU B 1 209 ? 25.281 11.977 15.789 1 86.69 209 GLU B CA 1
ATOM 4869 C C . GLU B 1 209 ? 25.672 12.719 17.062 1 86.69 209 GLU B C 1
ATOM 4871 O O . GLU B 1 209 ? 26.688 12.406 17.688 1 86.69 209 GLU B O 1
ATOM 4876 N N . THR B 1 210 ? 24.875 13.555 17.469 1 87.19 210 THR B N 1
ATOM 4877 C CA . THR B 1 210 ? 25.188 14.383 18.625 1 87.19 210 THR B CA 1
ATOM 4878 C C . THR B 1 210 ? 24.922 13.625 19.922 1 87.19 210 THR B C 1
ATOM 4880 O O . THR B 1 210 ? 24.344 12.539 19.906 1 87.19 210 THR B O 1
ATOM 4883 N N . GLN B 1 211 ? 25.312 14.227 21 1 87.75 211 GLN B N 1
ATOM 4884 C CA . GLN B 1 211 ? 25.125 13.648 22.328 1 87.75 211 GLN B CA 1
ATOM 4885 C C . GLN B 1 211 ? 23.656 13.758 22.766 1 87.75 211 GLN B C 1
ATOM 4887 O O . GLN B 1 211 ? 22.875 14.492 22.172 1 87.75 211 GLN B O 1
ATOM 4892 N N . LEU B 1 212 ? 23.359 13.062 23.766 1 90.06 212 LEU B N 1
ATOM 4893 C CA . LEU B 1 212 ? 22 12.938 24.266 1 90.06 212 LEU B CA 1
ATOM 4894 C C . LEU B 1 212 ? 21.422 14.305 24.625 1 90.06 212 LEU B C 1
ATOM 4896 O O . LEU B 1 212 ? 20.281 14.625 24.25 1 90.06 212 LEU B O 1
ATOM 4900 N N . LYS B 1 213 ? 22.188 15.109 25.344 1 90.81 213 LYS B N 1
ATOM 4901 C CA . LYS B 1 213 ? 21.734 16.438 25.766 1 90.81 213 LYS B CA 1
ATOM 4902 C C . LYS B 1 213 ? 21.359 17.297 24.562 1 90.81 213 LYS B C 1
ATOM 4904 O O . LYS B 1 213 ? 20.344 17.984 24.562 1 90.81 213 LYS B O 1
ATOM 4909 N N . ASN B 1 214 ? 22.156 17.25 23.547 1 93.12 214 ASN B N 1
ATOM 4910 C CA . ASN B 1 214 ? 21.906 18.031 22.328 1 93.12 214 ASN B CA 1
ATOM 4911 C C . ASN B 1 214 ? 20.672 17.531 21.594 1 93.12 214 ASN B C 1
ATOM 4913 O O . ASN B 1 214 ? 19.953 18.312 20.969 1 93.12 214 ASN B O 1
ATOM 4917 N N . LYS B 1 215 ? 20.422 16.266 21.688 1 94.81 215 LYS B N 1
ATOM 4918 C CA . LYS B 1 215 ? 19.234 15.695 21.062 1 94.81 215 LYS B CA 1
ATOM 4919 C C . LYS B 1 215 ? 17.969 16.172 21.75 1 94.81 215 LYS B C 1
ATOM 4921 O O . LYS B 1 215 ? 16.953 16.422 21.109 1 94.81 215 LYS B O 1
ATOM 4926 N N . LEU B 1 216 ? 18.047 16.281 23.031 1 95.81 216 LEU B N 1
ATOM 4927 C CA . LEU B 1 216 ? 16.906 16.797 23.797 1 95.81 216 LEU B CA 1
ATOM 4928 C C . LEU B 1 216 ? 16.594 18.234 23.391 1 95.81 216 LEU B C 1
ATOM 4930 O O . LEU B 1 216 ? 15.422 18.609 23.25 1 95.81 216 LEU B O 1
ATOM 4934 N N . PHE B 1 217 ? 17.625 19.031 23.234 1 95.62 217 PHE B N 1
ATOM 4935 C CA . PHE B 1 217 ? 17.453 20.406 22.797 1 95.62 217 PHE B CA 1
ATOM 4936 C C . PHE B 1 217 ? 16.875 20.469 21.391 1 95.62 217 PHE B C 1
ATOM 4938 O O . PHE B 1 217 ? 16.047 21.328 21.078 1 95.62 217 PHE B O 1
ATOM 4945 N N . THR B 1 218 ? 17.359 19.547 20.594 1 95.06 218 THR B N 1
ATOM 4946 C CA . THR B 1 218 ? 16.844 19.469 19.234 1 95.06 218 THR B CA 1
ATOM 4947 C C . THR B 1 218 ? 15.344 19.156 19.25 1 95.06 218 THR B C 1
ATOM 4949 O O . THR B 1 218 ? 14.57 19.75 18.484 1 95.06 218 THR B O 1
ATOM 4952 N N . ILE B 1 219 ? 14.945 18.234 20.047 1 98.06 219 ILE B N 1
ATOM 4953 C CA . ILE B 1 219 ? 13.539 17.859 20.188 1 98.06 219 ILE B CA 1
ATOM 4954 C C . ILE B 1 219 ? 12.719 19.094 20.562 1 98.06 219 ILE B C 1
ATOM 4956 O O . ILE B 1 219 ? 11.703 19.375 19.938 1 98.06 219 ILE B O 1
ATOM 4960 N N . LEU B 1 220 ? 13.18 19.812 21.5 1 97.75 220 LEU B N 1
ATOM 4961 C CA . LEU B 1 220 ? 12.461 20.969 22 1 97.75 220 LEU B CA 1
ATOM 4962 C C . LEU B 1 220 ? 12.398 22.078 20.938 1 97.75 220 LEU B C 1
ATOM 4964 O O . LEU B 1 220 ? 11.336 22.625 20.672 1 97.75 220 LEU B O 1
ATOM 4968 N N . LYS B 1 221 ? 13.516 22.406 20.375 1 97 221 LYS B N 1
ATOM 4969 C CA . LYS B 1 221 ? 13.609 23.5 19.406 1 97 221 LYS B CA 1
ATOM 4970 C C . LYS B 1 221 ? 12.758 23.219 18.172 1 97 221 LYS B C 1
ATOM 4972 O O . LYS B 1 221 ? 12.016 24.094 17.719 1 97 221 LYS B O 1
ATOM 4977 N N . LEU B 1 222 ? 12.875 22.031 17.672 1 97.94 222 LEU B N 1
ATOM 4978 C CA . LEU B 1 222 ? 12.141 21.703 16.453 1 97.94 222 LEU B CA 1
ATOM 4979 C C . LEU B 1 222 ? 10.648 21.578 16.734 1 97.94 222 LEU B C 1
ATOM 4981 O O . LEU B 1 222 ? 9.812 21.922 15.898 1 97.94 222 LEU B O 1
ATOM 4985 N N . SER B 1 223 ? 10.312 21.078 17.906 1 98.62 223 SER B N 1
ATOM 4986 C CA . SER B 1 223 ? 8.906 21 18.297 1 98.62 223 SER B CA 1
ATOM 4987 C C . SER B 1 223 ? 8.297 22.391 18.453 1 98.62 223 SER B C 1
ATOM 4989 O O . SER B 1 223 ? 7.172 22.641 18 1 98.62 223 SER B O 1
ATOM 4991 N N . ILE B 1 224 ? 9.031 23.266 19.047 1 98.44 224 ILE B N 1
ATOM 4992 C CA . ILE B 1 224 ? 8.562 24.641 19.234 1 98.44 224 ILE B CA 1
ATOM 4993 C C . ILE B 1 224 ? 8.43 25.328 17.891 1 98.44 224 ILE B C 1
ATOM 4995 O O . ILE B 1 224 ? 7.465 26.062 17.641 1 98.44 224 ILE B O 1
ATOM 4999 N N . SER B 1 225 ? 9.422 25.109 17.062 1 98.31 225 SER B N 1
ATOM 5000 C CA . SER B 1 225 ? 9.391 25.719 15.742 1 98.31 225 SER B CA 1
ATOM 5001 C C . SER B 1 225 ? 8.172 25.234 14.953 1 98.31 225 SER B C 1
ATOM 5003 O O . SER B 1 225 ? 7.477 26.047 14.328 1 98.31 225 SER B O 1
ATOM 5005 N N . TRP B 1 226 ? 7.945 23.953 14.93 1 98.69 226 TRP B N 1
ATOM 5006 C CA . TRP B 1 226 ? 6.777 23.391 14.25 1 98.69 226 TRP B CA 1
ATOM 5007 C C . TRP B 1 226 ? 5.488 23.969 14.836 1 98.69 226 TRP B C 1
ATOM 5009 O O . TRP B 1 226 ? 4.582 24.359 14.094 1 98.69 226 TRP B O 1
ATOM 5019 N N . ALA B 1 227 ? 5.379 24 16.156 1 98.56 227 ALA B N 1
ATOM 5020 C CA . ALA B 1 227 ? 4.195 24.531 16.844 1 98.56 227 ALA B CA 1
ATOM 5021 C C . ALA B 1 227 ? 3.963 25.984 16.5 1 98.56 227 ALA B C 1
ATOM 5023 O O . ALA B 1 227 ? 2.818 26.422 16.359 1 98.56 227 ALA B O 1
ATOM 5024 N N . ALA B 1 228 ? 5.031 26.734 16.438 1 98.56 228 ALA B N 1
ATOM 5025 C CA . ALA B 1 228 ? 4.926 28.141 16.047 1 98.56 228 ALA B CA 1
ATOM 5026 C C . ALA B 1 228 ? 4.383 28.281 14.633 1 98.56 228 ALA B C 1
ATOM 5028 O O . ALA B 1 228 ? 3.479 29.094 14.391 1 98.56 228 ALA B O 1
ATOM 5029 N N . GLY B 1 229 ? 4.945 27.5 13.711 1 98.62 229 GLY B N 1
ATOM 5030 C CA . GLY B 1 229 ? 4.422 27.531 12.352 1 98.62 229 GLY B CA 1
ATOM 5031 C C . GLY B 1 229 ? 2.953 27.156 12.273 1 98.62 229 GLY B C 1
ATOM 5032 O O . GLY B 1 229 ? 2.17 27.828 11.602 1 98.62 229 GLY B O 1
ATOM 5033 N N . TYR B 1 230 ? 2.623 26.125 12.984 1 98.38 230 TYR B N 1
ATOM 5034 C CA . TYR B 1 230 ? 1.249 25.641 13.031 1 98.38 230 TYR B CA 1
ATOM 5035 C C . TYR B 1 230 ? 0.323 26.672 13.656 1 98.38 230 TYR B C 1
ATOM 5037 O O . TYR B 1 230 ? -0.728 27 13.102 1 98.38 230 TYR B O 1
ATOM 5045 N N . GLY B 1 231 ? 0.702 27.25 14.766 1 97.19 231 GLY B N 1
ATOM 5046 C CA . GLY B 1 231 ? -0.094 28.203 15.523 1 97.19 231 GLY B CA 1
ATOM 5047 C C . GLY B 1 231 ? -0.22 29.547 14.836 1 97.19 231 GLY B C 1
ATOM 5048 O O . GLY B 1 231 ? -1.315 30.109 14.758 1 97.19 231 GLY B O 1
ATOM 5049 N N . PHE B 1 232 ? 0.88 30.062 14.328 1 97.75 232 PHE B N 1
ATOM 5050 C CA . PHE B 1 232 ? 0.843 31.391 13.695 1 97.75 232 PHE B CA 1
ATOM 5051 C C . PHE B 1 232 ? 0.029 31.344 12.406 1 97.75 232 PHE B C 1
ATOM 5053 O O . PHE B 1 232 ? -0.574 32.344 12.016 1 97.75 232 PHE B O 1
ATOM 5060 N N . THR B 1 233 ? 0.035 30.188 11.797 1 97.81 233 THR B 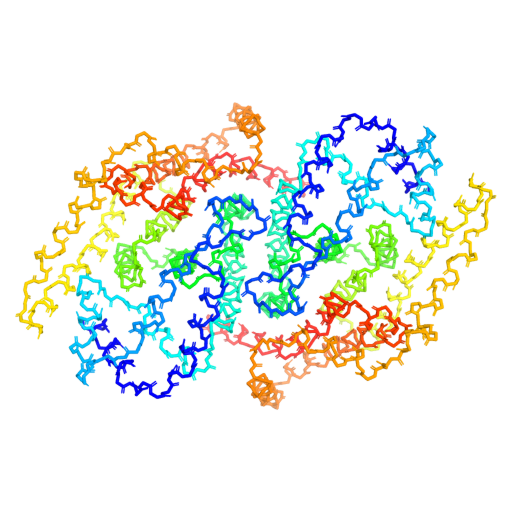N 1
ATOM 5061 C CA . THR B 1 233 ? -0.817 30.047 10.625 1 97.81 233 THR B CA 1
ATOM 5062 C C . THR B 1 233 ? -2.291 30.109 11.016 1 97.81 233 THR B C 1
ATOM 5064 O O . THR B 1 233 ? -3.107 30.688 10.289 1 97.81 233 THR B O 1
ATOM 5067 N N . TRP B 1 234 ? -2.68 29.547 12.148 1 96.12 234 TRP B N 1
ATOM 5068 C CA . TRP B 1 234 ? -4.023 29.719 12.703 1 96.12 234 TRP B CA 1
ATOM 5069 C C . TRP B 1 234 ? -4.336 31.188 12.945 1 96.12 234 TRP B C 1
ATOM 5071 O O . TRP B 1 234 ? -5.359 31.688 12.477 1 96.12 234 TRP B O 1
ATOM 5081 N N . ILE B 1 235 ? -3.48 31.844 13.609 1 96.5 235 ILE B N 1
ATOM 5082 C CA . ILE B 1 235 ? -3.67 33.25 13.977 1 96.5 235 ILE B CA 1
ATOM 5083 C C . ILE B 1 235 ? -3.779 34.094 12.719 1 96.5 235 ILE B C 1
ATOM 5085 O O . ILE B 1 235 ? -4.602 35 12.656 1 96.5 235 ILE B O 1
ATOM 5089 N N . GLY B 1 236 ? -2.92 33.781 11.773 1 96.5 236 GLY B N 1
ATOM 5090 C CA . GLY B 1 236 ? -3.006 34.469 10.5 1 96.5 236 GLY B CA 1
ATOM 5091 C C . GLY B 1 236 ? -4.371 34.375 9.844 1 96.5 236 GLY B C 1
ATOM 5092 O O . GLY B 1 236 ? -4.906 35.375 9.344 1 96.5 236 GLY B O 1
ATOM 5093 N N . LYS B 1 237 ? -4.914 33.219 9.852 1 96.19 237 LYS B N 1
ATOM 5094 C CA . LYS B 1 237 ? -6.246 33.031 9.289 1 96.19 237 LYS B CA 1
ATOM 5095 C C . LYS B 1 237 ? -7.285 33.844 10.031 1 96.19 237 LYS B C 1
ATOM 5097 O O . LYS B 1 237 ? -8.141 34.5 9.406 1 96.19 237 LYS B O 1
ATOM 5102 N N . TRP B 1 238 ? -7.25 33.844 11.344 1 96.31 238 TRP B N 1
ATOM 5103 C CA . TRP B 1 238 ? -8.227 34.562 12.156 1 96.31 238 TRP B CA 1
ATOM 5104 C C . TRP B 1 238 ? -8.086 36.062 11.977 1 96.31 238 TRP B C 1
ATOM 5106 O O . TRP B 1 238 ? -9.078 36.781 11.914 1 96.31 238 TRP B O 1
ATOM 5116 N N . LEU B 1 239 ? -6.883 36.5 11.867 1 95.88 239 LEU B N 1
ATOM 5117 C CA . LEU B 1 239 ? -6.605 37.938 11.688 1 95.88 239 LEU B CA 1
ATOM 5118 C C . LEU B 1 239 ? -7.102 38.406 10.336 1 95.88 239 LEU B C 1
ATOM 5120 O O . LEU B 1 239 ? -7.898 39.344 10.258 1 95.88 239 LEU B O 1
ATOM 5124 N N . PHE B 1 240 ? -6.648 37.781 9.281 1 95.69 240 PHE B N 1
ATOM 5125 C CA . PHE B 1 240 ? -7.027 38.188 7.934 1 95.69 240 PHE B CA 1
ATOM 5126 C C . PHE B 1 240 ? -8.508 37.938 7.688 1 95.69 240 PHE B C 1
ATOM 5128 O O . PHE B 1 240 ? -9.172 38.719 6.996 1 95.69 240 PHE B O 1
ATOM 5135 N N . GLY B 1 241 ? -8.969 36.781 8.219 1 94.56 241 GLY B N 1
ATOM 5136 C CA . GLY B 1 241 ? -10.398 36.531 8.133 1 94.56 241 GLY B CA 1
ATOM 5137 C C . GLY B 1 241 ? -11.234 37.594 8.781 1 94.56 241 GLY B C 1
ATOM 5138 O O . GLY B 1 241 ? -12.227 38.062 8.211 1 94.56 241 GLY B O 1
ATOM 5139 N N . SER B 1 242 ? -10.797 38.062 9.898 1 95.56 242 SER B N 1
ATOM 5140 C CA . SER B 1 242 ? -11.523 39.125 10.602 1 95.56 242 SER B CA 1
ATOM 5141 C C . SER B 1 242 ? -11.469 40.438 9.82 1 95.56 242 SER B C 1
ATOM 5143 O O . SER B 1 242 ? -12.469 41.156 9.734 1 95.56 242 SER B O 1
ATOM 5145 N N . LEU B 1 243 ? -10.344 40.781 9.266 1 95.31 243 LEU B N 1
ATOM 5146 C CA . LEU B 1 243 ? -10.148 42.031 8.539 1 95.31 243 LEU B CA 1
ATOM 5147 C C . LEU B 1 243 ? -10.969 42.031 7.254 1 95.31 243 LEU B C 1
ATOM 5149 O O . LEU B 1 243 ? -11.617 43.031 6.938 1 95.31 243 LEU B O 1
ATOM 5153 N N . ILE B 1 244 ? -10.938 40.969 6.559 1 94.06 244 ILE B N 1
ATOM 5154 C CA . ILE B 1 244 ? -11.57 40.906 5.246 1 94.06 244 ILE B CA 1
ATOM 5155 C C . ILE B 1 244 ? -13.078 40.75 5.402 1 94.06 244 ILE B C 1
ATOM 5157 O O . ILE B 1 244 ? -13.852 41.375 4.676 1 94.06 244 ILE B O 1
ATOM 5161 N N . LEU B 1 245 ? -13.492 39.938 6.332 1 94.19 245 LEU B N 1
ATOM 5162 C CA . LEU B 1 245 ? -14.906 39.625 6.512 1 94.19 245 LEU B CA 1
ATOM 5163 C C . LEU B 1 245 ? -15.578 40.656 7.418 1 94.19 245 LEU B C 1
ATOM 5165 O O . LEU B 1 245 ? -16.797 40.719 7.484 1 94.19 245 LEU B O 1
ATOM 5169 N N . GLN B 1 246 ? -14.82 41.344 8.125 1 93.31 246 GLN B N 1
ATOM 5170 C CA . GLN B 1 246 ? -15.312 42.375 9.062 1 93.31 246 GLN B CA 1
ATOM 5171 C C . GLN B 1 246 ? -16.141 41.719 10.172 1 93.31 246 GLN B C 1
ATOM 5173 O O . GLN B 1 246 ? -17.25 42.188 10.469 1 93.31 246 GLN B O 1
ATOM 5178 N N . LYS B 1 247 ? -15.727 40.656 10.57 1 91.94 247 LYS B N 1
ATOM 5179 C CA . LYS B 1 247 ? -16.281 39.969 11.742 1 91.94 247 LYS B CA 1
ATOM 5180 C C . LYS B 1 247 ? -15.172 39.406 12.625 1 91.94 247 LYS B C 1
ATOM 5182 O O . LYS B 1 247 ? -14.039 39.25 12.172 1 91.94 247 LYS B O 1
ATOM 5187 N N . ASN B 1 248 ? -15.484 39.125 13.82 1 92.62 248 ASN B N 1
ATOM 5188 C CA . ASN B 1 248 ? -14.484 38.625 14.758 1 92.62 248 ASN B CA 1
ATOM 5189 C C . ASN B 1 248 ? -14.328 37.094 14.664 1 92.62 248 ASN B C 1
ATOM 5191 O O . ASN B 1 248 ? -14.977 36.375 15.406 1 92.62 248 ASN B O 1
ATOM 5195 N N . VAL B 1 249 ? -13.477 36.688 13.961 1 93.25 249 VAL B N 1
ATOM 5196 C CA . VAL B 1 249 ? -13.234 35.281 13.734 1 93.25 249 VAL B CA 1
ATOM 5197 C C . VAL B 1 249 ? -12.539 34.656 14.953 1 93.25 249 VAL B C 1
ATOM 5199 O O . VAL B 1 249 ? -12.656 33.469 15.219 1 93.25 249 VAL B O 1
ATOM 5202 N N . PHE B 1 250 ? -11.852 35.5 15.75 1 92.94 250 PHE B N 1
ATOM 5203 C CA . PHE B 1 250 ? -11.156 35.031 16.953 1 92.94 250 PHE B CA 1
ATOM 5204 C C . PHE B 1 250 ? -12.141 34.438 17.953 1 92.94 250 PHE B C 1
ATOM 5206 O O . PHE B 1 250 ? -11.852 33.406 18.594 1 92.94 250 PHE B O 1
ATOM 5213 N N . THR B 1 251 ? -13.242 34.969 18.078 1 90.12 251 THR B N 1
ATOM 5214 C CA . THR B 1 251 ? -14.234 34.531 19.047 1 90.12 251 THR B CA 1
ATOM 5215 C C . THR B 1 251 ? -14.719 33.125 18.688 1 90.12 251 THR B C 1
ATOM 5217 O O . THR B 1 251 ? -14.805 32.25 19.562 1 90.12 251 THR B O 1
ATOM 5220 N N . GLU B 1 252 ? -15.008 32.969 17.531 1 87.56 252 GLU B N 1
ATOM 5221 C CA . GLU B 1 252 ? -15.438 31.641 17.062 1 87.56 252 GLU B CA 1
ATOM 5222 C C . GLU B 1 252 ? -14.352 30.594 17.281 1 87.56 252 GLU B C 1
ATOM 5224 O O . GLU B 1 252 ? -14.641 29.469 17.672 1 87.56 252 GLU B O 1
ATOM 5229 N N . ALA B 1 253 ? -13.203 30.969 16.969 1 89.44 253 ALA B N 1
ATOM 5230 C CA . ALA B 1 253 ? -12.062 30.062 17.109 1 89.44 253 ALA B CA 1
ATOM 5231 C C . ALA B 1 253 ? -11.859 29.672 18.562 1 89.44 253 ALA B C 1
ATOM 5233 O O . ALA B 1 253 ? -11.656 28.484 18.875 1 89.44 253 ALA B O 1
ATOM 5234 N N . ILE B 1 254 ? -11.898 30.625 19.453 1 87.25 254 ILE B N 1
ATOM 5235 C CA . ILE B 1 254 ? -11.68 30.375 20.875 1 87.25 254 ILE B CA 1
ATOM 5236 C C . ILE B 1 254 ? -12.781 29.469 21.406 1 87.25 254 ILE B C 1
ATOM 5238 O O . ILE B 1 254 ? -12.508 28.547 22.188 1 87.25 254 ILE B O 1
ATOM 5242 N N . GLU B 1 255 ? -13.969 29.672 21.016 1 85.44 255 GLU B N 1
ATOM 5243 C CA . GLU B 1 255 ? -15.07 28.812 21.438 1 85.44 255 GLU B CA 1
ATOM 5244 C C . GLU B 1 255 ? -14.852 27.375 20.969 1 85.44 255 GLU B C 1
ATOM 5246 O O . GLU B 1 255 ? -15.078 26.438 21.734 1 85.44 255 GLU B O 1
ATOM 5251 N N . SER B 1 256 ? -14.43 27.281 19.797 1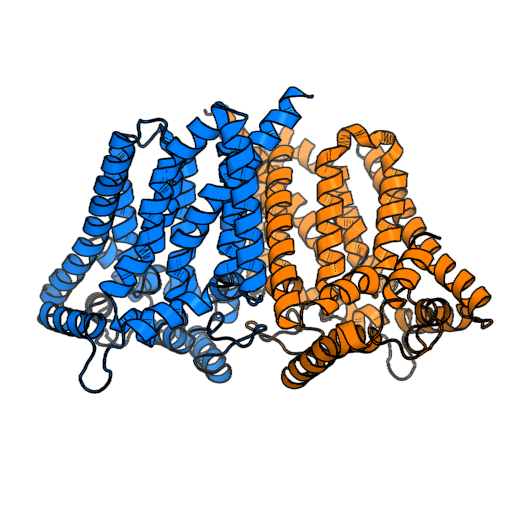 86.5 256 SER B N 1
ATOM 5252 C CA . SER B 1 256 ? -14.164 25.953 19.266 1 86.5 256 SER B CA 1
ATOM 5253 C C . SER B 1 256 ? -13.008 25.281 20 1 86.5 256 SER B C 1
ATOM 5255 O O . SER B 1 256 ? -13.031 24.078 20.234 1 86.5 256 SER B O 1
ATOM 5257 N N . ILE B 1 257 ? -12.016 26.016 20.297 1 85 257 ILE B N 1
ATOM 5258 C CA . ILE B 1 257 ? -10.875 25.5 21.031 1 85 257 ILE B CA 1
ATOM 5259 C C . ILE B 1 257 ? -11.344 24.938 22.375 1 85 257 ILE B C 1
ATOM 5261 O O . ILE B 1 257 ? -10.945 23.828 22.766 1 85 257 ILE B O 1
ATOM 5265 N N . PHE B 1 258 ? -12.188 25.641 22.969 1 82.56 258 PHE B N 1
ATOM 5266 C CA . PHE B 1 258 ? -12.695 25.203 24.266 1 82.56 258 PHE B CA 1
ATOM 5267 C C . PHE B 1 258 ? -13.5 23.922 24.109 1 82.56 258 PHE B C 1
ATOM 5269 O O . PHE B 1 258 ? -13.359 23 24.922 1 82.56 258 PHE B O 1
ATOM 5276 N N . ILE B 1 259 ? -14.258 23.859 23.172 1 81.25 259 ILE B N 1
ATOM 5277 C CA . ILE B 1 259 ? -15.086 22.688 22.938 1 81.25 259 ILE B CA 1
ATOM 5278 C C . ILE B 1 259 ? -14.195 21.484 22.625 1 81.25 259 ILE B C 1
ATOM 5280 O O . ILE B 1 259 ? -14.398 20.391 23.156 1 81.25 259 ILE B O 1
ATOM 5284 N N . ARG B 1 260 ? -13.219 21.641 21.844 1 84 260 ARG B N 1
ATOM 5285 C CA . ARG B 1 260 ? -12.359 20.547 21.391 1 84 260 ARG B CA 1
ATOM 5286 C C . ARG B 1 260 ? -11.414 20.094 22.484 1 84 260 ARG B C 1
ATOM 5288 O O . ARG B 1 260 ? -10.898 18.969 22.453 1 84 260 ARG B O 1
ATOM 5295 N N . THR B 1 261 ? -11.234 20.875 23.422 1 85.44 261 THR B N 1
ATOM 5296 C CA . THR B 1 261 ? -10.367 20.531 24.547 1 85.44 261 THR B CA 1
ATOM 5297 C C . THR B 1 261 ? -11.18 19.922 25.688 1 85.44 261 THR B C 1
ATOM 5299 O O . THR B 1 261 ? -10.836 18.859 26.203 1 85.44 261 THR B O 1
ATOM 5302 N N . ASN B 1 262 ? -12.328 20.562 26.078 1 84.56 262 ASN B N 1
ATOM 5303 C CA . ASN B 1 262 ? -13 20.234 27.328 1 84.56 262 ASN B CA 1
ATOM 5304 C C . ASN B 1 262 ? -14.383 19.641 27.078 1 84.56 262 ASN B C 1
ATOM 5306 O O . ASN B 1 262 ? -14.984 19.062 27.984 1 84.56 262 ASN B O 1
ATOM 5310 N N . GLY B 1 263 ? -14.797 19.672 26 1 83.56 263 GLY B N 1
ATOM 5311 C CA . GLY B 1 263 ? -16.156 19.219 25.734 1 83.56 263 GLY B CA 1
ATOM 5312 C C . GLY B 1 263 ? -17.203 20.203 26.203 1 83.56 263 GLY B C 1
ATOM 5313 O O . GLY B 1 263 ? -16.906 21.375 26.469 1 83.56 263 GLY B O 1
ATOM 5314 N N . THR B 1 264 ? -18.406 19.719 26 1 82.62 264 THR B N 1
ATOM 5315 C CA . THR B 1 264 ? -19.547 20.484 26.469 1 82.62 264 THR B CA 1
ATOM 5316 C C . THR B 1 264 ? -20.328 19.719 27.531 1 82.62 264 THR B C 1
ATOM 5318 O O . THR B 1 264 ? -19.969 18.594 27.891 1 82.62 264 THR B O 1
ATOM 5321 N N . GLU B 1 265 ? -21.25 20.391 28.031 1 71.75 265 GLU B N 1
ATOM 5322 C CA . GLU B 1 265 ? -22.109 19.719 29 1 71.75 265 GLU B CA 1
ATOM 5323 C C . GLU B 1 265 ? -22.812 18.516 28.375 1 71.75 265 GLU B C 1
ATOM 5325 O O . GLU B 1 265 ? -22.969 17.484 29.031 1 71.75 265 GLU B O 1
ATOM 5330 N N . THR B 1 266 ? -23.156 18.547 27.203 1 72.12 266 THR B N 1
ATOM 5331 C CA . THR B 1 266 ? -23.844 17.469 26.484 1 72.12 266 THR B CA 1
ATOM 5332 C C . THR B 1 266 ? -22.859 16.375 26.078 1 72.12 266 THR B C 1
ATOM 5334 O O . THR B 1 266 ? -23.234 15.195 26.016 1 72.12 266 THR B O 1
ATOM 5337 N N . TYR B 1 267 ? -21.719 16.781 25.797 1 77.44 267 TYR B N 1
ATOM 5338 C CA . TYR B 1 267 ? -20.688 15.82 25.438 1 77.44 267 TYR B CA 1
ATOM 5339 C C . TYR B 1 267 ? -19.5 15.906 26.406 1 77.44 267 TYR B C 1
ATOM 5341 O O . TYR B 1 267 ? -18.516 16.594 26.141 1 77.44 267 TYR B O 1
ATOM 5349 N N . SER B 1 268 ? -19.703 15.227 27.484 1 84.69 268 SER B N 1
ATOM 5350 C CA . SER B 1 268 ? -18.703 15.281 28.547 1 84.69 268 SER B CA 1
ATOM 5351 C C . SER B 1 268 ? -17.438 14.539 28.156 1 84.69 268 SER B C 1
ATOM 5353 O O . SER B 1 268 ? -17.484 13.516 27.484 1 84.69 268 SER B O 1
ATOM 5355 N N . LEU B 1 269 ? -16.391 15.133 28.547 1 90.94 269 LEU B N 1
ATOM 5356 C CA . LEU B 1 269 ? -15.086 14.562 28.266 1 90.94 269 LEU B CA 1
ATOM 5357 C C . LEU B 1 269 ? -14.781 13.406 29.219 1 90.94 269 LEU B C 1
ATOM 5359 O O . LEU B 1 269 ? -14.898 13.555 30.438 1 90.94 269 LEU B O 1
ATOM 5363 N N . ASP B 1 270 ? -14.555 12.242 28.656 1 93.19 270 ASP B N 1
ATOM 5364 C CA . ASP B 1 270 ? -14.055 11.062 29.359 1 93.19 270 ASP B CA 1
ATOM 5365 C C . ASP B 1 270 ? -12.633 10.727 28.922 1 93.19 270 ASP B C 1
ATOM 5367 O O . ASP B 1 270 ? -12.438 10.016 27.922 1 93.19 270 ASP B O 1
ATOM 5371 N N . ARG B 1 271 ? -11.711 11.172 29.703 1 93.5 271 ARG B N 1
ATOM 5372 C CA . ARG B 1 271 ? -10.305 11.031 29.328 1 93.5 271 ARG B CA 1
ATOM 5373 C C . ARG B 1 271 ? -9.906 9.562 29.234 1 93.5 271 ARG B C 1
ATOM 5375 O O . ARG B 1 271 ? -9.125 9.188 28.359 1 93.5 271 ARG B O 1
ATOM 5382 N N . LYS B 1 272 ? -10.391 8.82 30.172 1 94.75 272 LYS B N 1
ATOM 5383 C CA . LYS B 1 272 ? -10.078 7.395 30.141 1 94.75 272 LYS B CA 1
ATOM 5384 C C . LYS B 1 272 ? -10.555 6.75 28.844 1 94.75 272 LYS B C 1
ATOM 5386 O O . LYS B 1 272 ? -9.82 5.996 28.203 1 94.75 272 LYS B O 1
ATOM 5391 N N . PHE B 1 273 ? -11.75 7.062 28.484 1 94.69 273 PHE B N 1
ATOM 5392 C CA . PHE B 1 273 ? -12.297 6.543 27.234 1 94.69 273 PHE B CA 1
ATOM 5393 C C . PHE B 1 273 ? -11.477 7.023 26.047 1 94.69 273 PHE B C 1
ATOM 5395 O O . PHE B 1 273 ? -11.188 6.25 25.141 1 94.69 273 PHE B O 1
ATOM 5402 N N . THR B 1 274 ? -11.156 8.297 26.062 1 96.06 274 THR B N 1
ATOM 5403 C CA . THR B 1 274 ? -10.375 8.883 24.969 1 96.06 274 THR B CA 1
ATOM 5404 C C . THR B 1 274 ? -9.086 8.094 24.75 1 96.06 274 THR B C 1
ATOM 5406 O O . THR B 1 274 ? -8.789 7.688 23.625 1 96.06 274 THR B O 1
ATOM 5409 N N . TYR B 1 275 ? -8.344 7.844 25.797 1 97 275 TYR B N 1
ATOM 5410 C CA . TYR B 1 275 ? -7.078 7.133 25.688 1 97 275 TYR B CA 1
ATOM 5411 C C . TYR B 1 275 ? -7.301 5.688 25.266 1 97 275 TYR B C 1
ATOM 5413 O O . TYR B 1 275 ? -6.613 5.184 24.375 1 97 275 TYR B O 1
ATOM 5421 N N . LEU B 1 276 ? -8.266 5.039 25.812 1 95.81 276 LEU B N 1
ATOM 5422 C CA . LEU B 1 276 ? -8.508 3.625 25.547 1 95.81 276 LEU B CA 1
ATOM 5423 C C . LEU B 1 276 ? -8.977 3.412 24.109 1 95.81 276 LEU B C 1
ATOM 5425 O O . LEU B 1 276 ? -8.531 2.48 23.438 1 95.81 276 LEU B O 1
ATOM 5429 N N . ALA B 1 277 ? -9.914 4.238 23.672 1 96.19 277 ALA B N 1
ATOM 5430 C CA . ALA B 1 277 ? -10.461 4.102 22.328 1 96.19 277 ALA B CA 1
ATOM 5431 C C . ALA B 1 277 ? -9.375 4.297 21.281 1 96.19 277 ALA B C 1
ATOM 5433 O O . ALA B 1 277 ? -9.297 3.545 20.297 1 96.19 277 ALA B O 1
ATOM 5434 N N . ASN B 1 278 ? -8.547 5.312 21.484 1 97.5 278 ASN B N 1
ATOM 5435 C CA . ASN B 1 278 ? -7.445 5.543 20.547 1 97.5 278 ASN B CA 1
ATOM 5436 C C . ASN B 1 278 ? -6.41 4.422 20.609 1 97.5 278 ASN B C 1
ATOM 5438 O O . ASN B 1 278 ? -5.91 3.98 19.578 1 97.5 278 ASN B O 1
ATOM 5442 N N . TRP B 1 279 ? -6.145 3.922 21.766 1 94.5 279 TRP B N 1
ATOM 5443 C CA . TRP B 1 279 ? -5.18 2.846 21.969 1 94.5 279 TRP B CA 1
ATOM 5444 C C . TRP B 1 279 ? -5.652 1.559 21.297 1 94.5 279 TRP B C 1
ATOM 5446 O O . TRP B 1 279 ? -4.879 0.889 20.609 1 94.5 279 TRP B O 1
ATOM 5456 N N . GLN B 1 280 ? -6.848 1.262 21.438 1 93.62 280 GLN B N 1
ATOM 5457 C CA . GLN B 1 280 ? -7.41 0.035 20.891 1 93.62 280 GLN B CA 1
ATOM 5458 C C . GLN B 1 280 ? -7.336 0.035 19.359 1 93.62 280 GLN B C 1
ATOM 5460 O O . GLN B 1 280 ? -7.133 -1.013 18.75 1 93.62 280 GLN B O 1
ATOM 5465 N N . ASN B 1 281 ? -7.445 1.167 18.781 1 95.12 281 ASN B N 1
ATOM 5466 C CA . ASN B 1 281 ? -7.512 1.265 17.328 1 95.12 281 ASN B CA 1
ATOM 5467 C C . ASN B 1 281 ? -6.141 1.063 16.688 1 95.12 281 ASN B C 1
ATOM 5469 O O . ASN B 1 281 ? -6.047 0.634 15.539 1 95.12 281 ASN B O 1
ATOM 5473 N N . ILE B 1 282 ? -5.086 1.317 17.438 1 93.81 282 ILE B N 1
ATOM 5474 C CA . ILE B 1 282 ? -3.76 1.218 16.828 1 93.81 282 ILE B CA 1
ATOM 5475 C C . ILE B 1 282 ? -3.227 -0.203 17 1 93.81 282 ILE B C 1
ATOM 5477 O O . ILE B 1 282 ? -2.305 -0.611 16.281 1 93.81 282 ILE B O 1
ATOM 5481 N N . ILE B 1 283 ? -3.758 -0.964 17.875 1 87.75 283 ILE B N 1
ATOM 5482 C CA . ILE B 1 283 ? -3.311 -2.324 18.156 1 87.75 283 ILE B CA 1
ATOM 5483 C C . ILE B 1 283 ? -3.756 -3.256 17.047 1 87.75 283 ILE B C 1
ATOM 5485 O O . ILE B 1 283 ? -4.922 -3.236 16.625 1 87.75 283 ILE B O 1
ATOM 5489 N N . PRO B 1 284 ? -2.828 -4.016 16.562 1 85.44 284 PRO B N 1
ATOM 5490 C CA . PRO B 1 284 ? -3.236 -5 15.555 1 85.44 284 PRO B CA 1
ATOM 5491 C C . PRO B 1 284 ? -4.363 -5.91 16.047 1 85.44 284 PRO B C 1
ATOM 5493 O O . PRO B 1 284 ? -4.535 -6.086 17.25 1 85.44 284 PRO B O 1
ATOM 5496 N N . PRO B 1 285 ? -5.113 -6.375 15.141 1 85.69 285 PRO B N 1
ATOM 5497 C CA . PRO B 1 285 ? -6.27 -7.188 15.531 1 85.69 285 PRO B CA 1
ATOM 5498 C C . PRO B 1 285 ? -5.871 -8.555 16.078 1 85.69 285 PRO B C 1
ATOM 5500 O O . PRO B 1 285 ? -6.656 -9.5 16.016 1 85.69 285 PRO B O 1
ATOM 5503 N N . PHE B 1 286 ? -4.703 -8.562 16.609 1 84.56 286 PHE B N 1
ATOM 5504 C CA . PHE B 1 286 ? -4.223 -9.766 17.281 1 84.56 286 PHE B CA 1
ATOM 5505 C C . PHE B 1 286 ? -4.508 -9.703 18.781 1 84.56 286 PHE B C 1
ATOM 5507 O O . PHE B 1 286 ? -4.812 -8.633 19.312 1 84.56 286 PHE B O 1
ATOM 5514 N N . SER B 1 287 ? -4.496 -10.875 19.312 1 80.94 287 SER B N 1
ATOM 5515 C CA . SER B 1 287 ? -4.555 -10.859 20.766 1 80.94 287 SER B CA 1
ATOM 5516 C C . SER B 1 287 ? -3.363 -10.109 21.359 1 80.94 287 SER B C 1
ATOM 5518 O O . SER B 1 287 ? -2.23 -10.266 20.906 1 80.94 287 SER B O 1
ATOM 5520 N N . LEU B 1 288 ? -3.684 -9.203 22.219 1 84.06 288 LEU B N 1
ATOM 5521 C CA . LEU B 1 288 ? -2.664 -8.406 22.891 1 84.06 288 LEU B CA 1
ATOM 5522 C C . LEU B 1 288 ? -1.562 -9.289 23.453 1 84.06 288 LEU B C 1
ATOM 5524 O O . LEU B 1 288 ? -0.402 -8.883 23.531 1 84.06 288 LEU B O 1
ATOM 5528 N N . LYS B 1 289 ? -1.982 -10.492 23.75 1 83.69 289 LYS B N 1
ATOM 5529 C CA . LYS B 1 289 ? -1.03 -11.445 24.312 1 83.69 289 LYS B CA 1
ATOM 5530 C C . LYS B 1 289 ? 0.117 -11.711 23.344 1 83.69 289 LYS B C 1
ATOM 5532 O O . LYS B 1 289 ? 1.275 -11.805 23.75 1 83.69 289 LYS B O 1
ATOM 5537 N N . TYR B 1 290 ? -0.172 -11.781 22.109 1 82.25 290 TYR B N 1
ATOM 5538 C CA . TYR B 1 290 ? 0.854 -12.078 21.109 1 82.25 290 TYR B CA 1
ATOM 5539 C C . TYR B 1 290 ? 1.788 -10.891 20.922 1 82.25 290 TYR B C 1
ATOM 5541 O O . TYR B 1 290 ? 2.994 -11.062 20.734 1 82.25 290 TYR B O 1
ATOM 5549 N N . VAL B 1 291 ? 1.267 -9.742 21 1 84.44 291 VAL B N 1
ATOM 5550 C CA . VAL B 1 291 ? 2.059 -8.531 20.875 1 84.44 291 VAL B CA 1
ATOM 5551 C C . VAL B 1 291 ? 3.012 -8.398 22.047 1 84.44 291 VAL B C 1
ATOM 5553 O O . VAL B 1 291 ? 4.191 -8.078 21.875 1 84.44 291 VAL B O 1
ATOM 5556 N N . LEU B 1 292 ? 2.514 -8.727 23.219 1 89.44 292 LEU B N 1
ATOM 5557 C CA . LEU B 1 292 ? 3.318 -8.633 24.422 1 89.44 292 LEU B CA 1
ATOM 5558 C C . LEU B 1 292 ? 4.445 -9.656 24.406 1 89.44 292 LEU B C 1
ATOM 5560 O O . LEU B 1 292 ? 5.57 -9.359 24.812 1 89.44 292 LEU B O 1
ATOM 5564 N N . VAL B 1 293 ? 4.137 -10.789 23.938 1 90 293 VAL B N 1
ATOM 5565 C CA . VAL B 1 293 ? 5.156 -11.828 23.844 1 90 293 VAL B CA 1
ATOM 5566 C C . VAL B 1 293 ? 6.242 -11.398 22.859 1 90 293 VAL B C 1
ATOM 5568 O O . VAL B 1 293 ? 7.434 -11.586 23.125 1 90 293 VAL B O 1
ATOM 5571 N N . LEU B 1 294 ? 5.812 -10.836 21.75 1 88.31 294 LEU B N 1
ATOM 5572 C CA . LEU B 1 294 ? 6.781 -10.367 20.75 1 88.31 294 LEU B CA 1
ATOM 5573 C C . LEU B 1 294 ? 7.707 -9.32 21.359 1 88.31 294 LEU B C 1
ATOM 5575 O O . LEU B 1 294 ? 8.93 -9.406 21.203 1 88.31 294 LEU B O 1
ATOM 5579 N N . PHE B 1 295 ? 7.191 -8.43 22.078 1 91.94 295 PHE B N 1
ATOM 5580 C CA . PHE B 1 295 ? 7.996 -7.348 22.625 1 91.94 295 PHE B CA 1
ATOM 5581 C C . PHE B 1 295 ? 8.852 -7.844 23.797 1 91.94 295 PHE B C 1
ATOM 5583 O O . PHE B 1 295 ? 9.945 -7.34 24.031 1 91.94 295 PHE B O 1
ATOM 5590 N N . LEU B 1 296 ? 8.328 -8.875 24.469 1 94.31 296 LEU B N 1
ATOM 5591 C CA . LEU B 1 296 ? 9.141 -9.5 25.516 1 94.31 296 LEU B CA 1
ATOM 5592 C C . LEU B 1 296 ? 10.359 -10.188 24.906 1 94.31 296 LEU B C 1
ATOM 5594 O O . LEU B 1 296 ? 11.469 -10.047 25.422 1 94.31 296 LEU B O 1
ATOM 5598 N N . LEU B 1 297 ? 10.117 -10.898 23.844 1 95.12 297 LEU B N 1
ATOM 5599 C CA . LEU B 1 297 ? 11.211 -11.586 23.172 1 95.12 297 LEU B CA 1
ATOM 5600 C C . LEU B 1 297 ? 12.219 -10.586 22.625 1 95.12 297 LEU B C 1
ATOM 5602 O O . LEU B 1 297 ? 13.43 -10.797 22.734 1 95.12 297 LEU B O 1
ATOM 5606 N N . LEU B 1 298 ? 11.742 -9.5 22.062 1 94.44 298 LEU B N 1
ATOM 5607 C CA . LEU B 1 298 ? 12.625 -8.461 21.562 1 94.44 298 LEU B CA 1
ATOM 5608 C C . LEU B 1 298 ? 13.414 -7.812 22.703 1 94.44 298 LEU B C 1
ATOM 5610 O O . LEU B 1 298 ? 14.594 -7.508 22.547 1 94.44 298 LEU B O 1
ATOM 5614 N N . GLY B 1 299 ? 12.711 -7.668 23.828 1 95.19 299 GLY B N 1
ATOM 5615 C CA . GLY B 1 299 ? 13.375 -7.121 25 1 95.19 299 GLY B CA 1
ATOM 5616 C C . GLY B 1 299 ? 14.5 -8.008 25.516 1 95.19 299 GLY B C 1
ATOM 5617 O O . GLY B 1 299 ? 15.578 -7.516 25.844 1 95.19 299 GLY B O 1
ATOM 5618 N N . ILE B 1 300 ? 14.234 -9.25 25.516 1 96.25 300 ILE B N 1
ATOM 5619 C CA . ILE B 1 300 ? 15.242 -10.203 25.953 1 96.25 300 ILE B CA 1
ATOM 5620 C C . ILE B 1 300 ? 16.422 -10.188 24.984 1 96.25 300 ILE B C 1
ATOM 5622 O O . ILE B 1 300 ? 17.578 -10.141 25.406 1 96.25 300 ILE B O 1
ATOM 5626 N N . ALA B 1 301 ? 16.109 -10.25 23.75 1 95.12 301 ALA B N 1
ATOM 5627 C CA . ALA B 1 301 ? 17.172 -10.211 22.75 1 95.12 301 ALA B CA 1
ATOM 5628 C C . ALA B 1 301 ? 18.016 -8.953 22.891 1 95.12 301 ALA B C 1
ATOM 5630 O O . ALA B 1 301 ? 19.25 -9.023 22.812 1 95.12 301 ALA B O 1
ATOM 5631 N N . LEU B 1 302 ? 17.391 -7.887 23.156 1 94.81 302 LEU B N 1
ATOM 5632 C CA . LEU B 1 302 ? 18.094 -6.617 23.312 1 94.81 302 LEU B CA 1
ATOM 5633 C C . LEU B 1 302 ? 18.969 -6.633 24.562 1 94.81 302 LEU B C 1
ATOM 5635 O O . LEU B 1 302 ? 20.094 -6.125 24.547 1 94.81 302 LEU B O 1
ATOM 5639 N N . CYS B 1 303 ? 18.438 -7.188 25.578 1 94.69 303 CYS B N 1
ATOM 5640 C CA . CYS B 1 303 ? 19.203 -7.277 26.828 1 94.69 303 CYS B CA 1
ATOM 5641 C C . CYS B 1 303 ? 20.453 -8.125 26.625 1 94.69 303 CYS B C 1
ATOM 5643 O O . CYS B 1 303 ? 21.547 -7.758 27.078 1 94.69 303 CYS B O 1
ATOM 5645 N N . VAL B 1 304 ? 20.281 -9.211 25.953 1 96.06 304 VAL B N 1
ATOM 5646 C CA . VAL B 1 304 ? 21.406 -10.109 25.688 1 96.06 304 VAL B CA 1
ATOM 5647 C C . VAL B 1 304 ? 22.438 -9.406 24.812 1 96.06 304 VAL B C 1
ATOM 5649 O O . VAL B 1 304 ? 23.641 -9.453 25.094 1 96.06 304 VAL B O 1
ATOM 5652 N N . LEU B 1 305 ? 21.953 -8.773 23.797 1 95.06 305 LEU B N 1
ATOM 5653 C CA . LEU B 1 305 ? 22.875 -8.102 22.875 1 95.06 305 LEU B CA 1
ATOM 5654 C C . LEU B 1 305 ? 23.594 -6.957 23.578 1 95.06 305 LEU B C 1
ATOM 5656 O O . LEU B 1 305 ? 24.781 -6.746 23.344 1 95.06 305 LEU B O 1
ATOM 5660 N N . CYS B 1 306 ? 22.875 -6.234 24.438 1 94.06 306 CYS B N 1
ATOM 5661 C CA . CYS B 1 306 ? 23.469 -5.117 25.156 1 94.06 306 CYS B CA 1
ATOM 5662 C C . CYS B 1 306 ? 24.531 -5.605 26.141 1 94.06 306 CYS B C 1
ATOM 5664 O O . CYS B 1 306 ? 25.531 -4.926 26.359 1 94.06 306 CYS B O 1
ATOM 5666 N N . LYS B 1 307 ? 24.312 -6.742 26.719 1 95.06 307 LYS B N 1
ATOM 5667 C CA . LYS B 1 307 ? 25.281 -7.309 27.656 1 95.06 307 LYS B CA 1
ATOM 5668 C C . LYS B 1 307 ? 26.531 -7.809 26.938 1 95.06 307 LYS B C 1
ATOM 5670 O O . LYS B 1 307 ? 27.656 -7.645 27.422 1 95.06 307 LYS B O 1
ATOM 5675 N N . LYS B 1 308 ? 26.297 -8.32 25.781 1 95.19 308 LYS B N 1
ATOM 5676 C CA . LYS B 1 308 ? 27.375 -8.977 25.062 1 95.19 308 LYS B CA 1
ATOM 5677 C C . LYS B 1 308 ? 28.172 -7.973 24.219 1 95.19 308 LYS B C 1
ATOM 5679 O O . LYS B 1 308 ? 29.359 -8.148 24 1 95.19 308 LYS B O 1
ATOM 5684 N N . TYR B 1 309 ? 27.469 -6.977 23.734 1 94.56 309 TYR B N 1
ATOM 5685 C CA . TYR B 1 309 ? 28.109 -6.094 22.781 1 94.56 309 TYR B CA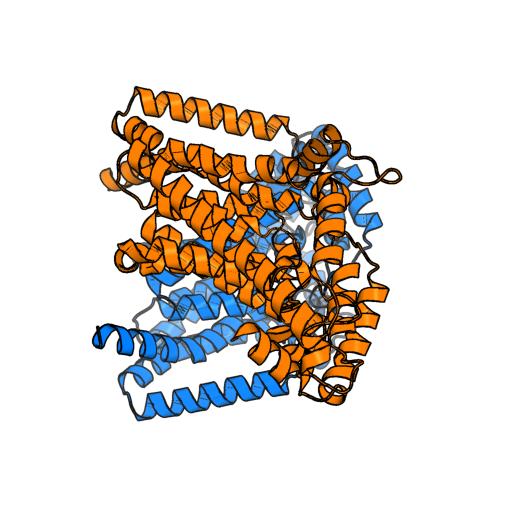 1
ATOM 5686 C C . TYR B 1 309 ? 28.016 -4.637 23.219 1 94.56 309 TYR B C 1
ATOM 5688 O O . TYR B 1 309 ? 26.922 -4.066 23.219 1 94.56 309 TYR B O 1
ATOM 5696 N N . ALA B 1 310 ? 29.062 -3.979 23.406 1 92.75 310 ALA B N 1
ATOM 5697 C CA . ALA B 1 310 ? 29.125 -2.578 23.812 1 92.75 310 ALA B CA 1
ATOM 5698 C C . ALA B 1 310 ? 28.578 -1.659 22.719 1 92.75 310 ALA B C 1
ATOM 5700 O O . ALA B 1 310 ? 27.984 -0.627 23.016 1 92.75 310 ALA B O 1
ATOM 5701 N N . ALA B 1 311 ? 28.812 -2.055 21.516 1 91 311 ALA B N 1
ATOM 5702 C CA . ALA B 1 311 ? 28.328 -1.265 20.375 1 91 311 ALA B CA 1
ATOM 5703 C C . ALA B 1 311 ? 26.812 -1.16 20.375 1 91 311 ALA B C 1
ATOM 5705 O O . ALA B 1 311 ? 26.25 -0.111 20.047 1 91 311 ALA B O 1
ATOM 5706 N N . THR B 1 312 ? 26.188 -2.23 20.719 1 93.75 312 THR B N 1
ATOM 5707 C CA . THR B 1 312 ? 24.734 -2.238 20.797 1 93.75 312 THR B CA 1
ATOM 5708 C C . THR B 1 312 ? 24.234 -1.339 21.938 1 93.75 312 THR B C 1
ATOM 5710 O O . THR B 1 312 ? 23.219 -0.654 21.797 1 93.75 312 THR B O 1
ATOM 5713 N N . ARG B 1 313 ? 24.859 -1.299 23.031 1 92.88 313 ARG B N 1
ATOM 5714 C CA . ARG B 1 313 ? 24.531 -0.416 24.141 1 92.88 313 ARG B CA 1
ATOM 5715 C C . ARG B 1 313 ? 24.625 1.048 23.734 1 92.88 313 ARG B C 1
ATOM 5717 O O . ARG B 1 313 ? 23.781 1.863 24.094 1 92.88 313 ARG B O 1
ATOM 5724 N N . LYS B 1 314 ? 25.672 1.334 23.031 1 91 314 LYS B N 1
ATOM 5725 C CA . LYS B 1 314 ? 25.875 2.699 22.547 1 91 314 LYS B CA 1
ATOM 5726 C C . LYS B 1 314 ? 24.734 3.131 21.625 1 91 314 LYS B C 1
ATOM 5728 O O . LYS B 1 314 ? 24.234 4.25 21.734 1 91 314 LYS B O 1
ATOM 5733 N N . VAL B 1 315 ? 24.375 2.227 20.766 1 92.31 315 VAL B N 1
ATOM 5734 C CA . VAL B 1 315 ? 23.281 2.508 19.828 1 92.31 315 VAL B CA 1
ATOM 5735 C C . VAL B 1 315 ? 21.984 2.721 20.609 1 92.31 315 VAL B C 1
ATOM 5737 O O . VAL B 1 315 ? 21.219 3.643 20.312 1 92.31 315 VAL B O 1
ATOM 5740 N N . MET B 1 316 ? 21.75 1.896 21.594 1 91.88 316 MET B N 1
ATOM 5741 C CA . MET B 1 316 ? 20.547 1.98 22.406 1 91.88 316 MET B CA 1
ATOM 5742 C C . MET B 1 316 ? 20.453 3.332 23.094 1 91.88 316 MET B C 1
ATOM 5744 O O . MET B 1 316 ? 19.375 3.936 23.156 1 91.88 316 MET B O 1
ATOM 5748 N N . LEU B 1 317 ? 21.5 3.785 23.609 1 90.19 317 LEU B N 1
ATOM 5749 C CA . LEU B 1 317 ? 21.531 5.07 24.297 1 90.19 317 LEU B CA 1
ATOM 5750 C C . LEU B 1 317 ? 21.297 6.219 23.312 1 90.19 317 LEU B C 1
ATOM 5752 O O . LEU B 1 317 ? 20.641 7.203 23.656 1 90.19 317 LEU B O 1
ATOM 5756 N N . GLN B 1 318 ? 21.797 6.027 22.125 1 91.81 318 GLN B N 1
ATOM 5757 C CA . GLN B 1 318 ? 21.688 7.066 21.109 1 91.81 318 GLN B CA 1
ATOM 5758 C C . GLN B 1 318 ? 20.25 7.199 20.609 1 91.81 318 GLN B C 1
ATOM 5760 O O . GLN B 1 318 ? 19.844 8.266 20.141 1 91.81 318 GLN B O 1
ATOM 5765 N N . ILE B 1 319 ? 19.484 6.145 20.75 1 94.5 319 ILE B N 1
ATOM 5766 C CA . ILE B 1 319 ? 18.156 6.207 20.141 1 94.5 319 ILE B CA 1
ATOM 5767 C C . ILE B 1 319 ? 17.109 6.383 21.25 1 94.5 319 ILE B C 1
ATOM 5769 O O . ILE B 1 319 ? 15.914 6.5 20.953 1 94.5 319 ILE B O 1
ATOM 5773 N N . LEU B 1 320 ? 17.453 6.445 22.484 1 94.31 320 LEU B N 1
ATOM 5774 C CA . LEU B 1 320 ? 16.562 6.613 23.641 1 94.31 320 LEU B CA 1
ATOM 5775 C C . LEU B 1 320 ? 15.703 7.855 23.484 1 94.31 320 LEU B C 1
ATOM 5777 O O . LEU B 1 320 ? 14.508 7.832 23.812 1 94.31 320 LEU B O 1
ATOM 5781 N N . PRO B 1 321 ? 16.266 8.977 22.953 1 96.56 321 PRO B N 1
ATOM 5782 C CA . PRO B 1 321 ? 15.445 10.188 22.812 1 96.56 321 PRO B CA 1
ATOM 5783 C C . PRO B 1 321 ? 14.25 9.992 21.891 1 96.56 321 PRO B C 1
ATOM 5785 O O . PRO B 1 321 ? 13.297 10.773 21.938 1 96.56 321 PRO B O 1
ATOM 5788 N N . LEU B 1 322 ? 14.266 8.984 21.016 1 97.94 322 LEU B N 1
ATOM 5789 C CA . LEU B 1 322 ? 13.133 8.711 20.141 1 97.94 322 LEU B CA 1
ATOM 5790 C C . LEU B 1 322 ? 11.867 8.453 20.953 1 97.94 322 LEU B C 1
ATOM 5792 O O . LEU B 1 322 ? 10.766 8.789 20.516 1 97.94 322 LEU B O 1
ATOM 5796 N N . LEU B 1 323 ? 12.031 7.867 22.125 1 97.75 323 LEU B N 1
ATOM 5797 C CA . LEU B 1 323 ? 10.891 7.512 22.969 1 97.75 323 LEU B CA 1
ATOM 5798 C C . LEU B 1 323 ? 10.219 8.766 23.531 1 97.75 323 LEU B C 1
ATOM 5800 O O . LEU B 1 323 ? 9.023 8.758 23.812 1 97.75 323 LEU B O 1
ATOM 5804 N N . ILE B 1 324 ? 10.992 9.805 23.672 1 98.06 324 ILE B N 1
ATOM 5805 C CA . ILE B 1 324 ? 10.422 11.07 24.125 1 98.06 324 ILE B CA 1
ATOM 5806 C C . ILE B 1 324 ? 9.445 11.594 23.078 1 98.06 324 ILE B C 1
ATOM 5808 O O . ILE B 1 324 ? 8.328 12 23.406 1 98.06 324 ILE B O 1
ATOM 5812 N N . VAL B 1 325 ? 9.852 11.539 21.828 1 98.62 325 VAL B N 1
ATOM 5813 C CA . VAL B 1 325 ? 8.984 11.945 20.734 1 98.62 325 VAL B CA 1
ATOM 5814 C C . VAL B 1 325 ? 7.785 11.008 20.641 1 98.62 325 VAL B C 1
ATOM 5816 O O . VAL B 1 325 ? 6.676 11.43 20.312 1 98.62 325 VAL B O 1
ATOM 5819 N N . GLY B 1 326 ? 8.008 9.711 20.984 1 98.62 326 GLY B N 1
ATOM 5820 C CA . GLY B 1 326 ? 6.961 8.703 20.953 1 98.62 326 GLY B CA 1
ATOM 5821 C C . GLY B 1 326 ? 5.793 9.023 21.859 1 98.62 326 GLY B C 1
ATOM 5822 O O . GLY B 1 326 ? 4.684 8.523 21.656 1 98.62 326 GLY B O 1
ATOM 5823 N N . VAL B 1 327 ? 5.926 9.93 22.797 1 98.19 327 VAL B N 1
ATOM 5824 C CA . VAL B 1 327 ? 4.898 10.234 23.781 1 98.19 327 VAL B CA 1
ATOM 5825 C C . VAL B 1 327 ? 3.998 11.352 23.266 1 98.19 327 VAL B C 1
ATOM 5827 O O . VAL B 1 327 ? 2.916 11.586 23.812 1 98.19 327 VAL B O 1
ATOM 5830 N N . TYR B 1 328 ? 4.328 11.969 22.203 1 98.56 328 TYR B N 1
ATOM 5831 C CA . TYR B 1 328 ? 3.646 13.148 21.672 1 98.56 328 TYR B CA 1
ATOM 5832 C C . TYR B 1 328 ? 2.16 12.875 21.484 1 98.56 328 TYR B C 1
ATOM 5834 O O . TYR B 1 328 ? 1.32 13.711 21.828 1 98.56 328 TYR B O 1
ATOM 5842 N N . PRO B 1 329 ? 1.767 11.695 20.938 1 98.5 329 PRO B N 1
ATOM 5843 C CA . PRO B 1 329 ? 0.337 11.469 20.719 1 98.5 329 PRO B CA 1
ATOM 5844 C C . PRO B 1 329 ? -0.475 11.523 22.016 1 98.5 329 PRO B C 1
ATOM 5846 O O . PRO B 1 329 ? -1.61 12.008 22.016 1 98.5 329 PRO B O 1
ATOM 5849 N N . PHE B 1 330 ? 0.085 11.125 23.047 1 98.06 330 PHE B N 1
ATOM 5850 C CA . PHE B 1 330 ? -0.638 11.07 24.312 1 98.06 330 PHE B CA 1
ATOM 5851 C C . PHE B 1 330 ? -0.761 12.461 24.922 1 98.06 330 PHE B C 1
ATOM 5853 O O . PHE B 1 330 ? -1.756 12.766 25.578 1 98.06 330 PHE B O 1
ATOM 5860 N N . ILE B 1 331 ? 0.245 13.297 24.719 1 97.75 331 ILE B N 1
ATOM 5861 C CA . ILE B 1 331 ? 0.13 14.703 25.094 1 97.75 331 ILE B CA 1
ATOM 5862 C C . ILE B 1 331 ? -0.966 15.367 24.266 1 97.75 331 ILE B C 1
ATOM 5864 O O . ILE B 1 331 ? -1.772 16.141 24.797 1 97.75 331 ILE B O 1
ATOM 5868 N N . TRP B 1 332 ? -1.008 15.039 23.031 1 97.56 332 TRP B N 1
ATOM 5869 C CA . TRP B 1 332 ? -2.023 15.57 22.125 1 97.56 332 TRP B CA 1
ATOM 5870 C C . TRP B 1 332 ? -3.424 15.203 22.594 1 97.56 332 TRP B C 1
ATOM 5872 O O . TRP B 1 332 ? -4.328 16.031 22.594 1 97.56 332 TRP B O 1
ATOM 5882 N N . TYR B 1 333 ? -3.623 13.938 23.031 1 97.12 333 TYR B N 1
ATOM 5883 C CA . TYR B 1 333 ? -4.918 13.477 23.516 1 97.12 333 TYR B CA 1
ATOM 5884 C C . TYR B 1 333 ? -5.324 14.227 24.781 1 97.12 333 TYR B C 1
ATOM 5886 O O . TYR B 1 333 ? -6.512 14.43 25.031 1 97.12 333 TYR B O 1
ATOM 5894 N N . TYR B 1 334 ? -4.301 14.555 25.531 1 95.94 334 TYR B N 1
ATOM 5895 C CA . TYR B 1 334 ? -4.582 15.305 26.75 1 95.94 334 TYR B CA 1
ATOM 5896 C C . TYR B 1 334 ? -5.051 16.719 26.422 1 95.94 334 TYR B C 1
ATOM 5898 O O . TYR B 1 334 ? -6.031 17.203 27 1 95.94 334 TYR B O 1
ATOM 5906 N N . VAL B 1 335 ? -4.387 17.391 25.531 1 94.75 335 VAL B N 1
ATOM 5907 C CA . VAL B 1 335 ? -4.66 18.781 25.188 1 94.75 335 VAL B CA 1
ATOM 5908 C C . VAL B 1 335 ? -5.965 18.875 24.406 1 94.75 335 VAL B C 1
ATOM 5910 O O . VAL B 1 335 ? -6.824 19.703 24.703 1 94.75 335 VAL B O 1
ATOM 5913 N N . LEU B 1 336 ? -6.094 18.016 23.375 1 95.5 336 LEU B N 1
ATOM 5914 C CA . LEU B 1 336 ? -7.301 17.984 22.547 1 95.5 336 LEU B CA 1
ATOM 5915 C C . LEU B 1 336 ? -8.172 16.781 22.891 1 95.5 336 LEU B C 1
ATOM 5917 O O . LEU B 1 336 ? -8.5 15.977 22.016 1 95.5 336 LEU B O 1
ATOM 5921 N N . GLY B 1 337 ? -8.609 16.781 24.141 1 94.5 337 GLY B N 1
ATOM 5922 C CA . GLY B 1 337 ? -9.281 15.617 24.703 1 94.5 337 GLY B CA 1
ATOM 5923 C C . GLY B 1 337 ? -10.609 15.305 24.047 1 94.5 337 GLY B C 1
ATOM 5924 O O . GLY B 1 337 ? -10.852 14.172 23.625 1 94.5 337 GLY B O 1
ATOM 5925 N N . ASN B 1 338 ? -11.453 16.281 23.891 1 94.38 338 ASN B N 1
ATOM 5926 C CA . ASN B 1 338 ? -12.773 16.062 23.297 1 94.38 338 ASN B CA 1
ATOM 5927 C C . ASN B 1 338 ? -12.68 15.648 21.828 1 94.38 338 ASN B C 1
ATOM 5929 O O . ASN B 1 338 ? -13.383 14.742 21.391 1 94.38 338 ASN B O 1
ATOM 5933 N N . HIS B 1 339 ? -11.867 16.344 21.125 1 95.19 339 HIS B N 1
ATOM 5934 C CA . HIS B 1 339 ? -11.672 16.016 19.719 1 95.19 339 HIS B CA 1
ATOM 5935 C C . HIS B 1 339 ? -11.203 14.578 19.531 1 95.19 339 HIS B C 1
ATOM 5937 O O . HIS B 1 339 ? -11.719 13.859 18.688 1 95.19 339 HIS B O 1
ATOM 5943 N N . SER B 1 340 ? -10.25 14.156 20.391 1 96.69 340 SER B N 1
ATOM 5944 C CA . SER B 1 340 ? -9.672 12.82 20.297 1 96.69 340 SER B CA 1
ATOM 5945 C C . SER B 1 340 ? -10.672 11.75 20.75 1 96.69 340 SER B C 1
ATOM 5947 O O . SER B 1 340 ? -10.578 10.594 20.328 1 96.69 340 SER B O 1
ATOM 5949 N N . GLN B 1 341 ? -11.562 12.211 21.578 1 95.38 341 GLN B N 1
ATOM 5950 C CA . GLN B 1 341 ? -12.609 11.305 22.047 1 95.38 341 GLN B CA 1
ATOM 5951 C C . GLN B 1 341 ? -13.641 11.047 20.953 1 95.38 341 GLN B C 1
ATOM 5953 O O . GLN B 1 341 ? -13.961 9.898 20.656 1 95.38 341 GLN B O 1
ATOM 5958 N N . VAL B 1 342 ? -14.164 12.078 20.344 1 93.81 342 VAL B N 1
ATOM 5959 C CA . VAL B 1 342 ? -15.25 11.992 19.359 1 93.81 342 VAL B CA 1
ATOM 5960 C C . VAL B 1 342 ? -14.742 11.375 18.062 1 93.81 342 VAL B C 1
ATOM 5962 O O . VAL B 1 342 ? -15.453 10.617 17.406 1 93.81 342 VAL B O 1
ATOM 5965 N N . HIS B 1 343 ? -13.523 11.648 17.703 1 96.62 343 HIS B N 1
ATOM 5966 C CA . HIS B 1 343 ? -12.961 11.211 16.422 1 96.62 343 HIS B CA 1
ATOM 5967 C C . HIS B 1 343 ? -11.891 10.148 16.625 1 96.62 343 HIS B C 1
ATOM 5969 O O . HIS B 1 343 ? -10.938 10.062 15.844 1 96.62 343 HIS B O 1
ATOM 5975 N N . HIS B 1 344 ? -12.047 9.336 17.656 1 96.69 344 HIS B N 1
ATOM 5976 C CA . HIS B 1 344 ? -11.055 8.312 17.953 1 96.69 344 HIS B CA 1
ATOM 5977 C C . HIS B 1 344 ? -10.836 7.387 16.766 1 96.69 344 HIS B C 1
ATOM 5979 O O . HIS B 1 344 ? -9.773 6.77 16.641 1 96.69 344 HIS B O 1
ATOM 5985 N N . PHE B 1 345 ? -11.781 7.34 15.812 1 96.25 345 PHE B N 1
ATOM 5986 C CA . PHE B 1 345 ? -11.719 6.426 14.672 1 96.25 345 PHE B CA 1
ATOM 5987 C C . PHE B 1 345 ? -10.695 6.902 13.648 1 96.25 345 PHE B C 1
ATOM 5989 O O . PHE B 1 345 ? -10.305 6.141 12.766 1 96.25 345 PHE B O 1
ATOM 5996 N N . PHE B 1 346 ? -10.195 8.18 13.867 1 97.19 346 PHE B N 1
ATOM 5997 C CA . PHE B 1 346 ? -9.086 8.531 12.984 1 97.19 346 PHE B CA 1
ATOM 5998 C C . PHE B 1 346 ? -7.969 9.219 13.758 1 97.19 346 PHE B C 1
ATOM 6000 O O . PHE B 1 346 ? -6.82 9.242 13.312 1 97.19 346 PHE B O 1
ATOM 6007 N N . THR B 1 347 ? -8.203 9.766 14.953 1 97.81 347 THR B N 1
ATOM 6008 C CA . THR B 1 347 ? -7.156 10.445 15.711 1 97.81 347 THR B CA 1
ATOM 6009 C C . THR B 1 347 ? -6.129 9.445 16.234 1 97.81 347 THR B C 1
ATOM 6011 O O . THR B 1 347 ? -4.984 9.812 16.5 1 97.81 347 THR B O 1
ATOM 6014 N N . TYR B 1 348 ? -6.508 8.172 16.359 1 98.25 348 TYR B N 1
ATOM 6015 C CA . TYR B 1 348 ? -5.586 7.156 16.859 1 98.25 348 TYR B CA 1
ATOM 6016 C C . TYR B 1 348 ? -4.344 7.074 15.977 1 98.25 348 TYR B C 1
ATOM 6018 O O . TYR B 1 348 ? -3.271 6.68 16.438 1 98.25 348 TYR B O 1
ATOM 6026 N N . ARG B 1 349 ? -4.473 7.469 14.727 1 98.5 349 ARG B N 1
ATOM 6027 C CA . ARG B 1 349 ? -3.385 7.348 13.766 1 98.5 349 ARG B CA 1
ATOM 6028 C C . ARG B 1 349 ? -2.223 8.266 14.133 1 98.5 349 ARG B C 1
ATOM 6030 O O . ARG B 1 349 ? -1.108 8.094 13.633 1 98.5 349 ARG B O 1
ATOM 6037 N N . THR B 1 350 ? -2.445 9.242 14.984 1 98.69 350 THR B N 1
ATOM 6038 C CA . THR B 1 350 ? -1.354 10.047 15.516 1 98.69 350 THR B CA 1
ATOM 6039 C C . THR B 1 350 ? -0.339 9.18 16.25 1 98.69 350 THR B C 1
ATOM 6041 O O . THR B 1 350 ? 0.843 9.516 16.312 1 98.69 350 THR B O 1
ATOM 6044 N N . GLN B 1 351 ? -0.798 8.039 16.703 1 98.5 351 GLN B N 1
ATOM 6045 C CA . GLN B 1 351 ? 0.052 7.102 17.438 1 98.5 351 GLN B CA 1
ATOM 6046 C C . GLN B 1 351 ? 1.058 6.43 16.5 1 98.5 351 GLN B C 1
ATOM 6048 O O . GLN B 1 351 ? 1.928 5.684 16.953 1 98.5 351 GLN B O 1
ATOM 6053 N N . LEU B 1 352 ? 0.944 6.684 15.25 1 98.69 352 LEU B N 1
ATOM 6054 C CA . LEU B 1 352 ? 1.999 6.242 14.344 1 98.69 352 LEU B CA 1
ATOM 6055 C C . LEU B 1 352 ? 3.367 6.691 14.844 1 98.69 352 LEU B C 1
ATOM 6057 O O . LEU B 1 352 ? 4.359 5.977 14.672 1 98.69 352 LEU B O 1
ATOM 6061 N N . ILE B 1 353 ? 3.424 7.867 15.43 1 98.88 353 ILE B N 1
ATOM 6062 C CA . ILE B 1 353 ? 4.66 8.391 16.016 1 98.88 353 ILE B CA 1
ATOM 6063 C C . ILE B 1 353 ? 5.16 7.438 17.094 1 98.88 353 ILE B C 1
ATOM 6065 O O . ILE B 1 353 ? 6.336 7.066 17.109 1 98.88 353 ILE B O 1
ATOM 6069 N N . PHE B 1 354 ? 4.23 7.059 17.969 1 98.5 354 PHE B N 1
ATOM 6070 C CA . PHE B 1 354 ? 4.551 6.141 19.047 1 98.5 354 PHE B CA 1
ATOM 6071 C C . PHE B 1 354 ? 4.988 4.785 18.5 1 98.5 354 PHE B C 1
ATOM 6073 O O . PHE B 1 354 ? 6.008 4.238 18.922 1 98.5 354 PHE B O 1
ATOM 6080 N N . SER B 1 355 ? 4.211 4.27 17.609 1 97.62 355 SER B N 1
ATOM 6081 C CA . SER B 1 355 ? 4.508 2.973 17.016 1 97.62 355 SER B CA 1
ATOM 6082 C C . SER B 1 355 ? 5.895 2.959 16.391 1 97.62 355 SER B C 1
ATOM 6084 O O . SER B 1 355 ? 6.668 2.021 16.594 1 97.62 355 SER B O 1
ATOM 6086 N N . LEU B 1 356 ? 6.203 3.969 15.617 1 98.69 356 LEU B N 1
ATOM 6087 C CA . LEU B 1 356 ? 7.496 4.023 14.945 1 98.69 356 LEU B CA 1
ATOM 6088 C C . LEU B 1 356 ? 8.625 4.176 15.953 1 98.69 356 LEU B C 1
ATOM 6090 O O . LEU B 1 356 ? 9.664 3.52 15.836 1 98.69 356 LEU B O 1
ATOM 6094 N N . ALA B 1 357 ? 8.453 5.047 16.938 1 98.56 357 ALA B N 1
ATOM 6095 C CA . ALA B 1 357 ? 9.477 5.254 17.953 1 98.56 357 ALA B CA 1
ATOM 6096 C C . ALA B 1 357 ? 9.797 3.949 18.688 1 98.56 357 ALA B C 1
ATOM 6098 O O . ALA B 1 357 ? 10.969 3.596 18.844 1 98.56 357 ALA B O 1
ATOM 6099 N N . VAL B 1 358 ? 8.789 3.221 19.062 1 97.06 358 VAL B N 1
ATOM 6100 C CA . VAL B 1 358 ? 8.945 1.981 19.812 1 97.06 358 VAL B CA 1
ATOM 6101 C C . VAL B 1 358 ? 9.578 0.912 18.922 1 97.06 358 VAL B C 1
ATOM 6103 O O . VAL B 1 358 ? 10.484 0.192 19.359 1 97.06 358 VAL B O 1
ATOM 6106 N N . LEU B 1 359 ? 9.109 0.81 17.734 1 97.25 359 LEU B N 1
ATOM 6107 C CA . LEU B 1 359 ? 9.656 -0.195 16.828 1 97.25 359 LEU B CA 1
ATOM 6108 C C . LEU B 1 359 ? 11.109 0.108 16.484 1 97.25 359 LEU B C 1
ATOM 6110 O O . LEU B 1 359 ? 11.93 -0.806 16.391 1 97.25 359 LEU B O 1
ATOM 6114 N N . LEU B 1 360 ? 11.406 1.372 16.266 1 97.88 360 LEU B N 1
ATOM 6115 C CA . LEU B 1 360 ? 12.805 1.745 16.047 1 97.88 360 LEU B CA 1
ATOM 6116 C C . LEU B 1 360 ? 13.648 1.393 17.266 1 97.88 360 LEU B C 1
ATOM 6118 O O . LEU B 1 360 ? 14.773 0.895 17.125 1 97.88 360 LEU B O 1
ATOM 6122 N N . PHE B 1 361 ? 13.094 1.622 18.438 1 96.44 361 PHE B N 1
ATOM 6123 C CA . PHE B 1 361 ? 13.828 1.36 19.672 1 96.44 361 PHE B CA 1
ATOM 6124 C C . PHE B 1 361 ? 14.188 -0.116 19.781 1 96.44 361 PHE B C 1
ATOM 6126 O O . PHE B 1 361 ? 15.297 -0.459 20.203 1 96.44 361 PHE B O 1
ATOM 6133 N N . PHE B 1 362 ? 13.336 -1.002 19.391 1 95.5 362 PHE B N 1
ATOM 6134 C CA . PHE B 1 362 ? 13.555 -2.434 19.578 1 95.5 362 PHE B CA 1
ATOM 6135 C C . PHE B 1 362 ? 14.25 -3.029 18.359 1 95.5 362 PHE B C 1
ATOM 6137 O O . PHE B 1 362 ? 15.188 -3.822 18.5 1 95.5 362 PHE B O 1
ATOM 6144 N N . PHE B 1 363 ? 13.859 -2.648 17.188 1 94.81 363 PHE B N 1
ATOM 6145 C CA . PHE B 1 363 ? 14.32 -3.322 15.969 1 94.81 363 PHE B CA 1
ATOM 6146 C C . PHE B 1 363 ? 15.633 -2.73 15.484 1 94.81 363 PHE B C 1
ATOM 6148 O O . PHE B 1 363 ? 16.5 -3.449 14.969 1 94.81 363 PHE B O 1
ATOM 6155 N N . TYR B 1 364 ? 15.789 -1.438 15.656 1 95.25 364 TYR B N 1
ATOM 6156 C CA . TYR B 1 364 ? 16.938 -0.772 15.047 1 95.25 364 TYR B CA 1
ATOM 6157 C C . TYR B 1 364 ? 18.25 -1.379 15.547 1 95.25 364 TYR B C 1
ATOM 6159 O O . TYR B 1 364 ? 19.078 -1.815 14.742 1 95.25 364 TYR B O 1
ATOM 6167 N N . PRO B 1 365 ? 18.469 -1.52 16.844 1 94.88 365 PRO B N 1
ATOM 6168 C CA . PRO B 1 365 ? 19.734 -2.088 17.312 1 94.88 365 PRO B CA 1
ATOM 6169 C C . PRO B 1 365 ? 19.906 -3.555 16.922 1 94.88 365 PRO B C 1
ATOM 6171 O O . PRO B 1 365 ? 21.016 -3.994 16.609 1 94.88 365 PRO B O 1
ATOM 6174 N N . ILE B 1 366 ? 18.828 -4.301 16.922 1 94.75 366 ILE B N 1
ATOM 6175 C CA . ILE B 1 366 ? 18.891 -5.73 16.625 1 94.75 366 ILE B CA 1
ATOM 6176 C C . ILE B 1 366 ? 19.234 -5.938 15.148 1 94.75 366 ILE B C 1
ATOM 6178 O O . ILE B 1 366 ? 20.141 -6.703 14.82 1 94.75 366 ILE B O 1
ATOM 6182 N N . ILE B 1 367 ? 18.547 -5.254 14.297 1 93.06 367 ILE B N 1
ATOM 6183 C CA . ILE B 1 367 ? 18.766 -5.426 12.867 1 93.06 367 ILE B CA 1
ATOM 6184 C C . ILE B 1 367 ? 20.125 -4.863 12.469 1 93.06 367 ILE B C 1
ATOM 6186 O O . ILE B 1 367 ? 20.828 -5.441 11.641 1 93.06 367 ILE B O 1
ATOM 6190 N N . ALA B 1 368 ? 20.453 -3.76 13.055 1 92.19 368 ALA B N 1
ATOM 6191 C CA . ALA B 1 368 ? 21.766 -3.197 12.797 1 92.19 368 ALA B CA 1
ATOM 6192 C C . ALA B 1 368 ? 22.875 -4.18 13.188 1 92.19 368 ALA B C 1
ATOM 6194 O O . ALA B 1 368 ? 23.875 -4.316 12.484 1 92.19 368 ALA B O 1
ATOM 6195 N N . TRP B 1 369 ? 22.719 -4.812 14.32 1 92.75 369 TRP B N 1
ATOM 6196 C CA . TRP B 1 369 ? 23.672 -5.824 14.766 1 92.75 369 TRP B CA 1
ATOM 6197 C C . TRP B 1 369 ? 23.719 -6.988 13.781 1 92.75 369 TRP B C 1
ATOM 6199 O O . TRP B 1 369 ? 24.812 -7.457 13.43 1 92.75 369 TRP B O 1
ATOM 6209 N N . LEU B 1 370 ? 22.578 -7.457 13.328 1 91.75 370 LEU B N 1
ATOM 6210 C CA . LEU B 1 370 ? 22.5 -8.562 12.383 1 91.75 370 LEU B CA 1
ATOM 6211 C C . LEU B 1 370 ? 23.188 -8.203 11.07 1 91.75 370 LEU B C 1
ATOM 6213 O O . LEU B 1 370 ? 23.922 -9.023 10.5 1 91.75 370 LEU B O 1
ATOM 6217 N N . GLU B 1 371 ? 22.938 -7.02 10.625 1 90.19 371 GLU B N 1
ATOM 6218 C CA . GLU B 1 371 ? 23.547 -6.547 9.383 1 90.19 371 GLU B CA 1
ATOM 6219 C C . GLU B 1 371 ? 25.062 -6.465 9.5 1 90.19 371 GLU B C 1
ATOM 6221 O O . GLU B 1 371 ? 25.781 -6.832 8.57 1 90.19 371 GLU B O 1
ATOM 6226 N N . ASN B 1 372 ? 25.547 -6.004 10.617 1 86.94 372 ASN B N 1
ATOM 6227 C CA . ASN B 1 372 ? 26.984 -5.93 10.852 1 86.94 372 ASN B CA 1
ATOM 6228 C C . ASN B 1 372 ? 27.609 -7.316 10.977 1 86.94 372 ASN B C 1
ATOM 6230 O O . ASN B 1 372 ? 28.719 -7.547 10.508 1 86.94 372 ASN B O 1
ATOM 6234 N N . TYR B 1 373 ? 26.875 -8.141 11.633 1 85.5 373 TYR B N 1
ATOM 6235 C CA . TYR B 1 373 ? 27.344 -9.508 11.828 1 85.5 373 TYR B CA 1
ATOM 6236 C C . TYR B 1 373 ? 27.516 -10.219 10.484 1 85.5 373 TYR B C 1
ATOM 6238 O O . TYR B 1 373 ? 28.531 -10.867 10.25 1 85.5 373 TYR B O 1
ATOM 6246 N N . PHE B 1 374 ? 26.562 -10.031 9.57 1 84.12 374 PHE B N 1
ATOM 6247 C CA . PHE B 1 374 ? 26.594 -10.734 8.289 1 84.12 374 PHE B CA 1
ATOM 6248 C C . PHE B 1 374 ? 27.547 -10.031 7.32 1 84.12 374 PHE B C 1
ATOM 6250 O O . PHE B 1 374 ? 28.109 -10.672 6.426 1 84.12 374 PHE B O 1
ATOM 6257 N N . GLU B 1 375 ? 27.766 -8.773 7.449 1 80.88 375 GLU B N 1
ATOM 6258 C CA . GLU B 1 375 ? 28.719 -8.047 6.609 1 80.88 375 GLU B CA 1
ATOM 6259 C C . GLU B 1 375 ? 30.156 -8.406 6.965 1 80.88 375 GLU B C 1
ATOM 6261 O O . GLU B 1 375 ? 31.031 -8.469 6.09 1 80.88 375 GLU B O 1
ATOM 6266 N N . THR B 1 376 ? 30.344 -8.539 8.18 1 73.31 376 THR B N 1
ATOM 6267 C CA . THR B 1 376 ? 31.688 -8.906 8.602 1 73.31 376 THR B CA 1
ATOM 6268 C C . THR B 1 376 ? 31.984 -10.367 8.273 1 73.31 376 THR B C 1
ATOM 6270 O O . THR B 1 376 ? 33.156 -10.742 8.078 1 73.31 376 THR B O 1
ATOM 6273 N N . LYS B 1 377 ? 31.094 -11.172 8.07 1 66.62 377 LYS B N 1
ATOM 6274 C CA . LYS B 1 377 ? 31.297 -12.578 7.719 1 66.62 377 LYS B CA 1
ATOM 6275 C C . LYS B 1 377 ? 31.375 -12.766 6.207 1 66.62 377 LYS B C 1
ATOM 6277 O O . LYS B 1 377 ? 31.875 -13.781 5.727 1 66.62 377 LYS B O 1
ATOM 6282 N N . LYS B 1 378 ? 31.094 -11.812 5.539 1 59.91 378 LYS B N 1
ATOM 6283 C CA . LYS B 1 378 ? 31.312 -11.852 4.098 1 59.91 378 LYS B CA 1
ATOM 6284 C C . LYS B 1 378 ? 32.719 -11.43 3.736 1 59.91 378 LYS B C 1
ATOM 6286 O O . LYS B 1 378 ? 33.219 -10.414 4.227 1 59.91 378 LYS B O 1
#

Secondary structure (DSSP, 8-state):
-HHHHHHHHHHHS-GGGTHHHHHHHHHHHHHH-SS-B-SS-SGGGB--HHHHHHHHHHTS--SS-HHHHHHSTTS-TT---TTHHHHHHHHHH--HHHHHHHHHHHHHHHHHHHHHHHHHHHHHHHHHHHHHHHHTT-HHHHTT-HHHHHHHHHHHHHHHHHHHHGGG-TTHHHHHHHHHHHHHHHH-SSSSTTHHHHHHHHHHHHH--S-HHHHHHHHHHHHHHHHHHHHHHHHHHHHHHHHHHTS-HHHHHHHHHHHHHHB-SSSB--HHHHHHHHHHHHS-SS-HHHHHHHHHHHHHHHHHHHHH-HHHHHHHHHHTHHHHHHTHHHHHHHHTHHHHHHTHHHHGGGGHHHHHHHHHHHHHHHHHHHHHHHHHH-/-HHHHHHHHHHHS-GGGTHHHHHHHHHHHHHH-SS-B-SS-SGGGB--HHHHHHHHHHTS--SS-HHHHHHSTTS-TT---TTHHHHHHHHHH--HHHHHHHHHHHHHHHHHHHHHHHHHHHHHHHHHHHHHHHHTT-HHHHTT-HHHHHHHHHHHHHHHHHHHHGGG-TTHHHHHHHHHHHHHHHH-SSSSTTHHHHHHHHHHHHH--S-HHHHHHHHHHHHHHHHHHHHHHHHHHHHHHHHHHTS-HHHHHHHHHHHHHHB-SSSB--HHHHHHHHHHHHS-SS-HHHHHHHHHHHHHHHHHHHHH-HHHHHHHHHHTHHHHHHTHHHHHHHHTHHHHHHTHHHHGGGGHHHHHHHHHHHHHHHHHHHHHHHHHH-